Protein AF-A0A8J4WNC0-F1 (afdb_monomer)

Organism: NCBI:txid1284355

Secondary structure (DSSP, 8-state):
-----SSGGGGTT--TTTPPP---EEEEETTEEEEE--GGGTSEEEEESTTSTHHHH-----S-SS--SSHHHHHHHHHHT--HHHHHHHHHHTT----S---------PPEEEE--TTSEEEE--GGGGEE---SSTTSTBTTTB-TTSTTB-TTSBBHHHHHHHHHTT-----S---EEESSS-TTSTTSTT---HHHHHHHHHHHHHHHHHH-TT-EEEE---S-TT-TTTTHHHHHHHHHHTTT-SEEEEEEEE--TT--HHHHHHTHHHHHHHHHHHHHHHHHHHHHHT-SPPPEEEEEEEEE--TTHHHHTTPPTT-SS--TT----BHHHHHHHHHHHHHHHHTTTTEEEEEES-SBSTT-SEEE-TTS-EEE-TTHHHHHHHHHH--SEEE--EEE--EE--SS-SSEESEEEEEEEETTTTEEEEEEEE--SSS-EEEEEE-GGG-SEEEEEEEEE--S-TT-B--SSSTTSS--BS----EEETTEEEEEEPTTEEEEEEEEE-

Solvent-accessible surface area (backbone atoms only — not comparable to full-atom values): 28052 Å² total; per-residue (Å²): 56,74,88,63,60,61,54,70,75,56,46,70,88,59,61,61,94,78,56,62,80,69,68,69,66,47,78,74,56,96,58,30,33,39,29,67,45,58,79,93,70,66,41,64,48,76,44,65,32,77,95,32,40,55,74,69,40,74,68,82,82,85,85,75,99,70,89,88,84,78,71,70,61,56,69,51,27,73,78,66,74,60,56,72,72,59,58,55,52,56,42,50,77,71,73,50,83,87,84,72,77,90,70,77,81,75,74,70,78,70,59,30,39,36,39,44,40,81,87,42,62,53,25,61,41,42,71,42,47,38,31,58,33,84,53,100,45,31,22,21,38,52,49,32,50,35,32,65,86,34,95,50,29,45,99,87,16,37,28,44,67,54,51,54,55,50,57,68,34,59,48,76,84,77,85,88,72,76,47,72,45,66,60,72,68,40,40,66,36,90,86,35,90,84,45,38,55,42,67,61,43,14,53,53,42,32,57,51,38,52,56,49,38,72,74,42,73,82,52,43,32,29,42,64,24,48,61,30,90,85,40,89,54,54,71,58,36,46,43,45,24,40,67,56,24,55,95,63,42,47,26,38,34,39,31,49,73,44,61,57,90,84,72,46,62,71,47,45,62,46,45,38,62,54,51,47,52,49,52,51,52,53,51,50,41,44,50,50,47,26,59,75,67,68,50,89,68,75,70,31,32,25,37,58,33,32,41,67,62,63,75,26,56,73,64,50,74,70,58,74,82,92,60,84,52,42,90,36,50,53,37,76,40,19,41,52,52,20,45,34,52,40,41,42,53,47,41,49,48,74,36,19,66,44,38,45,28,19,10,40,39,22,49,29,30,25,35,23,32,29,39,56,42,78,90,53,63,69,40,48,28,30,44,32,53,47,53,26,50,46,41,72,53,48,55,34,33,22,34,50,59,51,69,49,49,52,64,46,70,39,97,88,48,70,76,38,49,30,59,43,68,40,39,20,40,20,76,94,76,33,30,40,29,36,43,37,33,29,62,35,78,86,48,62,41,42,37,37,39,41,33,64,72,61,44,46,51,43,78,74,50,22,38,33,37,57,57,99,46,55,76,46,47,27,40,93,92,41,43,66,70,50,57,70,45,77,77,47,66,62,45,68,60,62,33,38,34,39,32,65,40,49,36,47,20,37,37,40,41,34,30,35,54,105

Nearest PDB structures (foldseek):
  6sxv-assembly2_B  TM=9.900E-01  e=2.454E-64  Geobacillus stearothermophilus
  1pz2-assembly1_A  TM=9.904E-01  e=8.166E-64  Geobacillus stearothermophilus
  2c7f-assembly6_F  TM=9.759E-01  e=3.720E-56  Acetivibrio thermocellus
  2y2w-assembly2_B  TM=9.316E-01  e=3.247E-45  Bifidobacterium longum
  2y2w-assembly1_A  TM=9.437E-01  e=2.860E-44  Bifidobacterium longum

Foldseek 3Di:
DDDQDWDLVSQPPPDLQPDDDPWDWDDDDPQKIWTADPPVPPGIDIDGNPSGPVVRPDRDDDDDDDDDDDPVVVVVCVVPVDDPVVVVVVCVVVPHDPPDDDPPPPPPFFFKEKEFFPVFFLWAFFLQQLAADADQDFPSDPLWQAAQPAPQADPRRGHNQLVVLVVLLVHDDDPDPAAEDEQDEQLCDPPDDNRDDLQVLLQVSQVVLVVVCVVPVRHAYEYEAHQAPPRPCPPVSLLSSCLSHVVRHQEYEYADEAECPVVFLLVRLLCLVVVLVVLVSSQVSQVVSCVVVVHPHGRAYAPAHYFYFDQCVVVQVPDDPDDNNHLPQQDFDFLSRLSSLLSNLLSLLSNSSGHNHYHYYHDERRRHQWYGDRSADIFGKSNSVSSSCCSVPVGATKTDIPMDADADDDPVDGRRGQKRWTWGADVVQQKIKIKIWRSAAPFWHKYKYFQVNLWFKDWPFKKKFDDPDRGHIADSVRRVSTDIDGPWDWDDDGGMIITTHGHGMIIMTMMHRD

Mean predicted aligned error: 11.71 Å

Sequence (514 aa):
MSYKGTSASSYSSVNKSTATITHTGIYLGDGKILHTYSNAGGGVTISDISGKHWEYRFLFGGIDGKAVHFVRAAVLANHFGLNDAHILKLANMHGYDCTTQSEELNFTMEKAKMTVDKDFTIGVVDKRLYGSFIEHLGRAVYGGIYEPGHPTANEAGFRGDVLEMVKELQVPIEPHAIKTWCLGNEMDGPWQIGHKTADEYGRIALEAAKVMKWTDPTIELVACGSSSLGMPSFPEWEATVLDHTYDHVEYLSLHQYYGNQENDTPTFLARSLEMDRFIDTVKATCDYIKAKKRSKKTMYLSFDEWNVWYHSHENDSKMDPWQIAPPQLEDVYNHEDALLVGCMLISMLKHADRVKMACLAQLVNVIAPIMTDNAGAAWRQTIFYPFMHASVFGRGTALVPLIQSPKYDTKQITDVPYLEGIAVHNEEQGEVTVFAVNRHLEESLPLEVDLRSFGKCRLIEHIVLESDDLKAANTAAQPNRVAPHNRGDAEVSDTLITASLAKASWNVIRLKVQ

InterPro domains:
  IPR010720 Alpha-L-arabinofuranosidase, C-terminal [PF06964] (304-505)
  IPR010720 Alpha-L-arabinofuranosidase, C-terminal [SM00813] (304-505)
  IPR013780 Glycosyl hydrolase, all-beta [G3DSA:2.60.40.1180] (391-514)
  IPR017853 Glycoside hydrolase superfamily [SSF51445] (125-394)

Radius of gyration: 28.99 Å; Cα contacts (8 Å, |Δi|>4): 1048; chains: 1; bounding box: 54×84×85 Å

pLDDT: mean 88.09, std 19.2, range [26.0, 98.94]

Structure (mmCIF, N/CA/C/O backbone):
data_AF-A0A8J4WNC0-F1
#
_entry.id   AF-A0A8J4WNC0-F1
#
loop_
_atom_site.group_PDB
_atom_site.id
_atom_site.type_symbol
_atom_site.label_atom_id
_atom_site.label_alt_id
_atom_site.label_comp_id
_atom_site.label_asym_id
_atom_site.label_entity_id
_atom_site.label_seq_id
_atom_site.pdbx_PDB_ins_code
_atom_site.Cartn_x
_atom_site.Cartn_y
_atom_site.Cartn_z
_atom_site.occupancy
_atom_site.B_iso_or_equiv
_atom_site.auth_seq_id
_atom_site.auth_comp_id
_atom_site.auth_asym_id
_atom_site.auth_atom_id
_atom_site.pdbx_PDB_model_num
ATOM 1 N N . MET A 1 1 ? 9.664 41.478 35.162 1.00 70.38 1 MET A N 1
ATOM 2 C CA . MET A 1 1 ? 9.738 42.529 36.207 1.00 70.38 1 MET A CA 1
ATOM 3 C C . MET A 1 1 ? 10.667 43.645 35.785 1.00 70.38 1 MET A C 1
ATOM 5 O O . MET A 1 1 ? 11.675 43.345 35.149 1.00 70.38 1 MET A O 1
ATOM 9 N N . SER A 1 2 ? 10.397 44.893 36.181 1.00 74.19 2 SER A N 1
ATOM 10 C CA . SER A 1 2 ? 11.325 46.012 35.949 1.00 74.19 2 SER A CA 1
ATOM 11 C C . SER A 1 2 ? 12.638 45.792 36.689 1.00 74.19 2 SER A C 1
ATOM 13 O O . SER A 1 2 ? 12.665 45.171 37.751 1.00 74.19 2 SER A O 1
ATOM 15 N N . TYR A 1 3 ? 13.733 46.266 36.104 1.00 80.88 3 TYR A N 1
ATOM 16 C CA . TYR A 1 3 ? 15.048 46.195 36.727 1.00 80.88 3 TYR A CA 1
ATOM 17 C C . TYR A 1 3 ? 15.092 47.084 37.979 1.00 80.88 3 TYR A C 1
ATOM 19 O O . TYR A 1 3 ? 14.730 48.256 37.906 1.00 80.88 3 TYR A O 1
ATOM 27 N N . LYS A 1 4 ? 15.524 46.528 39.118 1.00 78.69 4 LYS A N 1
ATOM 28 C CA . LYS A 1 4 ? 15.670 47.247 40.401 1.00 78.69 4 LYS A CA 1
ATOM 29 C C . LYS A 1 4 ? 17.098 47.204 40.971 1.00 78.69 4 LYS A C 1
ATOM 31 O O . LYS A 1 4 ? 17.318 47.614 42.107 1.00 78.69 4 LYS A O 1
ATOM 36 N N . GLY A 1 5 ? 18.068 46.712 40.197 1.00 80.75 5 GLY A N 1
ATOM 37 C CA . GLY A 1 5 ? 19.456 46.502 40.627 1.00 80.75 5 GLY A CA 1
ATOM 38 C C . GLY A 1 5 ? 19.938 45.068 40.398 1.00 80.75 5 GLY A C 1
ATOM 39 O O . GLY A 1 5 ? 19.193 44.230 39.882 1.00 80.75 5 GLY A O 1
ATOM 40 N N . THR A 1 6 ? 21.190 44.785 40.762 1.00 78.25 6 THR A N 1
ATOM 41 C CA . THR A 1 6 ? 21.828 43.467 40.590 1.00 78.25 6 THR A CA 1
ATOM 42 C C . THR A 1 6 ? 21.807 42.577 41.825 1.00 78.25 6 THR A C 1
ATOM 44 O O . THR A 1 6 ? 22.089 41.394 41.683 1.00 78.25 6 THR A O 1
ATOM 47 N N . SER A 1 7 ? 21.472 43.095 43.009 1.00 80.75 7 SER A N 1
ATOM 48 C CA . SER A 1 7 ? 21.456 42.318 44.252 1.00 80.75 7 SER A CA 1
ATOM 49 C C . SER A 1 7 ? 20.086 41.701 44.540 1.00 80.75 7 SER A C 1
ATOM 51 O O . SER A 1 7 ? 19.050 42.267 44.190 1.00 80.75 7 SER A O 1
ATOM 53 N N . ALA A 1 8 ? 20.068 40.581 45.269 1.00 75.75 8 ALA A N 1
ATOM 54 C CA . ALA A 1 8 ? 18.834 39.953 45.752 1.00 75.75 8 ALA A CA 1
ATOM 55 C C . ALA A 1 8 ? 17.975 40.916 46.598 1.00 75.75 8 ALA A C 1
ATOM 57 O O . ALA A 1 8 ? 16.749 40.951 46.476 1.00 75.75 8 ALA A O 1
ATOM 58 N N . SER A 1 9 ? 18.621 41.762 47.412 1.00 83.38 9 SER A N 1
ATOM 59 C CA . SER A 1 9 ? 17.955 42.740 48.283 1.00 83.38 9 SER A CA 1
ATOM 60 C C . SER A 1 9 ? 17.079 43.738 47.519 1.00 83.38 9 SER A C 1
ATOM 62 O O . SER A 1 9 ? 16.010 44.096 48.015 1.00 83.38 9 SER A O 1
ATOM 64 N N . SER A 1 10 ? 17.456 44.108 46.290 1.00 83.12 10 SER A N 1
ATOM 65 C CA . SER A 1 10 ? 16.678 44.994 45.410 1.00 83.12 10 SER A CA 1
ATOM 66 C C . SER A 1 10 ? 15.294 44.453 45.035 1.00 83.12 10 SER A C 1
ATOM 68 O O . SER A 1 10 ? 14.436 45.216 44.586 1.00 83.12 10 SER A O 1
ATOM 70 N N . TYR A 1 11 ? 15.068 43.147 45.199 1.00 79.50 11 TYR A N 1
ATOM 71 C CA . TYR A 1 11 ? 13.829 42.466 44.814 1.00 79.50 11 TYR A CA 1
ATOM 72 C C . TYR A 1 11 ? 13.063 41.884 46.011 1.00 79.50 11 TYR A C 1
ATOM 74 O O . TYR A 1 11 ? 11.978 41.343 45.823 1.00 79.50 11 TYR A O 1
ATOM 82 N N . SER A 1 12 ? 13.581 42.043 47.233 1.00 80.06 12 SER A N 1
ATOM 83 C CA . SER A 1 12 ? 13.014 41.475 48.469 1.00 80.06 12 SER A CA 1
ATOM 84 C C . SER A 1 12 ? 11.581 41.929 48.781 1.00 80.06 12 SER A C 1
ATOM 86 O O . SER A 1 12 ? 10.804 41.168 49.343 1.00 80.06 12 SER A O 1
ATOM 88 N N . SER A 1 13 ? 11.207 43.147 48.380 1.00 79.69 13 SER A N 1
ATOM 89 C CA . SER A 1 13 ? 9.867 43.718 48.582 1.00 79.69 13 SER A CA 1
ATOM 90 C C . SER A 1 13 ? 8.912 43.499 47.405 1.00 79.69 13 SER A C 1
ATOM 92 O O . SER A 1 13 ? 7.810 44.051 47.390 1.00 79.69 13 SER A O 1
ATOM 94 N N . VAL A 1 14 ? 9.320 42.743 46.380 1.00 75.38 14 VAL A N 1
ATOM 95 C CA . VAL A 1 14 ? 8.509 42.550 45.176 1.00 75.38 14 VAL A CA 1
ATOM 96 C C . VAL A 1 14 ? 7.649 41.304 45.304 1.00 75.38 14 VAL A C 1
ATOM 98 O O . VAL A 1 14 ? 8.155 40.185 45.343 1.00 75.38 14 VAL A O 1
ATOM 101 N N . ASN A 1 15 ? 6.331 41.495 45.283 1.00 78.00 15 ASN A N 1
ATOM 102 C CA . ASN A 1 15 ? 5.411 40.382 45.132 1.00 78.00 15 ASN A CA 1
ATOM 103 C C . ASN A 1 15 ? 5.434 39.887 43.677 1.00 78.00 15 ASN A C 1
ATOM 105 O O . ASN A 1 15 ? 4.949 40.562 42.768 1.00 78.00 15 ASN A O 1
ATOM 109 N N . LYS A 1 16 ? 6.017 38.705 43.458 1.00 70.31 16 LYS A N 1
ATOM 110 C CA . LYS A 1 16 ? 6.158 38.121 42.120 1.00 70.31 16 LYS A CA 1
ATOM 111 C C . LYS A 1 16 ? 4.810 37.745 41.498 1.00 70.31 16 LYS A C 1
ATOM 113 O O . LYS A 1 16 ? 4.687 37.845 40.285 1.00 70.31 16 LYS A O 1
ATOM 118 N N . SER A 1 17 ? 3.790 37.394 42.289 1.00 64.38 17 SER A N 1
ATOM 119 C CA . SER A 1 17 ? 2.486 36.964 41.756 1.00 64.38 17 SER A CA 1
ATOM 120 C C . SER A 1 17 ? 1.652 38.099 41.154 1.00 64.38 17 SER A C 1
ATOM 122 O O . SER A 1 17 ? 0.731 37.832 40.389 1.00 64.38 17 SER A O 1
ATOM 124 N N . THR A 1 18 ? 1.981 39.359 41.456 1.00 72.19 18 THR A N 1
ATOM 125 C CA . THR A 1 18 ? 1.235 40.539 40.982 1.00 72.19 18 THR A CA 1
ATOM 126 C C . THR A 1 18 ? 2.074 41.505 40.146 1.00 72.19 18 THR A C 1
ATOM 128 O O . THR A 1 18 ? 1.572 42.532 39.688 1.00 72.19 18 THR A O 1
ATOM 131 N N . ALA A 1 19 ? 3.357 41.214 39.933 1.00 72.25 19 ALA A N 1
ATOM 132 C CA . ALA A 1 19 ? 4.257 42.125 39.242 1.00 72.25 19 ALA A CA 1
ATOM 133 C C . ALA A 1 19 ? 4.092 42.078 37.713 1.00 72.25 19 ALA A C 1
ATOM 135 O O . ALA A 1 19 ? 4.066 41.017 37.095 1.00 72.25 19 ALA A O 1
ATOM 136 N N . THR A 1 20 ? 4.085 43.253 37.081 1.00 71.00 20 THR A N 1
ATOM 137 C CA . THR A 1 20 ? 4.011 43.385 35.621 1.00 71.00 20 THR A CA 1
ATOM 138 C C . THR A 1 20 ? 5.271 42.847 34.928 1.00 71.00 20 THR A C 1
ATOM 140 O O . THR A 1 20 ? 6.417 43.086 35.346 1.00 71.00 20 THR A O 1
ATOM 143 N N . ILE A 1 21 ? 5.066 42.142 33.815 1.00 73.69 21 ILE A N 1
ATOM 144 C CA . ILE A 1 21 ? 6.134 41.714 32.911 1.00 73.69 21 ILE A CA 1
ATOM 145 C C . ILE A 1 21 ? 6.548 42.916 32.060 1.00 73.69 21 ILE A C 1
ATOM 147 O O . ILE A 1 21 ? 5.746 43.479 31.328 1.00 73.69 21 ILE A O 1
ATOM 151 N N . THR A 1 22 ? 7.809 43.320 32.173 1.00 69.56 22 THR A N 1
ATOM 152 C CA . THR A 1 22 ? 8.372 44.475 31.453 1.00 69.56 22 THR A CA 1
ATOM 153 C C . THR A 1 22 ? 9.588 44.107 30.608 1.00 69.56 22 THR A C 1
ATOM 155 O O . THR A 1 22 ? 10.207 44.979 30.013 1.00 69.56 22 THR A O 1
ATOM 158 N N . HIS A 1 23 ? 9.958 42.822 30.587 1.00 71.00 23 HIS A N 1
ATOM 159 C CA . HIS A 1 23 ? 11.105 42.311 29.845 1.00 71.00 23 HIS A CA 1
ATOM 160 C C . HIS A 1 23 ? 10.916 40.828 29.538 1.00 71.00 23 HIS A C 1
ATOM 162 O O . HIS A 1 23 ? 10.494 40.089 30.431 1.00 71.00 23 HIS A O 1
ATOM 168 N N . THR A 1 24 ? 11.283 40.410 28.328 1.00 66.56 24 THR A N 1
ATOM 169 C CA . THR A 1 24 ? 11.201 39.019 27.857 1.00 66.56 24 THR A CA 1
ATOM 170 C C . THR A 1 24 ? 12.591 38.539 27.444 1.00 66.56 24 THR A C 1
ATOM 172 O O . THR A 1 24 ? 13.382 39.309 26.897 1.00 66.56 24 THR A O 1
ATOM 175 N N . GLY A 1 25 ? 12.900 37.275 27.725 1.00 71.38 25 GLY A N 1
ATOM 176 C CA . GLY A 1 25 ? 14.136 36.620 27.304 1.00 71.38 25 GLY A CA 1
ATOM 177 C C . GLY A 1 25 ? 13.918 35.124 27.101 1.00 71.38 25 GLY A C 1
ATOM 178 O O . GLY A 1 25 ? 12.970 34.557 27.644 1.00 71.38 25 GLY A O 1
ATOM 179 N N . ILE A 1 26 ? 14.785 34.508 26.305 1.00 70.69 26 ILE A N 1
ATOM 180 C CA . ILE A 1 26 ? 14.785 33.083 25.977 1.00 70.69 26 ILE A CA 1
ATOM 181 C C . ILE A 1 26 ? 15.946 32.436 26.732 1.00 70.69 26 ILE A C 1
ATOM 183 O O . ILE A 1 26 ? 17.094 32.859 26.588 1.00 70.69 26 ILE A O 1
ATOM 187 N N . TYR A 1 27 ? 15.654 31.431 27.558 1.00 71.88 27 TYR A N 1
ATOM 188 C CA . TYR A 1 27 ? 16.694 30.630 28.200 1.00 71.88 27 TYR A CA 1
ATOM 189 C C . TYR A 1 27 ? 17.344 29.715 27.161 1.00 71.88 27 TYR A C 1
ATOM 191 O O . TYR A 1 27 ? 16.635 29.010 26.450 1.00 71.88 27 TYR A O 1
ATOM 199 N N . LEU A 1 28 ? 18.674 29.750 27.064 1.00 59.75 28 LEU A N 1
ATOM 200 C CA . LEU A 1 28 ? 19.426 29.027 26.033 1.00 59.75 28 LEU A CA 1
ATOM 201 C C . LEU A 1 28 ? 20.071 27.724 26.538 1.00 59.75 28 LEU A C 1
ATOM 203 O O . LEU A 1 28 ? 20.687 27.024 25.743 1.00 59.75 28 LEU A O 1
ATOM 207 N N . GLY A 1 29 ? 19.962 27.405 27.832 1.00 57.34 29 GLY A N 1
ATOM 208 C CA . GLY A 1 29 ? 20.774 26.360 28.471 1.00 57.34 29 GLY A CA 1
ATOM 209 C C . GLY A 1 29 ? 22.060 26.914 29.098 1.00 57.34 29 GLY A C 1
ATOM 210 O O . GLY A 1 29 ? 22.355 28.103 28.973 1.00 57.34 29 GLY A O 1
ATOM 211 N N . ASP A 1 30 ? 22.786 26.073 29.843 1.00 70.50 30 ASP A N 1
ATOM 212 C CA . ASP A 1 30 ? 24.082 26.380 30.485 1.00 70.50 30 ASP A CA 1
ATOM 213 C C . ASP A 1 30 ? 24.133 27.689 31.293 1.00 70.50 30 ASP A C 1
ATOM 215 O O . ASP A 1 30 ? 25.145 28.390 31.343 1.00 70.50 30 ASP A O 1
ATOM 219 N N . GLY A 1 31 ? 23.014 28.056 31.925 1.00 71.38 31 GLY A N 1
ATOM 220 C CA . GLY A 1 31 ? 22.918 29.288 32.702 1.00 71.38 31 GLY A CA 1
ATOM 221 C C . GLY A 1 31 ? 22.913 30.566 31.858 1.00 71.38 31 GLY A C 1
ATOM 222 O O . GLY A 1 31 ? 23.157 31.633 32.415 1.00 71.38 31 GLY A O 1
ATOM 223 N N . LYS A 1 32 ? 22.625 30.498 30.550 1.00 77.06 32 LYS A N 1
ATOM 224 C CA . LYS A 1 32 ? 22.602 31.650 29.633 1.00 77.06 32 LYS A CA 1
ATOM 225 C C . LYS A 1 32 ? 21.191 32.058 29.219 1.00 77.06 32 LYS A C 1
ATOM 227 O O . LYS A 1 32 ? 20.305 31.225 29.034 1.00 77.06 32 LYS A O 1
ATOM 232 N N . ILE A 1 33 ? 20.986 33.358 29.023 1.00 78.56 33 ILE A N 1
ATOM 233 C CA . ILE A 1 33 ? 19.719 33.938 28.565 1.00 78.56 33 ILE A CA 1
ATOM 234 C C . ILE A 1 33 ? 19.947 34.914 27.409 1.00 78.56 33 ILE A C 1
ATOM 236 O O . ILE A 1 33 ? 20.747 35.840 27.523 1.00 78.56 33 ILE A O 1
ATOM 240 N N . LEU A 1 34 ? 19.210 34.729 26.312 1.00 80.81 34 LEU A N 1
ATOM 241 C CA . LEU A 1 34 ? 19.076 35.697 25.225 1.00 80.81 34 LEU A CA 1
ATOM 242 C C . LEU A 1 34 ? 17.981 36.691 25.591 1.00 80.81 34 LEU A C 1
ATOM 244 O O . LEU A 1 34 ? 16.841 36.302 25.835 1.00 80.81 34 LEU A O 1
ATOM 248 N N . HIS A 1 35 ? 18.282 37.977 25.619 1.00 78.88 35 HIS A N 1
ATOM 249 C CA . HIS A 1 35 ? 17.287 38.985 25.949 1.00 78.88 35 HIS A CA 1
ATOM 250 C C . HIS A 1 35 ? 17.526 40.265 25.167 1.00 78.88 35 HIS A C 1
ATOM 252 O O . HIS A 1 35 ? 18.639 40.568 24.735 1.00 78.88 35 HIS A O 1
ATOM 258 N N . THR A 1 36 ? 16.472 41.062 25.024 1.00 73.75 36 THR A N 1
ATOM 259 C CA . THR A 1 36 ? 16.631 42.399 24.464 1.00 73.75 36 THR A CA 1
ATOM 260 C C . THR A 1 36 ? 17.380 43.297 25.448 1.00 73.75 36 THR A C 1
ATOM 262 O O . THR A 1 36 ? 17.273 43.150 26.668 1.00 73.75 36 THR A O 1
ATOM 265 N N . TYR A 1 37 ? 18.186 44.213 24.938 1.00 69.31 37 TYR A N 1
ATOM 266 C CA . TYR A 1 37 ? 18.792 45.299 25.702 1.00 69.31 37 TYR A CA 1
ATOM 267 C C . TYR A 1 37 ? 18.397 46.620 25.034 1.00 69.31 37 TYR A C 1
ATOM 269 O O . TYR A 1 37 ? 17.799 46.605 23.959 1.00 69.31 37 TYR A O 1
ATOM 277 N N . SER A 1 38 ? 18.635 47.767 25.675 1.00 64.75 38 SER A N 1
ATOM 278 C CA . SER A 1 38 ? 18.198 49.050 25.103 1.00 64.75 38 SER A CA 1
ATOM 279 C C . SER A 1 38 ? 18.707 49.218 23.663 1.00 64.75 38 SER A C 1
ATOM 281 O O . SER A 1 38 ? 19.787 48.732 23.321 1.00 64.75 38 SER A O 1
ATOM 283 N N . ASN A 1 39 ? 17.958 49.933 22.814 1.00 57.19 39 ASN A N 1
ATOM 284 C CA . ASN A 1 39 ? 18.359 50.171 21.417 1.00 57.19 39 ASN A CA 1
ATOM 285 C C . ASN A 1 39 ? 19.756 50.810 21.301 1.00 57.19 39 ASN A C 1
ATOM 287 O O . ASN A 1 39 ? 20.462 50.568 20.331 1.00 57.19 39 ASN A O 1
ATOM 291 N N . ALA A 1 40 ? 20.184 51.573 22.312 1.00 60.22 40 ALA A N 1
ATOM 292 C CA . ALA A 1 40 ? 21.523 52.156 22.379 1.00 60.22 40 ALA A CA 1
ATOM 293 C C . ALA A 1 40 ? 22.642 51.131 22.675 1.00 60.22 40 ALA A C 1
ATOM 295 O O . ALA A 1 40 ? 23.810 51.435 22.459 1.00 60.22 40 ALA A O 1
ATOM 296 N N . GLY A 1 41 ? 22.310 49.937 23.175 1.00 58.34 41 GLY A N 1
ATOM 297 C CA . GLY A 1 41 ? 23.261 48.895 23.574 1.00 58.34 41 GLY A CA 1
ATOM 298 C C . GLY A 1 41 ? 23.203 47.613 22.736 1.00 58.34 41 GLY A C 1
ATOM 299 O O . GLY A 1 41 ? 23.572 46.559 23.246 1.00 58.34 41 GLY A O 1
ATOM 300 N N . GLY A 1 42 ? 22.744 47.685 21.480 1.00 58.75 42 GLY A N 1
ATOM 301 C CA . GLY A 1 42 ? 22.882 46.588 20.506 1.00 58.75 42 GLY A CA 1
ATOM 302 C C . GLY A 1 42 ? 21.656 45.688 20.309 1.00 58.75 42 GLY A C 1
ATOM 303 O O . GLY A 1 42 ? 21.754 44.681 19.615 1.00 58.75 42 GLY A O 1
ATOM 304 N N . GLY A 1 43 ? 20.495 46.043 20.870 1.00 69.56 43 GLY A N 1
ATOM 305 C CA . GLY A 1 43 ? 19.209 45.397 20.576 1.00 69.56 43 GLY A CA 1
ATOM 306 C C . GLY A 1 43 ? 18.990 44.059 21.287 1.00 69.56 43 GLY A C 1
ATOM 307 O O . GLY A 1 43 ? 18.086 43.960 22.113 1.00 69.56 43 GLY A O 1
ATOM 308 N N . VAL A 1 44 ? 19.809 43.042 21.007 1.00 74.62 44 VAL A N 1
ATOM 309 C CA . VAL A 1 44 ? 19.702 41.690 21.589 1.00 74.62 44 VAL A CA 1
ATOM 310 C C . VAL A 1 44 ? 21.072 41.220 22.072 1.00 74.62 44 VAL A C 1
ATOM 312 O O . VAL A 1 44 ? 22.068 41.382 21.375 1.00 74.62 44 VAL A O 1
ATOM 315 N N . THR A 1 45 ? 21.133 40.635 23.266 1.00 78.94 45 THR A N 1
ATOM 316 C CA . THR A 1 45 ? 22.377 40.124 23.853 1.00 78.94 45 THR A CA 1
ATOM 317 C C . THR A 1 45 ? 22.149 38.827 24.622 1.00 78.94 45 THR A C 1
ATOM 319 O O . THR A 1 45 ? 21.027 38.529 25.037 1.00 78.94 45 THR A O 1
ATOM 322 N N . ILE A 1 46 ? 23.222 38.058 24.808 1.00 82.62 46 ILE A N 1
ATOM 323 C CA . ILE A 1 46 ? 23.250 36.860 25.647 1.00 82.62 46 ILE A CA 1
ATOM 324 C C . ILE A 1 46 ? 24.017 37.198 26.922 1.00 82.62 46 ILE A C 1
ATOM 326 O O . ILE A 1 46 ? 25.140 37.698 26.859 1.00 82.62 46 ILE A O 1
ATOM 330 N N . SER A 1 47 ? 23.432 36.912 28.082 1.00 79.19 47 SER A N 1
ATOM 331 C CA . SER A 1 47 ? 24.106 37.074 29.372 1.00 79.19 47 SER A CA 1
ATOM 332 C C . SER A 1 47 ? 23.989 35.829 30.242 1.00 79.19 47 SER A C 1
ATOM 334 O O . SER A 1 47 ? 23.078 35.020 30.072 1.00 79.19 47 SER A O 1
ATOM 336 N N . ASP A 1 48 ? 24.931 35.670 31.172 1.00 80.69 48 ASP A N 1
ATOM 337 C CA . ASP A 1 48 ? 24.836 34.649 32.212 1.00 80.69 48 ASP A CA 1
ATOM 338 C C . ASP A 1 48 ? 23.765 35.045 33.239 1.00 80.69 48 ASP A C 1
ATOM 340 O O . ASP A 1 48 ? 23.615 36.214 33.609 1.00 80.69 48 ASP A O 1
ATOM 344 N N . ILE A 1 49 ? 23.016 34.053 33.709 1.00 78.50 49 ILE A N 1
ATOM 345 C CA . ILE A 1 49 ? 22.031 34.197 34.778 1.00 78.50 49 ILE A CA 1
ATOM 346 C C . ILE A 1 49 ? 22.760 34.326 36.117 1.00 78.50 49 ILE A C 1
ATOM 348 O O . ILE A 1 49 ? 22.427 35.214 36.900 1.00 78.50 49 ILE A O 1
ATOM 352 N N . SER A 1 50 ? 23.780 33.490 36.340 1.00 74.88 50 SER A N 1
ATOM 353 C CA . SER A 1 50 ? 24.495 33.393 37.616 1.00 74.88 50 SER A CA 1
ATOM 354 C C . SER A 1 50 ? 25.128 34.723 38.038 1.00 74.88 50 SER A C 1
ATOM 356 O O . SER A 1 50 ? 25.878 35.343 37.281 1.00 74.88 50 SER A O 1
ATOM 358 N N . GLY A 1 51 ? 24.861 35.159 39.270 1.00 69.19 51 GLY A N 1
ATOM 359 C CA . GLY A 1 51 ? 25.405 36.395 39.841 1.00 69.19 51 GLY A CA 1
ATOM 360 C C . GLY A 1 51 ? 24.892 37.675 39.169 1.00 69.19 51 GLY A C 1
ATOM 361 O O . GLY A 1 51 ? 25.492 38.746 39.318 1.00 69.19 51 GLY A O 1
ATOM 362 N N . LYS A 1 52 ? 23.801 37.586 38.400 1.00 78.75 52 LYS A N 1
ATOM 363 C CA . LYS A 1 52 ? 23.151 38.722 37.743 1.00 78.75 52 LYS A CA 1
ATOM 364 C C . LYS A 1 52 ? 21.705 38.855 38.203 1.00 78.75 52 LYS A C 1
ATOM 366 O O . LYS A 1 52 ? 21.066 37.943 38.709 1.00 78.75 52 LYS A O 1
ATOM 371 N N . HIS A 1 53 ? 21.153 40.030 37.926 1.00 74.50 53 HIS A N 1
ATOM 372 C CA . HIS A 1 53 ? 19.770 40.39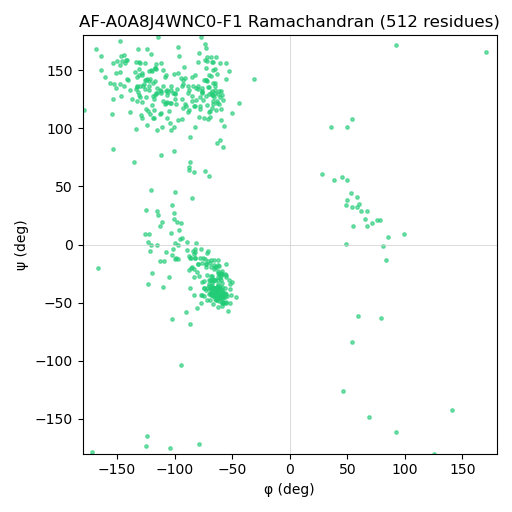2 38.222 1.00 74.50 53 HIS A CA 1
ATOM 373 C C . HIS A 1 53 ? 18.699 39.447 37.638 1.00 74.50 53 HIS A C 1
ATOM 375 O O . HIS A 1 53 ? 17.548 39.509 38.070 1.00 74.50 53 HIS A O 1
ATOM 381 N N . TRP A 1 54 ? 19.047 38.597 36.664 1.00 76.94 54 TRP A N 1
ATOM 382 C CA . TRP A 1 54 ? 18.141 37.602 36.090 1.00 76.94 54 TRP A CA 1
ATOM 383 C C . TRP A 1 54 ? 17.652 36.588 37.122 1.00 76.94 54 TRP A C 1
ATOM 385 O O . TRP A 1 54 ? 16.456 36.307 37.128 1.00 76.94 54 TRP A O 1
ATOM 395 N N . GLU A 1 55 ? 18.504 36.158 38.061 1.00 73.06 55 GLU A N 1
ATOM 396 C CA . GLU A 1 55 ? 18.135 35.254 39.168 1.00 73.06 55 GLU A CA 1
ATOM 397 C C . GLU A 1 55 ? 16.908 35.746 39.946 1.00 73.06 55 GLU A C 1
ATOM 399 O O . GLU A 1 55 ? 16.067 34.970 40.399 1.00 73.06 55 GLU A O 1
ATOM 404 N N . TYR A 1 56 ? 16.774 37.066 40.069 1.00 75.12 56 TYR A N 1
ATOM 405 C CA . TYR A 1 56 ? 15.743 37.692 40.888 1.00 75.12 56 TYR A CA 1
ATOM 406 C C . TYR A 1 56 ? 14.544 38.183 40.068 1.00 75.12 56 TYR A C 1
ATOM 408 O O . TYR A 1 56 ? 13.501 38.499 40.643 1.00 75.12 56 TYR A O 1
ATOM 416 N N . ARG A 1 57 ? 14.664 38.235 38.731 1.00 72.31 57 ARG A N 1
ATOM 417 C CA . ARG A 1 57 ? 13.660 38.815 37.820 1.00 72.31 57 ARG A CA 1
ATOM 418 C C . ARG A 1 57 ? 12.720 37.821 37.147 1.00 72.31 57 ARG A C 1
ATOM 420 O O . ARG A 1 57 ? 11.723 38.282 36.580 1.00 72.31 57 ARG A O 1
ATOM 427 N N . PHE A 1 58 ? 12.991 36.517 37.213 1.00 64.94 58 PHE A N 1
ATOM 428 C CA . PHE A 1 58 ? 12.079 35.502 36.684 1.00 64.94 58 PHE A CA 1
ATOM 429 C C . PHE A 1 58 ? 10.748 35.531 37.438 1.00 64.94 58 PHE A C 1
ATOM 431 O O . PHE A 1 58 ? 10.707 35.426 38.667 1.00 64.94 58 PHE A O 1
ATOM 438 N N . LEU A 1 59 ? 9.676 35.744 36.675 1.00 54.78 59 LEU A N 1
ATOM 439 C CA . LEU A 1 59 ? 8.315 35.843 37.185 1.00 54.78 59 LEU A CA 1
ATOM 440 C C . LEU A 1 59 ? 7.532 34.560 36.932 1.00 54.78 59 LEU A C 1
ATOM 442 O O . LEU A 1 59 ? 7.181 33.904 37.897 1.00 54.78 59 LEU A O 1
ATOM 446 N N . PHE A 1 60 ? 7.294 34.194 35.670 1.00 52.56 60 PHE A N 1
ATOM 447 C CA . PHE A 1 60 ? 6.521 33.013 35.270 1.00 52.56 60 PHE A CA 1
ATOM 448 C C . PHE A 1 60 ? 6.856 32.648 33.813 1.00 52.56 60 PHE A C 1
ATOM 450 O O . PHE A 1 60 ? 7.061 33.549 32.998 1.00 52.56 60 PHE A O 1
ATOM 457 N N . GLY A 1 61 ? 6.905 31.355 33.479 1.00 41.62 61 GLY A N 1
ATOM 458 C CA . GLY A 1 61 ? 6.857 30.854 32.098 1.00 41.62 61 GLY A CA 1
ATOM 459 C C . GLY A 1 61 ? 5.494 30.201 31.855 1.00 41.62 61 GLY A C 1
ATOM 460 O O . GLY A 1 61 ? 5.125 29.313 32.618 1.00 41.62 61 GLY A O 1
ATOM 461 N N . GLY A 1 62 ? 4.726 30.671 30.864 1.00 32.97 62 GLY A N 1
ATOM 462 C CA . GLY A 1 62 ? 3.429 30.076 30.477 1.00 32.97 62 GLY A CA 1
ATOM 463 C C . GLY A 1 62 ? 3.599 28.671 29.876 1.00 32.97 62 GLY A C 1
ATOM 464 O O . GLY A 1 62 ? 4.696 28.333 29.428 1.00 32.97 62 GLY A O 1
ATOM 465 N N . ILE A 1 63 ? 2.583 27.800 29.890 1.00 26.00 63 ILE A N 1
ATOM 466 C CA . ILE A 1 63 ? 1.288 27.956 29.192 1.00 26.00 63 ILE A CA 1
ATOM 467 C C . ILE A 1 63 ? 0.076 27.811 30.142 1.00 26.00 63 ILE A C 1
ATOM 469 O O . ILE A 1 63 ? 0.091 27.001 31.060 1.00 26.00 63 ILE A O 1
ATOM 473 N N . ASP A 1 64 ? -0.932 28.653 29.891 1.00 30.00 64 ASP A N 1
ATOM 474 C CA . ASP A 1 64 ? -2.318 28.692 30.385 1.00 30.00 64 ASP A CA 1
ATOM 475 C C . ASP A 1 64 ? -2.638 28.269 31.827 1.00 30.00 64 ASP A C 1
ATOM 477 O O . ASP A 1 64 ? -2.917 27.123 32.154 1.00 30.00 64 ASP A O 1
ATOM 481 N N . GLY A 1 65 ? -2.817 29.293 32.667 1.00 35.72 65 GLY A N 1
ATOM 482 C CA . GLY A 1 65 ? -4.142 29.525 33.242 1.00 35.72 65 GLY A CA 1
ATOM 483 C C . GLY A 1 65 ? -4.763 28.419 34.095 1.00 35.72 65 GLY A C 1
ATOM 484 O O . GLY A 1 65 ? -5.980 28.292 34.056 1.00 35.72 65 GLY A O 1
ATOM 485 N N . LYS A 1 66 ? -3.972 27.657 34.860 1.00 28.16 66 LYS A N 1
ATOM 486 C CA . LYS A 1 66 ? -4.320 27.024 36.153 1.00 28.16 66 LYS A CA 1
ATOM 487 C C . LYS A 1 66 ? -3.087 26.275 36.678 1.00 28.16 66 LYS A C 1
ATOM 489 O O . LYS A 1 66 ? -2.644 25.329 36.055 1.00 28.16 66 LYS A O 1
ATOM 494 N N . ALA A 1 67 ? -2.563 26.724 37.823 1.00 29.91 67 ALA A N 1
ATOM 495 C CA . ALA A 1 67 ? -1.528 26.077 38.646 1.00 29.91 67 ALA A CA 1
ATOM 496 C C . ALA A 1 67 ? -0.243 25.606 37.921 1.00 29.91 67 ALA A C 1
ATOM 498 O O . ALA A 1 67 ? -0.177 24.519 37.365 1.00 29.91 67 ALA A O 1
ATOM 499 N N . VAL A 1 68 ? 0.838 26.387 38.030 1.00 27.94 68 VAL A N 1
ATOM 500 C CA . VAL A 1 68 ? 2.185 25.962 37.616 1.00 27.94 68 VAL A CA 1
ATOM 501 C C . VAL A 1 68 ? 3.117 26.034 38.813 1.00 27.94 68 VAL A C 1
ATOM 503 O O . VAL A 1 68 ? 3.449 27.138 39.223 1.00 27.94 68 VAL A O 1
ATOM 506 N N . HIS A 1 69 ? 3.595 24.887 39.301 1.00 31.88 69 HIS A N 1
ATOM 507 C CA . HIS A 1 69 ? 4.938 24.746 39.872 1.00 31.88 69 HIS A CA 1
ATOM 508 C C . HIS A 1 69 ? 5.446 23.298 39.658 1.00 31.88 69 HIS A C 1
ATOM 510 O O . HIS A 1 69 ? 4.711 22.343 39.865 1.00 31.88 69 HIS A O 1
ATOM 516 N N . PHE A 1 70 ? 6.709 23.167 39.223 1.00 29.53 70 PHE A N 1
ATOM 517 C CA . PHE A 1 70 ? 7.557 21.954 39.174 1.00 29.53 70 PHE A CA 1
ATOM 518 C C . PHE A 1 70 ? 7.463 20.886 38.061 1.00 29.53 70 PHE A C 1
ATOM 520 O O . PHE A 1 70 ? 8.333 20.023 38.026 1.00 29.53 70 PHE A O 1
ATOM 527 N N . VAL A 1 71 ? 6.576 20.965 37.064 1.00 29.28 71 VAL A N 1
ATOM 528 C CA . VAL A 1 71 ? 6.511 19.887 36.037 1.00 29.28 71 VAL A CA 1
ATOM 529 C C . VAL A 1 71 ? 7.579 19.999 34.927 1.00 29.28 71 VAL A C 1
ATOM 531 O O . VAL A 1 71 ? 7.996 18.997 34.354 1.00 29.28 71 VAL A O 1
ATOM 534 N N . ARG A 1 72 ? 8.129 21.189 34.646 1.00 30.25 72 ARG A N 1
ATOM 535 C CA . ARG A 1 72 ? 9.106 21.360 33.543 1.00 30.25 72 ARG A CA 1
ATOM 536 C C . ARG A 1 72 ? 10.581 21.147 33.900 1.00 30.25 72 ARG A C 1
ATOM 538 O O . ARG A 1 72 ? 11.408 21.148 32.995 1.00 30.25 72 ARG A O 1
ATOM 545 N N . ALA A 1 73 ? 10.919 20.925 35.170 1.00 31.62 73 ALA A N 1
ATOM 546 C CA . ALA A 1 73 ? 12.278 20.514 35.536 1.00 31.62 73 ALA A CA 1
ATOM 547 C C . ALA A 1 73 ? 12.526 19.026 35.215 1.00 31.62 73 ALA A C 1
ATOM 549 O O . ALA A 1 73 ? 13.629 18.674 34.812 1.00 31.62 73 ALA A O 1
ATOM 550 N N . ALA A 1 74 ? 11.495 18.176 35.300 1.00 31.09 74 ALA A N 1
ATOM 551 C CA . ALA A 1 74 ? 11.596 16.743 35.010 1.00 31.09 74 ALA A CA 1
ATOM 552 C C . ALA A 1 74 ? 11.730 16.443 33.504 1.00 31.09 74 ALA A C 1
ATOM 554 O O . ALA A 1 74 ? 12.551 15.620 33.109 1.00 31.09 74 ALA A O 1
ATOM 555 N N . VAL A 1 75 ? 11.007 17.180 32.650 1.00 34.19 75 VAL A N 1
ATOM 556 C CA . VAL A 1 75 ? 11.076 17.008 31.182 1.00 34.19 75 VAL A CA 1
ATOM 557 C C . VAL A 1 75 ? 12.453 17.401 30.625 1.00 34.19 75 VAL A C 1
ATOM 559 O O . VAL A 1 75 ? 12.934 16.798 29.672 1.00 34.19 75 VAL A O 1
ATOM 562 N N . LEU A 1 76 ? 13.133 18.365 31.253 1.00 35.19 76 LEU A N 1
ATOM 563 C CA . LEU A 1 76 ? 14.514 18.719 30.907 1.00 35.19 76 LEU A CA 1
ATOM 564 C C . LEU A 1 76 ? 15.552 17.800 31.579 1.00 35.19 76 LEU A C 1
ATOM 566 O O . LEU A 1 76 ? 16.613 17.582 31.005 1.00 35.19 76 LEU A O 1
ATOM 570 N N . ALA A 1 77 ? 15.268 17.220 32.749 1.00 36.47 77 ALA A N 1
ATOM 571 C CA . ALA A 1 77 ? 16.200 16.319 33.436 1.00 36.47 77 ALA A CA 1
ATOM 572 C C . ALA A 1 77 ? 16.476 15.029 32.641 1.00 36.47 77 ALA A C 1
ATOM 574 O O . ALA A 1 77 ? 17.628 14.595 32.587 1.00 36.47 77 ALA A O 1
ATOM 575 N N . ASN A 1 78 ? 15.459 14.480 31.963 1.00 33.91 78 ASN A N 1
ATOM 576 C CA . ASN A 1 78 ? 15.606 13.269 31.145 1.00 33.91 78 ASN A CA 1
ATOM 577 C C . ASN A 1 78 ? 16.428 13.507 29.865 1.00 33.91 78 ASN A C 1
ATOM 579 O O . ASN A 1 78 ? 17.156 12.624 29.426 1.00 33.91 78 ASN A O 1
ATOM 583 N N . HIS A 1 79 ? 16.384 14.718 29.299 1.00 37.97 79 HIS A N 1
ATOM 584 C CA . HIS A 1 79 ? 17.144 15.052 28.089 1.00 37.97 79 HIS A CA 1
ATOM 585 C C . HIS A 1 79 ? 18.632 15.354 28.370 1.00 37.97 79 HIS A C 1
ATOM 587 O O . HIS A 1 79 ? 19.449 15.330 27.455 1.00 37.97 79 HIS A O 1
ATOM 593 N N . PHE A 1 80 ? 18.995 15.624 29.633 1.00 38.28 80 PHE A N 1
ATOM 594 C CA . PHE A 1 80 ? 20.341 16.064 30.033 1.00 38.28 80 PHE A CA 1
ATOM 595 C C . PHE A 1 80 ? 21.010 15.204 31.128 1.00 38.28 80 PHE A C 1
ATOM 597 O O . PHE A 1 80 ? 22.067 15.579 31.635 1.00 38.28 80 PHE A O 1
ATOM 604 N N . GLY A 1 81 ? 20.440 14.049 31.496 1.00 32.31 81 GLY A N 1
ATOM 605 C CA . GLY A 1 81 ? 21.092 13.060 32.372 1.00 32.31 81 GLY A CA 1
ATOM 606 C C . GLY A 1 81 ? 21.310 13.502 33.827 1.00 32.31 81 GLY A C 1
ATOM 607 O O . GLY A 1 81 ? 22.266 13.071 34.475 1.00 32.31 81 GLY A O 1
ATOM 608 N N . LEU A 1 82 ? 20.455 14.379 34.361 1.00 41.72 82 LEU A N 1
ATOM 609 C CA . LEU A 1 82 ? 20.551 14.824 35.755 1.00 41.72 82 LEU A CA 1
ATOM 610 C C . LEU A 1 82 ? 19.902 13.799 36.697 1.00 41.72 82 LEU A C 1
ATOM 612 O O . LEU A 1 82 ? 18.727 13.486 36.553 1.00 41.72 82 LEU A O 1
ATOM 616 N N . ASN A 1 83 ? 20.652 13.316 37.692 1.00 44.69 83 ASN A N 1
ATOM 617 C CA . ASN A 1 83 ? 20.120 12.443 38.743 1.00 44.69 83 ASN A CA 1
ATOM 618 C C . ASN A 1 83 ? 19.338 13.210 39.833 1.00 44.69 83 ASN A C 1
ATOM 620 O O . ASN A 1 83 ? 19.475 14.428 39.993 1.00 44.69 83 ASN A O 1
ATOM 624 N N . ASP A 1 84 ? 18.565 12.469 40.630 1.00 42.72 84 ASP A N 1
ATOM 625 C CA . ASP A 1 84 ? 17.672 12.982 41.683 1.00 42.72 84 ASP A CA 1
ATOM 626 C C . ASP A 1 84 ? 18.363 13.916 42.689 1.00 42.72 84 ASP A C 1
ATOM 628 O O . ASP A 1 84 ? 17.766 14.875 43.189 1.00 42.72 84 ASP A O 1
ATOM 632 N N . ALA A 1 85 ? 19.657 13.701 42.945 1.00 45.59 85 ALA A N 1
ATOM 633 C CA . ALA A 1 85 ? 20.442 14.523 43.861 1.00 45.59 85 ALA A CA 1
ATOM 634 C C . ALA A 1 85 ? 20.604 15.976 43.371 1.00 45.59 85 ALA A C 1
ATOM 636 O O . ALA A 1 85 ? 20.675 16.899 44.187 1.00 45.59 85 ALA A O 1
ATOM 637 N N . HIS A 1 86 ? 20.628 16.211 42.054 1.00 45.09 86 HIS A N 1
ATOM 638 C CA . HIS A 1 86 ? 20.693 17.560 41.484 1.00 45.09 86 HIS A CA 1
ATOM 639 C C . HIS A 1 86 ? 19.359 18.305 41.596 1.00 45.09 86 HIS A C 1
ATOM 641 O O . HIS A 1 86 ? 19.342 19.502 41.896 1.00 45.09 86 HIS A O 1
ATOM 647 N N . ILE A 1 87 ? 18.247 17.590 41.420 1.00 43.50 87 ILE A N 1
ATOM 648 C CA . ILE A 1 87 ? 16.887 18.138 41.502 1.00 43.50 87 ILE A CA 1
ATOM 649 C C . ILE A 1 87 ? 16.576 18.567 42.945 1.00 43.50 87 ILE A C 1
ATOM 651 O O . ILE A 1 87 ? 16.110 19.684 43.180 1.00 43.50 87 ILE A O 1
ATOM 655 N N . LEU A 1 88 ? 16.951 17.739 43.924 1.00 44.47 88 LEU A N 1
ATOM 656 C CA . LEU A 1 88 ? 16.836 18.042 45.357 1.00 44.47 88 LEU A CA 1
ATOM 657 C C . LEU A 1 88 ? 17.673 19.258 45.784 1.00 44.47 88 LEU A C 1
ATOM 659 O O . LEU A 1 88 ? 17.251 20.055 46.625 1.00 44.47 88 LEU A O 1
ATOM 663 N N . LYS A 1 89 ? 18.858 19.442 45.191 1.00 43.84 89 LYS A N 1
ATOM 664 C CA . LYS A 1 89 ? 19.734 20.585 45.490 1.00 43.84 89 LYS A CA 1
ATOM 665 C C . LYS A 1 89 ? 19.139 21.910 44.995 1.00 43.84 89 LYS A C 1
ATOM 667 O O . LYS A 1 89 ? 19.233 22.916 45.695 1.00 43.84 89 LYS A O 1
ATOM 672 N N . LEU A 1 90 ? 18.479 21.892 43.835 1.00 42.03 90 LEU A N 1
ATOM 673 C CA . LEU A 1 90 ? 17.749 23.035 43.273 1.00 42.03 90 LEU A CA 1
ATOM 674 C C . LEU A 1 90 ? 16.504 23.395 44.097 1.00 42.03 90 LEU A C 1
ATOM 676 O O . LEU A 1 90 ? 16.276 24.574 44.364 1.00 42.03 90 LEU A O 1
ATOM 680 N N . ALA A 1 91 ? 15.735 22.401 44.552 1.00 41.91 91 ALA A N 1
ATOM 681 C CA . ALA A 1 91 ? 14.564 22.624 45.404 1.00 41.91 91 ALA A CA 1
ATOM 682 C C . ALA A 1 91 ? 14.939 23.269 46.755 1.00 41.91 91 ALA A C 1
ATOM 684 O O . ALA A 1 91 ? 14.333 24.263 47.165 1.00 41.91 91 ALA A O 1
ATOM 685 N N . ASN A 1 92 ? 16.017 22.786 47.386 1.00 44.56 92 ASN A N 1
ATOM 686 C CA . ASN A 1 92 ? 16.519 23.324 48.654 1.00 44.56 92 ASN A CA 1
ATOM 687 C C . ASN A 1 92 ? 17.085 24.751 48.530 1.00 44.56 92 ASN A C 1
ATOM 689 O O . ASN A 1 92 ? 16.890 25.569 49.428 1.00 44.56 92 ASN A O 1
ATOM 693 N N . MET A 1 93 ? 17.738 25.096 47.413 1.00 40.81 93 MET A N 1
ATOM 694 C CA . MET A 1 93 ? 18.236 26.461 47.166 1.00 40.81 93 MET A CA 1
ATOM 695 C C . MET A 1 93 ? 17.118 27.511 47.053 1.00 40.81 93 MET A C 1
ATOM 697 O O . MET A 1 93 ? 17.376 28.701 47.240 1.00 40.81 93 MET A O 1
ATOM 701 N N . HIS A 1 94 ? 15.882 27.083 46.786 1.00 42.28 94 HIS A N 1
ATOM 702 C CA . HIS A 1 94 ? 14.702 27.945 46.715 1.00 42.28 94 HIS A CA 1
ATOM 703 C C . HIS A 1 94 ? 13.790 27.857 47.952 1.00 42.28 94 HIS A C 1
ATOM 705 O O . HIS A 1 94 ? 12.717 28.457 47.950 1.00 42.28 94 HIS A O 1
ATOM 711 N N . GLY A 1 95 ? 14.237 27.189 49.025 1.00 34.75 95 GLY A N 1
ATOM 712 C CA . GLY A 1 95 ? 13.559 27.178 50.325 1.00 34.75 95 GLY A CA 1
ATOM 713 C C . GLY A 1 95 ? 12.348 26.247 50.422 1.00 34.75 95 GLY A C 1
ATOM 714 O O . GLY A 1 95 ? 11.508 26.454 51.295 1.00 34.75 95 GLY A O 1
ATOM 715 N N . TYR A 1 96 ? 12.242 25.245 49.545 1.00 39.03 96 TYR A N 1
ATOM 716 C CA . TYR A 1 96 ? 11.208 24.213 49.629 1.00 39.03 96 TYR A CA 1
ATOM 717 C C . TYR A 1 96 ? 11.717 23.021 50.451 1.00 39.03 96 TYR A C 1
ATOM 719 O O . TYR A 1 96 ? 12.728 22.417 50.103 1.00 39.03 96 TYR A O 1
ATOM 727 N N . ASP A 1 97 ? 11.022 22.695 51.542 1.00 40.19 97 ASP A N 1
ATOM 728 C CA . ASP A 1 97 ? 11.300 21.525 52.379 1.00 40.19 97 ASP A CA 1
ATOM 729 C C . ASP A 1 97 ? 10.645 20.278 51.760 1.00 40.19 97 ASP A C 1
ATOM 731 O O . ASP A 1 97 ? 9.435 20.078 51.854 1.00 40.19 97 ASP A O 1
ATOM 735 N N . CYS A 1 98 ? 11.440 19.450 51.080 1.00 42.38 98 CYS A N 1
ATOM 736 C CA . CYS A 1 98 ? 10.979 18.210 50.446 1.00 42.38 98 CYS A CA 1
ATOM 737 C C . CYS A 1 98 ? 10.960 17.009 51.415 1.00 42.38 98 CYS A C 1
ATOM 739 O O . CYS A 1 98 ? 11.337 15.904 51.030 1.00 42.38 98 CYS A O 1
ATOM 741 N N . THR A 1 99 ? 10.543 17.193 52.671 1.00 37.03 99 THR A N 1
ATOM 742 C CA . THR A 1 99 ? 10.415 16.094 53.655 1.00 37.03 99 THR A CA 1
ATOM 743 C C . THR A 1 99 ? 9.005 15.512 53.787 1.00 37.03 99 THR A C 1
ATOM 745 O O . THR A 1 99 ? 8.751 14.717 54.691 1.00 37.03 99 THR A O 1
ATOM 748 N N . THR A 1 100 ? 8.075 15.817 52.878 1.00 33.38 100 THR A N 1
ATOM 749 C CA . THR A 1 100 ? 6.714 15.259 52.934 1.00 33.38 100 THR A CA 1
ATOM 750 C C . THR A 1 100 ? 6.311 14.544 51.646 1.00 33.38 100 THR A C 1
ATOM 752 O O . THR A 1 100 ? 6.220 15.147 50.588 1.00 33.38 100 THR A O 1
ATOM 755 N N . GLN A 1 101 ? 6.081 13.237 51.817 1.00 31.27 101 GLN A N 1
ATOM 756 C CA . GLN A 1 101 ? 5.314 12.300 50.991 1.00 31.27 101 GLN A CA 1
ATOM 757 C C . GLN A 1 101 ? 5.683 12.207 49.504 1.00 31.27 101 GLN A C 1
ATOM 759 O O . GLN A 1 101 ? 5.335 13.040 48.676 1.00 31.27 101 GLN A O 1
ATOM 764 N N . SER A 1 102 ? 6.315 11.081 49.174 1.00 31.19 102 SER A N 1
ATOM 765 C CA . SER A 1 102 ? 6.300 10.469 47.851 1.00 31.19 102 SER A CA 1
ATOM 766 C C . SER A 1 102 ? 4.854 10.170 47.433 1.00 31.19 102 SER A C 1
ATOM 768 O O . SER A 1 102 ? 4.356 9.062 47.629 1.00 31.19 102 SER A O 1
ATOM 770 N N . GLU A 1 103 ? 4.156 11.160 46.890 1.00 32.53 103 GLU A N 1
ATOM 771 C CA . GLU A 1 103 ? 3.101 10.872 45.927 1.00 32.53 103 GLU A CA 1
ATOM 772 C C . GLU A 1 103 ? 3.817 10.406 44.659 1.00 32.53 103 GLU A C 1
ATOM 774 O O . GLU A 1 103 ? 4.517 11.179 44.002 1.00 32.53 103 GLU A O 1
ATOM 779 N N . GLU A 1 104 ? 3.724 9.107 44.369 1.00 30.36 104 GLU A N 1
ATOM 780 C CA . GLU A 1 104 ? 4.078 8.569 43.061 1.00 30.36 104 GLU A CA 1
ATOM 781 C C . GLU A 1 104 ? 3.363 9.422 42.007 1.00 30.36 104 GLU A C 1
ATOM 783 O O . GLU A 1 104 ? 2.132 9.446 41.929 1.00 30.36 104 GLU A O 1
ATOM 788 N N . LEU A 1 105 ? 4.139 10.166 41.216 1.00 32.88 105 LEU A N 1
ATOM 789 C CA . LEU A 1 105 ? 3.671 10.734 39.960 1.00 32.88 105 LEU A CA 1
ATOM 790 C C . LEU A 1 105 ? 3.267 9.548 39.082 1.00 32.88 105 LEU A C 1
ATOM 792 O O . LEU A 1 105 ? 4.088 8.991 38.359 1.00 32.88 105 LEU A O 1
ATOM 796 N N . ASN A 1 106 ? 2.001 9.143 39.179 1.00 30.11 106 ASN A N 1
ATOM 797 C CA . ASN A 1 106 ? 1.359 8.273 38.210 1.00 30.11 106 ASN A CA 1
ATOM 798 C C . ASN A 1 106 ? 1.344 9.028 36.878 1.00 30.11 106 ASN A C 1
ATOM 800 O O . ASN A 1 106 ? 0.390 9.744 36.564 1.00 30.11 106 ASN A O 1
ATOM 804 N N . PHE A 1 107 ? 2.425 8.895 36.109 1.00 38.28 107 PHE A N 1
ATOM 805 C CA . PHE A 1 107 ? 2.402 9.136 34.677 1.00 38.28 107 PHE A CA 1
ATOM 806 C C . PHE A 1 107 ? 1.338 8.192 34.125 1.00 38.28 107 PHE A C 1
ATOM 808 O O . PHE A 1 107 ? 1.514 6.978 34.062 1.00 38.28 107 PHE A O 1
ATOM 815 N N . THR A 1 108 ? 0.163 8.743 33.846 1.00 44.56 108 THR A N 1
ATOM 816 C CA . THR A 1 108 ? -0.887 8.000 33.164 1.00 44.56 108 THR A CA 1
ATOM 817 C C . THR A 1 108 ? -0.337 7.690 31.781 1.00 44.56 108 THR A C 1
ATOM 819 O O . THR A 1 108 ? -0.041 8.627 31.045 1.00 44.56 108 THR A O 1
ATOM 822 N N . MET A 1 109 ? -0.146 6.402 31.459 1.00 53.47 109 MET A N 1
ATOM 823 C CA . MET A 1 109 ? 0.217 5.969 30.105 1.00 53.47 109 MET A CA 1
ATOM 824 C C . MET A 1 109 ? -0.661 6.725 29.108 1.00 53.47 109 MET A C 1
ATOM 826 O O . MET A 1 109 ? -1.894 6.691 29.213 1.00 53.47 109 MET A O 1
ATOM 830 N N . GLU A 1 110 ? -0.033 7.460 28.192 1.00 73.69 110 GLU A N 1
ATOM 831 C CA . GLU A 1 110 ? -0.770 8.304 27.264 1.00 73.69 110 GLU A CA 1
ATOM 832 C C . GLU A 1 110 ? -1.595 7.407 26.329 1.00 73.69 110 GLU A C 1
ATOM 834 O O . GLU A 1 110 ? -1.087 6.514 25.655 1.00 73.69 110 GLU A O 1
ATOM 839 N N . LYS A 1 111 ? -2.912 7.607 26.340 1.00 91.00 111 LYS A N 1
ATOM 840 C CA . LYS A 1 111 ? -3.880 6.719 25.692 1.00 91.00 111 LYS A CA 1
ATOM 841 C C . LYS A 1 111 ? -4.208 7.187 24.280 1.00 91.00 111 LYS A C 1
ATOM 843 O O . LYS A 1 111 ? -4.495 8.368 24.080 1.00 91.00 111 LYS A O 1
ATOM 848 N N . ALA A 1 112 ? -4.270 6.257 23.331 1.00 97.44 112 ALA A N 1
ATOM 849 C CA . ALA A 1 112 ? -4.795 6.513 21.997 1.00 97.44 112 ALA A CA 1
ATOM 850 C C . ALA A 1 112 ? -6.302 6.224 21.922 1.00 97.44 112 ALA A C 1
ATOM 852 O O . ALA A 1 112 ? -6.819 5.287 22.534 1.00 97.44 112 ALA A O 1
ATOM 853 N N . LYS A 1 113 ? -7.019 7.042 21.153 1.00 98.06 113 LYS A N 1
ATOM 854 C CA . LYS A 1 113 ? -8.451 6.904 20.887 1.00 98.06 113 LYS A CA 1
ATOM 855 C C . LYS A 1 113 ? -8.703 6.972 19.392 1.00 98.06 113 LYS A C 1
ATOM 857 O O . LYS A 1 113 ? -8.178 7.854 18.719 1.00 98.06 113 LYS A O 1
ATOM 862 N N . MET A 1 114 ? -9.553 6.089 18.892 1.00 98.25 114 MET A N 1
ATOM 863 C CA . MET A 1 114 ? -10.065 6.110 17.530 1.00 98.25 114 MET A CA 1
ATOM 864 C C . MET A 1 114 ? -11.591 6.107 17.581 1.00 98.25 114 MET A C 1
ATOM 866 O O . MET A 1 114 ? -12.193 5.261 18.228 1.00 98.25 114 MET A O 1
ATOM 870 N N . THR A 1 115 ? -12.243 7.050 16.914 1.00 97.69 115 THR A N 1
ATOM 871 C CA . THR A 1 115 ? -13.694 6.992 16.687 1.00 97.69 115 THR A CA 1
ATOM 872 C C . THR A 1 115 ? -13.947 6.665 15.229 1.00 97.69 115 THR A C 1
ATOM 874 O O . THR A 1 115 ? -13.339 7.277 14.347 1.00 97.69 115 THR A O 1
ATOM 877 N N . VAL A 1 116 ? -14.835 5.704 14.987 1.00 94.69 116 VAL A N 1
ATOM 878 C CA . VAL A 1 116 ? -15.226 5.294 13.642 1.00 94.69 116 VAL A CA 1
ATOM 879 C C . VAL A 1 116 ? -16.741 5.261 13.550 1.00 94.69 116 VAL A C 1
ATOM 881 O O . VAL A 1 116 ? -17.430 4.601 14.330 1.00 94.69 116 VAL A O 1
ATOM 884 N N . ASP A 1 117 ? -17.256 5.964 12.551 1.00 95.88 117 ASP A N 1
ATOM 885 C CA . ASP A 1 117 ? -18.678 6.022 12.267 1.00 95.88 117 ASP A CA 1
ATOM 886 C C . ASP A 1 117 ? -18.964 5.404 10.893 1.00 95.88 117 ASP A C 1
ATOM 888 O O . ASP A 1 117 ? -18.291 5.728 9.912 1.00 95.88 117 ASP A O 1
ATOM 892 N N . LYS A 1 118 ? -19.941 4.493 10.821 1.00 95.25 118 LYS A N 1
ATOM 893 C CA . LYS A 1 118 ? -20.312 3.790 9.586 1.00 95.25 118 LYS A CA 1
ATOM 894 C C . LYS A 1 118 ? -20.777 4.738 8.477 1.00 95.25 118 LYS A C 1
ATOM 896 O O . LYS A 1 118 ? -20.647 4.389 7.308 1.00 95.25 118 LYS A O 1
ATOM 901 N N . ASP A 1 119 ? -21.293 5.915 8.841 1.00 95.50 119 ASP A N 1
ATOM 902 C CA . ASP A 1 119 ? -21.793 6.916 7.897 1.00 95.50 119 ASP A CA 1
ATOM 903 C C . ASP A 1 119 ? -20.666 7.847 7.399 1.00 95.50 119 ASP A C 1
ATOM 905 O O . ASP A 1 119 ? -20.840 8.577 6.421 1.00 95.50 119 ASP A O 1
ATOM 909 N N . PHE A 1 120 ? -19.483 7.811 8.027 1.00 97.38 120 PHE A N 1
ATOM 910 C CA . PHE A 1 120 ? -18.310 8.601 7.645 1.00 97.38 120 PHE A CA 1
ATOM 911 C C . PHE A 1 120 ? -17.322 7.737 6.858 1.00 97.38 120 PHE A C 1
ATOM 913 O O . PHE A 1 120 ? -16.321 7.237 7.373 1.00 97.38 120 PHE A O 1
ATOM 920 N N . THR A 1 121 ? -17.615 7.561 5.573 1.00 98.12 121 THR A N 1
ATOM 921 C CA . THR A 1 121 ? -16.847 6.695 4.673 1.00 98.12 121 THR A CA 1
ATOM 922 C C . THR A 1 121 ? -15.778 7.462 3.899 1.00 98.12 121 THR A C 1
ATOM 924 O O . THR A 1 121 ? -16.037 8.563 3.417 1.00 98.12 121 THR A O 1
ATOM 927 N N . ILE A 1 122 ? -14.621 6.836 3.686 1.00 98.31 122 ILE A N 1
ATOM 928 C CA . ILE A 1 122 ? -13.610 7.277 2.713 1.00 98.31 122 ILE A CA 1
ATOM 929 C C . ILE A 1 122 ? -14.027 6.807 1.317 1.00 98.31 122 ILE A C 1
ATOM 931 O O . ILE A 1 122 ? -14.182 7.601 0.393 1.00 98.31 122 ILE A O 1
ATOM 935 N N . GLY A 1 123 ? -14.262 5.503 1.166 1.00 97.00 123 GLY A N 1
ATOM 936 C CA . GLY A 1 123 ? -14.676 4.907 -0.097 1.00 97.00 123 GLY A CA 1
ATOM 937 C C . GLY A 1 123 ? -14.645 3.385 -0.062 1.00 97.00 123 GLY A C 1
ATOM 938 O O . GLY A 1 123 ? -14.059 2.776 0.833 1.00 97.00 123 GLY A O 1
ATOM 939 N N . VAL A 1 124 ? -15.284 2.766 -1.054 1.00 98.06 124 VAL A N 1
ATOM 940 C CA . VAL A 1 124 ? -15.193 1.315 -1.259 1.00 98.06 124 VAL A CA 1
ATOM 941 C C . VAL A 1 124 ? -13.759 0.961 -1.645 1.00 98.06 124 VAL A C 1
ATOM 943 O O . VAL A 1 124 ? -13.212 1.534 -2.596 1.00 98.06 124 VAL A O 1
ATOM 946 N N . VAL A 1 125 ? -13.178 0.016 -0.908 1.00 98.50 125 VAL A N 1
ATOM 947 C CA . VAL A 1 125 ? -11.853 -0.541 -1.171 1.00 98.50 125 VAL A CA 1
ATOM 948 C C . VAL A 1 125 ? -11.933 -1.380 -2.440 1.00 98.50 125 VAL A C 1
ATOM 950 O O . VAL A 1 125 ? -12.617 -2.404 -2.488 1.00 98.50 125 VAL A O 1
ATOM 953 N N . ASP A 1 126 ? -11.239 -0.942 -3.487 1.00 98.12 126 ASP A N 1
ATOM 954 C CA . ASP A 1 126 ? -11.091 -1.744 -4.696 1.00 98.12 126 ASP A CA 1
ATOM 955 C C . ASP A 1 126 ? -10.176 -2.935 -4.387 1.00 98.12 126 ASP A C 1
ATOM 957 O O . ASP A 1 126 ? -9.082 -2.764 -3.847 1.00 98.12 126 ASP A O 1
ATOM 961 N N . LYS A 1 127 ? -10.602 -4.155 -4.741 1.00 95.94 127 LYS A N 1
ATOM 962 C CA . LYS A 1 127 ? -9.816 -5.377 -4.503 1.00 95.94 127 LYS A CA 1
ATOM 963 C C . LYS A 1 127 ? -8.409 -5.301 -5.106 1.00 95.94 127 LYS A C 1
ATOM 965 O O . LYS A 1 127 ? -7.510 -5.977 -4.615 1.00 95.94 127 LYS A O 1
ATOM 970 N N . ARG A 1 128 ? -8.226 -4.495 -6.159 1.00 97.00 128 ARG A N 1
ATOM 971 C CA . ARG A 1 128 ? -6.952 -4.299 -6.863 1.00 97.00 128 ARG A CA 1
ATOM 972 C C . ARG A 1 128 ? -5.938 -3.481 -6.055 1.00 97.00 128 ARG A C 1
ATOM 974 O O . ARG A 1 128 ? -4.786 -3.422 -6.460 1.00 97.00 128 ARG A O 1
ATOM 981 N N . LEU A 1 129 ? -6.321 -2.906 -4.908 1.00 97.19 129 LEU A N 1
ATOM 982 C CA . LEU A 1 129 ? -5.387 -2.335 -3.924 1.00 97.19 129 LEU A CA 1
ATOM 983 C C . LEU A 1 129 ? -4.445 -3.403 -3.338 1.00 97.19 129 LEU A C 1
ATOM 985 O O . LEU A 1 129 ? -3.350 -3.090 -2.892 1.00 97.19 129 LEU A O 1
ATOM 989 N N . TYR A 1 130 ? -4.845 -4.675 -3.378 1.00 97.94 130 TYR A N 1
ATOM 990 C CA . TYR A 1 130 ? -4.045 -5.808 -2.907 1.00 97.94 130 TYR A CA 1
ATOM 991 C C . TYR A 1 130 ? -3.404 -6.588 -4.064 1.00 97.94 130 TYR A C 1
ATOM 993 O O . TYR A 1 130 ? -3.311 -7.816 -4.028 1.00 97.94 130 TYR A O 1
ATOM 1001 N N . GLY A 1 131 ? -3.027 -5.882 -5.131 1.00 96.56 131 GLY A N 1
ATOM 1002 C CA . GLY A 1 131 ? -2.250 -6.435 -6.232 1.00 96.56 131 GLY A CA 1
ATOM 1003 C C . GLY A 1 131 ? -0.784 -6.656 -5.850 1.00 96.56 131 GLY A C 1
ATOM 1004 O O . GLY A 1 131 ? -0.306 -6.243 -4.792 1.00 96.56 131 GLY A O 1
ATOM 1005 N N . SER A 1 132 ? -0.046 -7.301 -6.745 1.00 96.06 132 SER A N 1
ATOM 1006 C CA . SER A 1 132 ? 1.405 -7.457 -6.644 1.00 96.06 132 SER A CA 1
ATOM 1007 C C . SER A 1 132 ? 2.014 -7.465 -8.044 1.00 96.06 132 SER A C 1
ATOM 1009 O O . SER A 1 132 ? 1.286 -7.417 -9.038 1.00 96.06 132 SER A O 1
ATOM 1011 N N . PHE A 1 133 ? 3.337 -7.495 -8.120 1.00 96.00 133 PHE A N 1
ATOM 1012 C CA . PHE A 1 133 ? 4.092 -7.341 -9.352 1.00 96.00 133 PHE A CA 1
ATOM 1013 C C . PHE A 1 133 ? 5.031 -8.537 -9.562 1.00 96.00 133 PHE A C 1
ATOM 1015 O O . PHE A 1 133 ? 5.594 -9.073 -8.609 1.00 96.00 133 PHE A O 1
ATOM 1022 N N . ILE A 1 134 ? 5.166 -8.985 -10.809 1.00 96.88 134 ILE A N 1
ATOM 1023 C CA . ILE A 1 134 ? 6.198 -9.923 -11.252 1.00 96.88 134 ILE A CA 1
ATOM 1024 C C . ILE A 1 134 ? 6.877 -9.299 -12.462 1.00 96.88 134 ILE A C 1
ATOM 1026 O O . ILE A 1 134 ? 6.231 -9.052 -13.483 1.00 96.88 134 ILE A O 1
ATOM 1030 N N . GLU A 1 135 ? 8.184 -9.124 -12.362 1.00 97.19 135 GLU A N 1
ATOM 1031 C CA . GLU A 1 135 ? 9.039 -8.706 -13.458 1.00 97.19 135 GLU A CA 1
ATOM 1032 C C . GLU A 1 135 ? 9.973 -9.848 -13.875 1.00 97.19 135 GLU A C 1
ATOM 1034 O O . GLU A 1 135 ? 10.302 -10.742 -13.093 1.00 97.19 135 GLU A O 1
ATOM 1039 N N . HIS A 1 136 ? 10.455 -9.820 -15.117 1.00 97.94 136 HIS A N 1
ATOM 1040 C CA . HIS A 1 136 ? 11.597 -10.638 -15.527 1.00 97.94 136 HIS A CA 1
ATOM 1041 C C . HIS A 1 136 ? 12.907 -10.066 -14.948 1.00 97.94 136 HIS A C 1
ATOM 1043 O O . HIS A 1 136 ? 13.800 -9.661 -15.690 1.00 97.94 136 HIS A O 1
ATOM 1049 N N . LEU A 1 137 ? 13.009 -10.061 -13.618 1.00 97.56 137 LEU A N 1
ATOM 1050 C CA . LEU A 1 137 ? 14.133 -9.549 -12.840 1.00 97.56 137 LEU A CA 1
ATOM 1051 C C . LEU A 1 137 ? 14.620 -10.626 -11.866 1.00 97.56 137 LEU A C 1
ATOM 1053 O O . LEU A 1 137 ? 13.814 -11.342 -11.266 1.00 97.56 137 LEU A O 1
ATOM 1057 N N . GLY A 1 138 ? 15.943 -10.766 -11.739 1.00 96.75 138 GLY A N 1
ATOM 1058 C CA . GLY A 1 138 ? 16.571 -11.714 -10.817 1.00 96.75 138 GLY A CA 1
ATOM 1059 C C . GLY A 1 138 ? 15.938 -13.109 -10.861 1.00 96.75 138 GLY A C 1
ATOM 1060 O O . GLY A 1 138 ? 15.779 -13.701 -11.934 1.00 96.75 138 GLY A O 1
ATOM 1061 N N . ARG A 1 139 ? 15.530 -13.613 -9.689 1.00 97.44 139 ARG A N 1
ATOM 1062 C CA . ARG A 1 139 ? 14.830 -14.898 -9.537 1.00 97.44 139 ARG A CA 1
ATOM 1063 C C . ARG A 1 139 ? 13.313 -14.782 -9.359 1.00 97.44 139 ARG A C 1
ATOM 1065 O O . ARG A 1 139 ? 12.708 -15.714 -8.837 1.00 97.44 139 ARG A O 1
ATOM 1072 N N . ALA A 1 140 ? 12.665 -13.690 -9.768 1.00 97.56 140 ALA A N 1
ATOM 1073 C CA . ALA A 1 140 ? 11.205 -13.580 -9.638 1.00 97.56 140 ALA A CA 1
ATOM 1074 C C . ALA A 1 140 ? 10.466 -14.610 -10.510 1.00 97.56 140 ALA A C 1
ATOM 1076 O O . ALA A 1 140 ? 9.581 -15.332 -10.040 1.00 97.56 140 ALA A O 1
ATOM 1077 N N . VAL A 1 141 ? 10.878 -14.732 -11.778 1.00 97.75 141 VAL A N 1
ATOM 1078 C CA . VAL A 1 141 ? 10.326 -15.723 -12.716 1.00 97.75 141 VAL A CA 1
ATOM 1079 C C . VAL A 1 141 ? 11.065 -17.051 -12.598 1.00 97.75 141 VAL A C 1
ATOM 1081 O O . VAL A 1 141 ? 10.501 -18.040 -12.136 1.00 97.75 141 VAL A O 1
ATOM 1084 N N . TYR A 1 142 ? 12.331 -17.077 -13.013 1.00 97.31 142 TYR A N 1
ATOM 1085 C CA . TYR A 1 142 ? 13.134 -18.296 -13.075 1.00 97.31 142 TYR A CA 1
ATOM 1086 C C . TYR A 1 142 ? 13.736 -18.608 -11.701 1.00 97.31 142 TYR A C 1
ATOM 1088 O O . TYR A 1 142 ? 14.491 -17.804 -11.164 1.00 97.31 142 TYR A O 1
ATOM 1096 N N . GLY A 1 143 ? 13.389 -19.765 -11.134 1.00 95.31 143 GLY A N 1
ATOM 1097 C CA . GLY A 1 143 ? 13.724 -20.125 -9.747 1.00 95.31 143 GLY A CA 1
ATOM 1098 C C . GLY A 1 143 ? 12.742 -19.563 -8.709 1.00 95.31 143 GLY A C 1
ATOM 1099 O O . GLY A 1 143 ? 12.728 -20.025 -7.572 1.00 95.31 143 GLY A O 1
ATOM 1100 N N . GLY A 1 144 ? 11.887 -18.613 -9.102 1.00 97.12 144 GLY A N 1
ATOM 1101 C CA . GLY A 1 144 ? 10.762 -18.105 -8.315 1.00 97.12 144 GLY A CA 1
ATOM 1102 C C . GLY A 1 144 ? 9.470 -18.828 -8.671 1.00 97.12 144 GLY A C 1
ATOM 1103 O O . GLY A 1 144 ? 9.264 -19.971 -8.273 1.00 97.12 144 GLY A O 1
ATOM 1104 N N . ILE A 1 145 ? 8.580 -18.192 -9.440 1.00 97.06 145 ILE A N 1
ATOM 1105 C CA . ILE A 1 145 ? 7.300 -18.825 -9.815 1.00 97.06 145 ILE A CA 1
ATOM 1106 C C . ILE A 1 145 ? 7.464 -20.034 -10.756 1.00 97.06 145 ILE A C 1
ATOM 1108 O O . ILE A 1 145 ? 6.613 -20.926 -10.753 1.00 97.06 145 ILE A O 1
ATOM 1112 N N . TYR A 1 146 ? 8.536 -20.081 -11.555 1.00 97.62 146 TYR A N 1
ATOM 1113 C CA . TYR A 1 146 ? 8.773 -21.090 -12.590 1.00 97.62 146 TYR A CA 1
ATOM 1114 C C . TYR A 1 146 ? 10.107 -21.819 -12.379 1.00 97.62 146 TYR A C 1
ATOM 1116 O O . TYR A 1 146 ? 11.190 -21.238 -12.493 1.00 97.62 146 TYR A O 1
ATOM 1124 N N . GLU A 1 147 ? 10.022 -23.122 -12.108 1.00 97.06 147 GLU A N 1
ATOM 1125 C CA . GLU A 1 147 ? 11.166 -24.005 -11.872 1.00 97.06 147 GLU A CA 1
ATOM 1126 C C . GLU A 1 147 ? 10.801 -25.466 -12.233 1.00 97.06 147 GLU A C 1
ATOM 1128 O O . GLU A 1 147 ? 10.455 -26.256 -11.356 1.00 97.06 147 GLU A O 1
ATOM 1133 N N . PRO A 1 148 ? 10.868 -25.871 -13.519 1.00 96.38 148 PRO A N 1
ATOM 1134 C CA . PRO A 1 148 ? 10.331 -27.158 -13.988 1.00 96.38 148 PRO A CA 1
ATOM 1135 C C . PRO A 1 148 ? 10.910 -28.418 -13.337 1.00 96.38 148 PRO A C 1
ATOM 1137 O O . PRO A 1 148 ? 10.262 -29.459 -13.334 1.00 96.38 148 PRO A O 1
ATOM 1140 N N . GLY A 1 149 ? 12.140 -28.346 -12.821 1.00 94.69 149 GLY A N 1
ATOM 1141 C CA . GLY A 1 149 ? 12.789 -29.460 -12.126 1.00 94.69 149 GLY A CA 1
ATOM 1142 C C . GLY A 1 149 ? 12.415 -29.578 -10.646 1.00 94.69 149 GLY A C 1
ATOM 1143 O O . GLY A 1 149 ? 12.857 -30.520 -9.990 1.00 94.69 149 GLY A O 1
ATOM 1144 N N . HIS A 1 150 ? 11.646 -28.629 -10.107 1.00 97.06 150 HIS A N 1
ATOM 1145 C CA . HIS A 1 150 ? 11.317 -28.584 -8.690 1.00 97.06 150 HIS A CA 1
ATOM 1146 C C . HIS A 1 150 ? 10.324 -29.700 -8.307 1.00 97.06 150 HIS A C 1
ATOM 1148 O O . HIS A 1 150 ? 9.369 -29.935 -9.048 1.00 97.06 150 HIS A O 1
ATOM 1154 N N . PRO A 1 151 ? 10.456 -30.359 -7.135 1.00 95.75 151 PRO A N 1
ATOM 1155 C CA . PRO A 1 151 ? 9.555 -31.447 -6.731 1.00 95.75 151 PRO A CA 1
ATOM 1156 C C . PRO A 1 151 ? 8.067 -31.074 -6.643 1.00 95.75 151 PRO A C 1
ATOM 1158 O O . PRO A 1 151 ? 7.209 -31.950 -6.712 1.00 95.75 151 PRO A O 1
ATOM 1161 N N . THR A 1 152 ? 7.756 -29.787 -6.464 1.00 96.31 152 THR A N 1
ATOM 1162 C CA . THR A 1 152 ? 6.379 -29.259 -6.399 1.00 96.31 152 THR A CA 1
ATOM 1163 C C . THR A 1 152 ? 5.890 -28.692 -7.734 1.00 96.31 152 THR A C 1
ATOM 1165 O O . THR A 1 152 ? 4.772 -28.177 -7.790 1.00 96.31 152 THR A O 1
ATOM 1168 N N . ALA A 1 153 ? 6.710 -28.714 -8.790 1.00 96.75 153 ALA A N 1
ATOM 1169 C CA . ALA A 1 153 ? 6.346 -28.131 -10.073 1.00 96.75 153 ALA A CA 1
ATOM 1170 C C . ALA A 1 153 ? 5.161 -28.873 -10.706 1.00 96.75 153 ALA A C 1
ATOM 1172 O O . ALA A 1 153 ? 5.106 -30.104 -10.717 1.00 96.75 153 ALA A O 1
ATOM 1173 N N . ASN A 1 154 ? 4.206 -28.120 -11.250 1.00 95.94 154 ASN A N 1
ATOM 1174 C CA . ASN A 1 154 ? 3.140 -28.687 -12.070 1.00 95.94 154 ASN A CA 1
ATOM 1175 C C . ASN A 1 154 ? 3.640 -29.021 -13.490 1.00 95.94 154 ASN A C 1
ATOM 1177 O O . ASN A 1 154 ? 4.785 -28.746 -13.845 1.00 95.94 154 ASN A O 1
ATOM 1181 N N . GLU A 1 155 ? 2.770 -29.582 -14.334 1.00 96.69 155 GLU A N 1
ATOM 1182 C CA . GLU A 1 155 ? 3.122 -29.971 -15.713 1.00 96.69 155 GLU A CA 1
ATOM 1183 C C . GLU A 1 155 ? 3.613 -28.801 -16.583 1.00 96.69 155 GLU A C 1
ATOM 1185 O O . GLU A 1 155 ? 4.369 -29.008 -17.529 1.00 96.69 155 GLU A O 1
ATOM 1190 N N . ALA A 1 156 ? 3.210 -27.571 -16.254 1.00 96.19 156 ALA A N 1
ATOM 1191 C CA . ALA A 1 156 ? 3.648 -26.354 -16.931 1.00 96.19 156 ALA A CA 1
ATOM 1192 C C . ALA A 1 156 ? 4.922 -25.747 -16.316 1.00 96.19 156 ALA A C 1
ATOM 1194 O O . ALA A 1 156 ? 5.362 -24.697 -16.769 1.00 96.19 156 ALA A O 1
ATOM 1195 N N . GLY A 1 157 ? 5.515 -26.383 -15.301 1.00 96.62 157 GLY A N 1
ATOM 1196 C CA . GLY A 1 157 ? 6.765 -25.970 -14.665 1.00 96.62 157 GLY A CA 1
ATOM 1197 C C . GLY A 1 157 ? 6.630 -24.928 -13.551 1.00 96.62 157 GLY A C 1
ATOM 1198 O O . GLY A 1 157 ? 7.647 -24.449 -13.052 1.00 96.62 157 GLY A O 1
ATOM 1199 N N . PHE A 1 158 ? 5.409 -24.571 -13.139 1.00 97.38 158 PHE A N 1
ATOM 1200 C CA . PHE A 1 158 ? 5.188 -23.619 -12.044 1.00 97.38 158 PHE A CA 1
ATOM 1201 C C . PHE A 1 158 ? 5.245 -24.301 -10.681 1.00 97.38 158 PHE A C 1
ATOM 1203 O O . PHE A 1 158 ? 4.638 -25.358 -10.492 1.00 97.38 158 PHE A O 1
ATOM 1210 N N . ARG A 1 159 ? 5.917 -23.669 -9.716 1.00 96.88 159 ARG A N 1
ATOM 1211 C CA . ARG A 1 159 ? 6.076 -24.184 -8.350 1.00 96.88 159 ARG A CA 1
ATOM 1212 C C . ARG A 1 159 ? 4.751 -24.213 -7.584 1.00 96.88 159 ARG A C 1
ATOM 1214 O O . ARG A 1 159 ? 4.153 -23.173 -7.316 1.00 96.88 159 ARG A O 1
ATOM 1221 N N . GLY A 1 160 ? 4.307 -25.406 -7.186 1.00 96.00 160 GLY A N 1
ATOM 1222 C CA . GLY A 1 160 ? 3.062 -25.601 -6.438 1.00 96.00 160 GLY A CA 1
ATOM 1223 C C . GLY A 1 160 ? 3.073 -24.982 -5.039 1.00 96.00 160 GLY A C 1
ATOM 1224 O O . GLY A 1 160 ? 2.078 -24.410 -4.616 1.00 96.00 160 GLY A O 1
ATOM 1225 N N . ASP A 1 161 ? 4.205 -25.030 -4.340 1.00 95.69 161 ASP A N 1
ATOM 1226 C CA . ASP A 1 161 ? 4.390 -24.416 -3.019 1.00 95.69 161 ASP A CA 1
ATOM 1227 C C . ASP A 1 161 ? 4.322 -22.882 -3.059 1.00 95.69 161 ASP A C 1
ATOM 1229 O O . ASP A 1 161 ? 3.718 -22.273 -2.177 1.00 95.69 161 ASP A O 1
ATOM 1233 N N . VAL A 1 162 ? 4.859 -22.261 -4.113 1.00 96.44 162 VAL A N 1
ATOM 1234 C CA . VAL A 1 162 ? 4.717 -20.815 -4.352 1.00 96.44 162 VAL A CA 1
ATOM 1235 C C . VAL A 1 162 ? 3.261 -20.457 -4.658 1.00 96.44 162 VAL A C 1
ATOM 1237 O O . VAL A 1 162 ? 2.733 -19.499 -4.096 1.00 96.44 162 VAL A O 1
ATOM 1240 N N . LEU A 1 163 ? 2.579 -21.245 -5.499 1.00 93.88 163 LEU A N 1
ATOM 1241 C CA . LEU A 1 163 ? 1.168 -21.020 -5.838 1.00 93.88 163 LEU A CA 1
ATOM 1242 C C . LEU A 1 163 ? 0.253 -21.039 -4.606 1.00 93.88 163 LEU A C 1
ATOM 1244 O O . LEU A 1 163 ? -0.667 -20.227 -4.534 1.00 93.88 163 LEU A O 1
ATOM 1248 N N . GLU A 1 164 ? 0.492 -21.925 -3.635 1.00 95.19 164 GLU A N 1
ATOM 1249 C CA . GLU A 1 164 ? -0.292 -21.945 -2.393 1.00 95.19 164 GLU A CA 1
ATOM 1250 C C . GLU A 1 164 ? -0.083 -20.671 -1.560 1.00 95.19 164 GLU A C 1
ATOM 1252 O O . GLU A 1 164 ? -1.059 -20.067 -1.116 1.00 95.19 164 GLU A O 1
ATOM 1257 N N . MET A 1 165 ? 1.154 -20.177 -1.441 1.00 95.75 165 MET A N 1
ATOM 1258 C CA . MET A 1 165 ? 1.420 -18.911 -0.743 1.00 95.75 165 MET A CA 1
ATOM 1259 C C . MET A 1 165 ? 0.791 -17.706 -1.457 1.00 95.75 165 MET A C 1
ATOM 1261 O O . MET A 1 165 ? 0.237 -16.827 -0.803 1.00 95.75 165 MET A O 1
ATOM 1265 N N . VAL A 1 166 ? 0.801 -17.671 -2.794 1.00 93.75 166 VAL A N 1
ATOM 1266 C CA . VAL A 1 166 ? 0.122 -16.610 -3.563 1.00 93.75 166 VAL A CA 1
ATOM 1267 C C . VAL A 1 166 ? -1.398 -16.645 -3.342 1.00 93.75 166 VAL A C 1
ATOM 1269 O O . VAL A 1 166 ? -2.027 -15.591 -3.229 1.00 93.75 166 VAL A O 1
ATOM 1272 N N . LYS A 1 167 ? -2.005 -17.835 -3.225 1.00 93.12 167 LYS A N 1
ATOM 1273 C CA . LYS A 1 167 ? -3.438 -17.974 -2.903 1.00 93.12 167 LYS A CA 1
ATOM 1274 C C . LYS A 1 167 ? -3.772 -17.463 -1.503 1.00 93.12 167 LYS A C 1
ATOM 1276 O O . LYS A 1 167 ? -4.821 -16.845 -1.337 1.00 93.12 167 LYS A O 1
ATOM 1281 N N . GLU A 1 168 ? -2.899 -17.680 -0.518 1.00 93.50 168 GLU A N 1
ATOM 1282 C CA . GLU A 1 168 ? -3.065 -17.136 0.840 1.00 93.50 168 GLU A CA 1
ATOM 1283 C C . GLU A 1 168 ? -3.099 -15.603 0.848 1.00 93.50 168 GLU A C 1
ATOM 1285 O O . GLU A 1 168 ? -3.887 -15.011 1.582 1.00 93.50 168 GLU A O 1
ATOM 1290 N N . LEU A 1 169 ? -2.310 -14.960 -0.019 1.00 89.94 169 LEU A N 1
ATOM 1291 C CA . LEU A 1 169 ? -2.323 -13.505 -0.187 1.00 89.94 169 LEU A CA 1
ATOM 1292 C C . LEU A 1 169 ? -3.587 -12.974 -0.882 1.00 89.94 169 LEU A C 1
ATOM 1294 O O . LEU A 1 169 ? -3.836 -11.770 -0.856 1.00 89.94 169 LEU A O 1
ATOM 1298 N N . GLN A 1 170 ? -4.388 -13.840 -1.513 1.00 90.00 170 GLN A N 1
ATOM 1299 C CA . GLN A 1 170 ? -5.592 -13.477 -2.275 1.00 90.00 170 GLN A CA 1
ATOM 1300 C C . GLN A 1 170 ? -5.372 -12.340 -3.293 1.00 90.00 170 GLN A C 1
ATOM 1302 O O . GLN A 1 170 ? -6.253 -11.490 -3.490 1.00 90.00 170 GLN A O 1
ATOM 1307 N N . VAL A 1 171 ? -4.205 -12.337 -3.950 1.00 76.75 171 VAL A N 1
ATOM 1308 C CA . VAL A 1 171 ? -3.901 -11.417 -5.056 1.00 76.75 171 VAL A CA 1
ATOM 1309 C C . VAL A 1 171 ? -4.958 -11.624 -6.155 1.00 76.75 171 VAL A C 1
ATOM 1311 O O . VAL A 1 171 ? -5.161 -12.765 -6.583 1.00 76.75 171 VAL A O 1
ATOM 1314 N N . PRO A 1 172 ? -5.687 -10.583 -6.606 1.00 74.38 172 PRO A N 1
ATOM 1315 C CA . PRO A 1 172 ? -6.715 -10.746 -7.636 1.00 74.38 172 PRO A CA 1
ATOM 1316 C C . PRO A 1 172 ? -6.126 -11.243 -8.968 1.00 74.38 172 PRO A C 1
ATOM 1318 O O . PRO A 1 172 ? -5.185 -10.645 -9.480 1.00 74.38 172 PRO A O 1
ATOM 1321 N N . ILE A 1 173 ? -6.699 -12.301 -9.558 1.00 57.28 173 ILE A N 1
ATOM 1322 C CA . ILE A 1 173 ? -6.256 -12.884 -10.841 1.00 57.28 173 ILE A CA 1
ATOM 1323 C C . ILE A 1 173 ? -7.468 -13.130 -11.756 1.00 57.28 173 ILE A C 1
ATOM 1325 O O . ILE A 1 173 ? -8.454 -13.724 -11.321 1.00 57.28 173 ILE A O 1
ATOM 1329 N N . GLU A 1 174 ? -7.373 -12.737 -13.033 1.00 54.69 174 GLU A N 1
ATOM 1330 C CA . GLU A 1 174 ? -8.313 -13.110 -14.107 1.00 54.69 174 GLU A CA 1
ATOM 1331 C C . GLU A 1 174 ? -7.523 -13.480 -15.390 1.00 54.69 174 GLU A C 1
ATOM 1333 O O . GLU A 1 174 ? -6.689 -12.687 -15.832 1.00 54.69 174 GLU A O 1
ATOM 1338 N N . PRO A 1 175 ? -7.711 -14.670 -16.002 1.00 49.44 175 PRO A N 1
ATOM 1339 C CA . PRO A 1 175 ? -6.927 -15.070 -17.176 1.00 49.44 175 PRO A CA 1
ATOM 1340 C C . PRO A 1 175 ? -7.363 -14.384 -18.492 1.00 49.44 175 PRO A C 1
ATOM 1342 O O . PRO A 1 175 ? -8.533 -14.412 -18.865 1.00 49.44 175 PRO A O 1
ATOM 1345 N N . HIS A 1 176 ? -6.369 -13.831 -19.209 1.00 65.62 176 HIS A N 1
ATOM 1346 C CA . HIS A 1 176 ? -6.277 -13.404 -20.629 1.00 65.62 176 HIS A CA 1
ATOM 1347 C C . HIS A 1 176 ? -7.365 -12.518 -21.271 1.00 65.62 176 HIS A C 1
ATOM 1349 O O . HIS A 1 176 ? -7.191 -12.103 -22.416 1.00 65.62 176 HIS A O 1
ATOM 1355 N N . ALA A 1 177 ? -8.405 -12.115 -20.548 1.00 78.44 177 ALA A N 1
ATOM 1356 C CA . ALA A 1 177 ? -9.168 -10.904 -20.852 1.00 78.44 177 ALA A CA 1
ATOM 1357 C C . ALA A 1 177 ? -8.502 -9.701 -20.154 1.00 78.44 177 ALA A C 1
ATOM 1359 O O . ALA A 1 177 ? -9.063 -9.136 -19.217 1.00 78.44 177 ALA A O 1
ATOM 1360 N N . ILE A 1 178 ? -7.260 -9.371 -20.548 1.00 89.94 178 ILE A N 1
ATOM 1361 C CA . ILE A 1 178 ? -6.445 -8.347 -19.868 1.00 89.94 178 ILE A CA 1
ATOM 1362 C C . ILE A 1 178 ? -7.177 -7.006 -19.922 1.00 89.94 178 ILE A C 1
ATOM 1364 O O . ILE A 1 178 ? -7.272 -6.365 -20.969 1.00 89.94 178 ILE A O 1
ATOM 1368 N N . LYS A 1 179 ? -7.703 -6.602 -18.766 1.00 93.19 179 LYS A N 1
ATOM 1369 C CA . LYS A 1 179 ? -8.549 -5.421 -18.633 1.00 93.19 179 LYS A CA 1
ATOM 1370 C C . LYS A 1 179 ? -7.740 -4.141 -18.512 1.00 93.19 179 LYS A C 1
ATOM 1372 O O . LYS A 1 179 ? -8.103 -3.151 -19.134 1.00 93.19 179 LYS A O 1
ATOM 1377 N N . THR A 1 180 ? -6.677 -4.155 -17.716 1.00 96.19 180 THR A N 1
ATOM 1378 C CA . THR A 1 180 ? -5.910 -2.956 -17.366 1.00 96.19 180 THR A CA 1
ATOM 1379 C C . THR A 1 180 ? -4.496 -3.064 -17.927 1.00 96.19 180 THR A C 1
ATOM 1381 O O . THR A 1 180 ? -3.845 -4.091 -17.744 1.00 96.19 180 THR A O 1
ATOM 1384 N N . TRP A 1 181 ? -4.034 -2.021 -18.619 1.00 97.94 181 TRP A N 1
ATOM 1385 C CA . TRP A 1 181 ? -2.721 -1.987 -19.270 1.00 97.94 181 TRP A CA 1
ATOM 1386 C C . TRP A 1 181 ? -1.925 -0.749 -18.853 1.00 97.94 181 TRP A C 1
ATOM 1388 O O . TRP A 1 181 ? -2.460 0.362 -18.880 1.00 97.94 181 TRP A O 1
ATOM 1398 N N . CYS A 1 182 ? -0.637 -0.921 -18.555 1.00 98.50 182 CYS A N 1
ATOM 1399 C CA . CYS A 1 182 ? 0.296 0.187 -18.343 1.00 98.50 182 CYS A CA 1
ATOM 1400 C C . CYS A 1 182 ? 0.923 0.635 -19.669 1.00 98.50 182 CYS A C 1
ATOM 1402 O O . CYS A 1 182 ? 1.374 -0.180 -20.478 1.00 98.50 182 CYS A O 1
ATOM 1404 N N . LEU A 1 183 ? 0.942 1.945 -19.912 1.00 98.56 183 LEU A N 1
ATOM 1405 C CA . LEU A 1 183 ? 1.500 2.545 -21.124 1.00 98.56 183 LEU A CA 1
ATOM 1406 C C . LEU A 1 183 ? 3.005 2.799 -20.959 1.00 98.56 183 LEU A C 1
ATOM 1408 O O . LEU A 1 183 ? 3.433 3.948 -20.874 1.00 98.56 183 LEU A O 1
ATOM 1412 N N . GLY A 1 184 ? 3.809 1.735 -20.941 1.00 97.69 184 GLY A N 1
ATOM 1413 C CA . GLY A 1 184 ? 5.250 1.803 -20.654 1.00 97.69 184 GLY A CA 1
ATOM 1414 C C . GLY A 1 184 ? 5.563 1.607 -19.167 1.00 97.69 184 GLY A C 1
ATOM 1415 O O . GLY A 1 184 ? 4.736 1.060 -18.444 1.00 97.69 184 GLY A O 1
ATOM 1416 N N . ASN A 1 185 ? 6.759 2.028 -18.741 1.00 97.50 185 ASN A N 1
ATOM 1417 C CA . ASN A 1 185 ? 7.251 1.927 -17.362 1.00 97.50 185 ASN A CA 1
ATOM 1418 C C . ASN A 1 185 ? 8.145 3.130 -17.041 1.00 97.50 185 ASN A C 1
ATOM 1420 O O . ASN A 1 185 ? 9.074 3.359 -17.815 1.00 97.50 185 ASN A O 1
ATOM 1424 N N . GLU A 1 186 ? 7.883 3.849 -15.944 1.00 94.19 186 GLU A N 1
ATOM 1425 C CA . GLU A 1 186 ? 8.746 4.892 -15.345 1.00 94.19 186 GLU A CA 1
ATOM 1426 C C . GLU A 1 186 ? 9.683 5.632 -16.324 1.00 94.19 186 GLU A C 1
ATOM 1428 O O . GLU A 1 186 ? 10.911 5.540 -16.270 1.00 94.19 186 GLU A O 1
ATOM 1433 N N . MET A 1 187 ? 9.105 6.316 -17.314 1.00 98.19 187 MET A N 1
ATOM 1434 C CA . MET A 1 187 ? 9.889 6.851 -18.434 1.00 98.19 187 MET A CA 1
ATOM 1435 C C . MET A 1 187 ? 10.673 8.130 -18.088 1.00 98.19 187 MET A C 1
ATOM 1437 O O . MET A 1 187 ? 11.404 8.613 -18.955 1.00 98.19 187 MET A O 1
ATOM 1441 N N . ASP A 1 188 ? 10.519 8.672 -16.877 1.00 97.81 188 ASP A N 1
ATOM 1442 C CA . ASP A 1 188 ? 11.174 9.883 -16.363 1.00 97.81 188 ASP A CA 1
ATOM 1443 C C . ASP A 1 188 ? 12.543 9.616 -15.722 1.00 97.81 188 ASP A C 1
ATOM 1445 O O . ASP A 1 188 ? 13.385 10.514 -15.655 1.00 97.81 188 ASP A O 1
ATOM 1449 N N . GLY A 1 189 ? 12.798 8.381 -15.281 1.00 95.88 189 GLY A N 1
ATOM 1450 C CA . GLY A 1 189 ? 14.074 7.983 -14.698 1.00 95.88 189 GLY A CA 1
ATOM 1451 C C . GLY A 1 189 ? 15.218 7.987 -15.727 1.00 95.88 189 GLY A C 1
ATOM 1452 O O . GLY A 1 189 ? 15.111 7.333 -16.768 1.00 95.88 189 GLY A O 1
ATOM 1453 N N . PRO A 1 190 ? 16.371 8.641 -15.468 1.00 96.69 190 PRO A N 1
ATOM 1454 C CA . PRO A 1 190 ? 17.510 8.639 -16.397 1.00 96.69 190 PRO A CA 1
ATOM 1455 C C . PRO A 1 190 ? 18.167 7.259 -16.583 1.00 96.69 190 PRO A C 1
ATOM 1457 O O . PRO A 1 190 ? 18.965 7.084 -17.503 1.00 96.69 190 PRO A O 1
ATOM 1460 N N . TRP A 1 191 ? 17.858 6.286 -15.721 1.00 96.19 191 TRP A N 1
ATOM 1461 C CA . TRP A 1 191 ? 18.296 4.892 -15.852 1.00 96.19 191 TRP A CA 1
ATOM 1462 C C . TRP A 1 191 ? 17.460 4.091 -16.861 1.00 96.19 191 TRP A C 1
ATOM 1464 O O . TRP A 1 191 ? 17.896 3.026 -17.300 1.00 96.19 191 TRP A O 1
ATOM 1474 N N . GLN A 1 192 ? 16.278 4.586 -17.238 1.00 98.19 192 GLN A N 1
ATOM 1475 C CA . GLN A 1 192 ? 15.315 3.835 -18.028 1.00 98.19 192 GLN A CA 1
ATOM 1476 C C . GLN A 1 192 ? 15.725 3.758 -19.503 1.00 98.19 192 GLN A C 1
ATOM 1478 O O . GLN A 1 192 ? 16.016 4.766 -20.160 1.00 98.19 192 GLN A O 1
ATOM 1483 N N . ILE A 1 193 ? 15.699 2.550 -20.074 1.00 98.19 193 ILE A N 1
ATOM 1484 C CA . ILE A 1 193 ? 15.950 2.362 -21.508 1.00 98.19 193 ILE A CA 1
ATOM 1485 C C . ILE A 1 193 ? 14.879 3.114 -22.301 1.00 98.19 193 ILE A C 1
ATOM 1487 O O . ILE A 1 193 ? 13.685 2.845 -22.201 1.00 98.19 193 ILE A O 1
ATOM 1491 N N . GLY A 1 194 ? 15.322 4.048 -23.142 1.00 97.94 194 GLY A N 1
ATOM 1492 C CA . GLY A 1 194 ? 14.418 4.850 -23.960 1.00 97.94 194 GLY A CA 1
ATOM 1493 C C . GLY A 1 194 ? 13.685 5.954 -23.195 1.00 97.94 194 GLY A C 1
ATOM 1494 O O . GLY A 1 194 ? 12.654 6.403 -23.716 1.00 97.94 194 GLY A O 1
ATOM 1495 N N . HIS A 1 195 ? 14.220 6.366 -22.030 1.00 98.06 195 HIS A N 1
ATOM 1496 C CA . HIS A 1 195 ? 13.829 7.540 -21.236 1.00 98.06 195 HIS A CA 1
ATOM 1497 C C . HIS A 1 195 ? 13.303 8.693 -22.099 1.00 98.06 195 HIS A C 1
ATOM 1499 O O . HIS A 1 195 ? 13.803 8.959 -23.201 1.00 98.06 195 HIS A O 1
ATOM 1505 N N . LYS A 1 196 ? 12.292 9.391 -21.580 1.00 98.69 196 LYS A N 1
ATOM 1506 C CA . LYS A 1 196 ? 11.576 10.461 -22.270 1.00 98.69 196 LYS A CA 1
ATOM 1507 C C . LYS A 1 196 ? 11.402 11.658 -21.363 1.00 98.69 196 LYS A C 1
ATOM 1509 O O . LYS A 1 196 ? 11.166 11.516 -20.176 1.00 98.69 196 LYS A O 1
ATOM 1514 N N . THR A 1 197 ? 11.393 12.841 -21.961 1.00 98.75 197 THR A N 1
ATOM 1515 C CA . THR A 1 197 ? 10.758 14.001 -21.326 1.00 98.75 197 THR A CA 1
ATOM 1516 C C . THR A 1 197 ? 9.247 13.781 -21.170 1.00 98.75 197 THR A C 1
ATOM 1518 O O . THR A 1 197 ? 8.648 12.967 -21.883 1.00 98.75 197 THR A O 1
ATOM 1521 N N . ALA A 1 198 ? 8.603 14.548 -20.287 1.00 98.81 198 ALA A N 1
ATOM 1522 C CA . ALA A 1 198 ? 7.166 14.425 -20.036 1.00 98.81 198 ALA A CA 1
ATOM 1523 C C . ALA A 1 198 ? 6.318 14.660 -21.303 1.00 98.81 198 ALA A C 1
ATOM 1525 O O . ALA A 1 198 ? 5.327 13.968 -21.520 1.00 98.81 198 ALA A O 1
ATOM 1526 N N . ASP A 1 199 ? 6.724 15.584 -22.182 1.00 98.81 199 ASP A N 1
ATOM 1527 C CA . ASP A 1 199 ? 6.049 15.830 -23.464 1.00 98.81 199 ASP A CA 1
ATOM 1528 C C . ASP A 1 199 ? 6.234 14.686 -24.467 1.00 98.81 199 ASP A C 1
ATOM 1530 O O . ASP A 1 199 ? 5.291 14.295 -25.160 1.00 98.81 199 ASP A O 1
ATOM 1534 N N . GLU A 1 200 ? 7.444 14.132 -24.573 1.00 98.88 200 GLU A N 1
ATOM 1535 C CA . GLU A 1 200 ? 7.702 12.986 -25.449 1.00 98.88 200 GLU A CA 1
ATOM 1536 C C . GLU A 1 200 ? 6.907 11.763 -24.998 1.00 98.88 200 GLU A C 1
ATOM 1538 O O . GLU A 1 200 ? 6.301 11.090 -25.838 1.00 98.88 200 GLU A O 1
ATOM 1543 N N . TYR A 1 201 ? 6.883 11.497 -23.688 1.00 98.94 201 TYR A N 1
ATOM 1544 C CA . TYR A 1 201 ? 6.095 10.418 -23.109 1.00 98.94 201 TYR A CA 1
ATOM 1545 C C . TYR A 1 201 ? 4.591 10.671 -23.259 1.00 98.94 201 TYR A C 1
ATOM 1547 O O . TYR A 1 201 ? 3.883 9.830 -23.808 1.00 98.94 201 TYR A O 1
ATOM 1555 N N . GLY A 1 202 ? 4.103 11.850 -22.869 1.00 98.88 202 GLY A N 1
ATOM 1556 C CA . GLY A 1 202 ? 2.691 12.216 -22.963 1.00 98.88 202 GLY A CA 1
ATOM 1557 C C . GLY A 1 202 ? 2.135 12.054 -24.379 1.00 98.88 202 GLY A C 1
ATOM 1558 O O . GLY A 1 202 ? 1.072 11.456 -24.560 1.00 98.88 202 GLY A O 1
ATOM 1559 N N . ARG A 1 203 ? 2.877 12.497 -25.407 1.00 98.94 203 ARG A N 1
ATOM 1560 C CA . ARG A 1 203 ? 2.452 12.326 -26.806 1.00 98.94 203 ARG A CA 1
ATOM 1561 C C . ARG A 1 203 ? 2.434 10.869 -27.258 1.00 98.94 203 ARG A C 1
ATOM 1563 O O . ARG A 1 203 ? 1.490 10.475 -27.937 1.00 98.94 203 ARG A O 1
ATOM 1570 N N . ILE A 1 204 ? 3.452 10.068 -26.932 1.00 98.88 204 ILE A N 1
ATOM 1571 C CA . ILE A 1 204 ? 3.468 8.662 -27.369 1.00 98.88 204 ILE A CA 1
ATOM 1572 C C . ILE A 1 204 ? 2.430 7.822 -26.612 1.00 98.88 204 ILE A C 1
ATOM 1574 O O . ILE A 1 204 ? 1.766 6.988 -27.227 1.00 98.88 204 ILE A O 1
ATOM 1578 N N . ALA A 1 205 ? 2.229 8.088 -25.318 1.00 98.88 205 ALA A N 1
ATOM 1579 C CA . ALA A 1 205 ? 1.215 7.438 -24.496 1.00 98.88 205 ALA A CA 1
ATOM 1580 C C . ALA A 1 205 ? -0.197 7.749 -25.009 1.00 98.88 205 ALA A C 1
ATOM 1582 O O . ALA A 1 205 ? -1.016 6.841 -25.128 1.00 98.88 205 ALA A O 1
ATOM 1583 N N . LEU A 1 206 ? -0.470 9.000 -25.401 1.00 98.88 206 LEU A N 1
ATOM 1584 C CA . LEU A 1 206 ? -1.743 9.392 -26.013 1.00 98.88 206 LEU A CA 1
ATOM 1585 C C . LEU A 1 206 ? -2.043 8.588 -27.286 1.00 98.88 206 LEU A C 1
ATOM 1587 O O . LEU A 1 206 ? -3.138 8.043 -27.441 1.00 98.88 206 LEU A O 1
ATOM 1591 N N . GLU A 1 207 ? -1.084 8.515 -28.209 1.00 98.88 207 GLU A N 1
ATOM 1592 C CA . GLU A 1 207 ? -1.299 7.834 -29.487 1.00 98.88 207 GLU A CA 1
ATOM 1593 C C . GLU A 1 207 ? -1.444 6.317 -29.313 1.00 98.88 207 GLU A C 1
ATOM 1595 O O . GLU A 1 207 ? -2.312 5.718 -29.951 1.00 98.88 207 GLU A O 1
ATOM 1600 N N . ALA A 1 208 ? -0.688 5.712 -28.390 1.00 98.88 208 ALA A N 1
ATOM 1601 C CA . ALA A 1 208 ? -0.875 4.318 -27.996 1.00 98.88 208 ALA A CA 1
ATOM 1602 C C . ALA A 1 208 ? -2.269 4.086 -27.384 1.00 98.88 208 ALA A C 1
ATOM 1604 O O . ALA A 1 208 ? -3.001 3.197 -27.823 1.00 98.88 208 ALA A O 1
ATOM 1605 N N . ALA A 1 209 ? -2.686 4.934 -26.440 1.00 98.81 209 ALA A N 1
ATOM 1606 C CA . ALA A 1 209 ? -3.975 4.818 -25.765 1.00 98.81 209 ALA A CA 1
ATOM 1607 C C . ALA A 1 209 ? -5.159 4.856 -26.743 1.00 98.81 209 ALA A C 1
ATOM 1609 O O . ALA A 1 209 ? -6.096 4.063 -26.628 1.00 98.81 209 ALA A O 1
ATOM 1610 N N . LYS A 1 210 ? -5.104 5.742 -27.747 1.00 98.81 210 LYS A N 1
ATOM 1611 C CA . LYS A 1 210 ? -6.128 5.843 -28.798 1.00 98.81 210 LYS A CA 1
ATOM 1612 C C . LYS A 1 210 ? -6.279 4.537 -29.570 1.00 98.81 210 LYS A C 1
ATOM 1614 O O . LYS A 1 210 ? -7.391 4.027 -29.675 1.00 98.81 210 LYS A O 1
ATOM 1619 N N . VAL A 1 211 ? -5.182 3.985 -30.093 1.00 98.56 211 VAL A N 1
ATOM 1620 C CA . VAL A 1 211 ? -5.251 2.770 -30.922 1.00 98.56 211 VAL A CA 1
ATOM 1621 C C . VAL A 1 211 ? -5.612 1.531 -30.105 1.00 98.56 211 VAL A C 1
ATOM 1623 O O . VAL A 1 211 ? -6.358 0.681 -30.594 1.00 98.56 211 VAL A O 1
ATOM 1626 N N . MET A 1 212 ? -5.167 1.455 -28.846 1.00 98.56 212 MET A N 1
ATOM 1627 C CA . MET A 1 212 ? -5.553 0.379 -27.931 1.00 98.56 212 MET A CA 1
ATOM 1628 C C . MET A 1 212 ? -7.061 0.419 -27.654 1.00 98.56 212 MET A C 1
ATOM 1630 O O . MET A 1 212 ? -7.734 -0.589 -27.850 1.00 98.56 212 MET A O 1
ATOM 1634 N N . LYS A 1 213 ? -7.628 1.591 -27.327 1.00 98.38 213 LYS A N 1
ATOM 1635 C CA . LYS A 1 213 ? -9.076 1.731 -27.080 1.00 98.38 213 LYS A CA 1
ATOM 1636 C C . LYS A 1 213 ? -9.953 1.626 -28.323 1.00 98.38 213 LYS A C 1
ATOM 1638 O O . LYS A 1 213 ? -11.117 1.259 -28.212 1.00 98.38 213 LYS A O 1
ATOM 1643 N N . TRP A 1 214 ? -9.443 1.950 -29.509 1.00 98.25 214 TRP A N 1
ATOM 1644 C CA . TRP A 1 214 ? -10.167 1.663 -30.752 1.00 98.25 214 TRP A CA 1
ATOM 1645 C C . TRP A 1 214 ? -10.239 0.166 -31.043 1.00 98.25 214 TRP A C 1
ATOM 1647 O O . TRP A 1 214 ? -11.207 -0.285 -31.649 1.00 98.25 214 TRP A O 1
ATOM 1657 N N . THR A 1 215 ? -9.224 -0.584 -30.614 1.00 97.56 215 THR A N 1
ATOM 1658 C CA . THR A 1 215 ? -9.166 -2.039 -30.780 1.00 97.56 215 THR A CA 1
ATOM 1659 C C . THR A 1 215 ? -10.063 -2.737 -29.765 1.00 97.56 215 THR A C 1
ATOM 1661 O O . THR A 1 215 ? -10.898 -3.554 -30.146 1.00 97.56 215 THR A O 1
ATOM 1664 N N . ASP A 1 216 ? -9.928 -2.381 -28.489 1.00 96.88 216 ASP A N 1
ATOM 1665 C CA . ASP A 1 216 ? -10.784 -2.865 -27.414 1.00 96.88 216 ASP A CA 1
ATOM 1666 C C . ASP A 1 216 ? -11.229 -1.682 -26.539 1.00 96.88 216 ASP A C 1
ATOM 1668 O O . ASP A 1 216 ? -10.482 -1.230 -25.669 1.00 96.88 216 ASP A O 1
ATOM 1672 N N . PRO A 1 217 ? -12.452 -1.158 -26.737 1.00 96.75 217 PRO A N 1
ATOM 1673 C CA . PRO A 1 217 ? -12.953 -0.028 -25.962 1.00 96.75 217 PRO A CA 1
ATOM 1674 C C . PRO A 1 217 ? -13.276 -0.395 -24.512 1.00 96.75 217 PRO A C 1
ATOM 1676 O O . PRO A 1 217 ? -13.643 0.487 -23.734 1.00 96.75 217 PRO A O 1
ATOM 1679 N N . THR A 1 218 ? -13.192 -1.676 -24.141 1.00 96.06 218 THR A N 1
ATOM 1680 C CA . THR A 1 218 ? -13.459 -2.119 -22.778 1.00 96.06 218 THR A CA 1
ATOM 1681 C C . THR A 1 218 ? -12.238 -1.985 -21.876 1.00 96.06 218 THR A C 1
ATOM 1683 O O . THR A 1 218 ? -12.431 -1.958 -20.666 1.00 96.06 218 THR A O 1
ATOM 1686 N N . ILE A 1 219 ? -11.014 -1.875 -22.392 1.00 97.38 219 ILE A N 1
ATOM 1687 C CA . ILE A 1 219 ? -9.820 -1.796 -21.540 1.00 97.38 219 ILE A CA 1
ATOM 1688 C C . ILE A 1 219 ? -9.751 -0.500 -20.722 1.00 97.38 219 ILE A C 1
ATOM 1690 O O . ILE A 1 219 ? -10.294 0.546 -21.093 1.00 97.38 219 ILE A O 1
ATOM 1694 N N . GLU A 1 220 ? -9.005 -0.576 -19.630 1.00 98.31 220 GLU A N 1
ATOM 1695 C CA . GLU A 1 220 ? -8.567 0.542 -18.808 1.00 98.31 220 GLU A CA 1
ATOM 1696 C C . GLU A 1 220 ? -7.069 0.766 -19.019 1.00 98.31 220 GLU A C 1
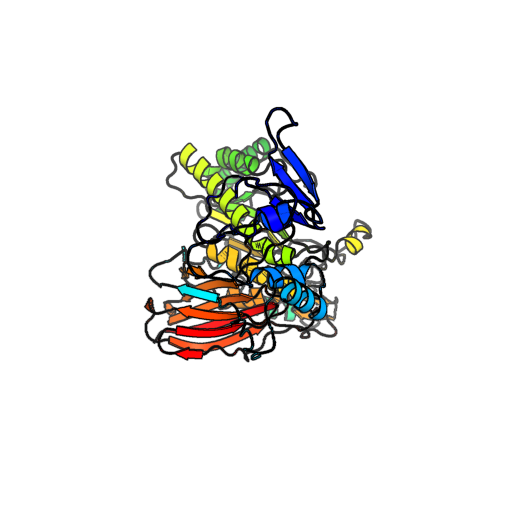ATOM 1698 O O . GLU A 1 220 ? -6.309 -0.192 -19.182 1.00 98.31 220 GLU A O 1
ATOM 1703 N N . LEU A 1 221 ? -6.631 2.023 -19.008 1.00 98.75 221 LEU A N 1
ATOM 1704 C CA . LEU A 1 221 ? -5.228 2.369 -19.243 1.00 98.75 221 LEU A CA 1
ATOM 1705 C C . LEU A 1 221 ? -4.624 3.148 -18.072 1.00 98.75 221 LEU A C 1
ATOM 1707 O O . LEU A 1 221 ? -5.273 4.039 -17.515 1.00 98.75 221 LEU A O 1
ATOM 1711 N N . VAL A 1 222 ? -3.367 2.833 -17.757 1.00 98.88 222 VAL A N 1
ATOM 1712 C CA . VAL A 1 222 ? -2.527 3.518 -16.767 1.00 98.88 222 VAL A CA 1
ATOM 1713 C C . VAL A 1 222 ? -1.439 4.306 -17.501 1.00 98.88 222 VAL A C 1
ATOM 1715 O O . VAL A 1 222 ? -0.651 3.729 -18.253 1.00 98.88 222 VAL A O 1
ATOM 1718 N N . ALA A 1 223 ? -1.399 5.624 -17.305 1.00 98.81 223 ALA A N 1
ATOM 1719 C CA . ALA A 1 223 ? -0.248 6.444 -17.685 1.00 98.81 223 ALA A CA 1
ATOM 1720 C C . ALA A 1 223 ? 0.798 6.429 -16.561 1.00 98.81 223 ALA A C 1
ATOM 1722 O O . ALA A 1 223 ? 0.431 6.446 -15.389 1.00 98.81 223 ALA A O 1
ATOM 1723 N N . CYS A 1 224 ? 2.085 6.437 -16.904 1.00 98.69 224 CYS A N 1
ATOM 1724 C CA . CYS A 1 224 ? 3.172 6.413 -15.930 1.00 98.69 224 CYS A CA 1
ATOM 1725 C C . CYS A 1 224 ? 3.342 7.780 -15.251 1.00 98.69 224 CYS A C 1
ATOM 1727 O O . CYS A 1 224 ? 3.547 8.790 -15.935 1.00 98.69 224 CYS A O 1
ATOM 1729 N N . GLY A 1 225 ? 3.277 7.805 -13.919 1.00 98.56 225 GLY A N 1
ATOM 1730 C CA . GLY A 1 225 ? 3.749 8.924 -13.100 1.00 98.56 225 GLY A CA 1
ATOM 1731 C C . GLY A 1 225 ? 5.271 8.917 -12.941 1.00 98.56 225 GLY A C 1
ATOM 1732 O O . GLY A 1 225 ? 5.957 8.147 -13.614 1.00 98.56 225 GLY A O 1
ATOM 1733 N N . SER A 1 226 ? 5.784 9.790 -12.073 1.00 98.62 226 SER A N 1
ATOM 1734 C CA . SER A 1 226 ? 7.218 9.867 -11.771 1.00 98.62 226 SER A CA 1
ATOM 1735 C C . SER A 1 226 ? 7.712 8.610 -11.043 1.00 98.62 226 SER A C 1
ATOM 1737 O O . SER A 1 226 ? 6.973 8.025 -10.248 1.00 98.62 226 SER A O 1
ATOM 1739 N N . SER A 1 227 ? 8.982 8.243 -11.231 1.00 96.44 227 SER A N 1
ATOM 1740 C CA . SER A 1 227 ? 9.635 7.119 -10.534 1.00 96.44 227 SER A CA 1
ATOM 1741 C C . SER A 1 227 ? 9.709 7.264 -9.011 1.00 96.44 227 SER A C 1
ATOM 1743 O O . SER A 1 227 ? 9.871 6.288 -8.290 1.00 96.44 227 SER A O 1
ATOM 1745 N N . SER A 1 228 ? 9.685 8.492 -8.484 1.00 94.75 228 SER A N 1
ATOM 1746 C CA . SER A 1 228 ? 9.616 8.742 -7.039 1.00 94.75 228 SER A CA 1
ATOM 1747 C C . SER A 1 228 ? 9.310 10.207 -6.729 1.00 94.75 228 SER A C 1
ATOM 1749 O O . SER A 1 228 ? 9.466 11.092 -7.573 1.00 94.75 228 SER A O 1
ATOM 1751 N N . LEU A 1 229 ? 8.997 10.483 -5.461 1.00 92.62 229 LEU A N 1
ATOM 1752 C CA . LEU A 1 229 ? 8.926 11.835 -4.887 1.00 92.62 229 LEU A CA 1
ATOM 1753 C C . LEU A 1 229 ? 10.214 12.658 -5.036 1.00 92.62 229 LEU A C 1
ATOM 1755 O O . LEU A 1 229 ? 10.172 13.885 -4.965 1.00 92.62 229 LEU A O 1
ATOM 1759 N N . GLY A 1 230 ? 11.364 11.991 -5.166 1.00 94.62 230 GLY A N 1
ATOM 1760 C CA . GLY A 1 230 ? 12.671 12.638 -5.267 1.00 94.62 230 GLY A CA 1
ATOM 1761 C C . GLY A 1 230 ? 13.009 13.125 -6.676 1.00 94.62 230 GLY A C 1
ATOM 1762 O O . GLY A 1 230 ? 14.041 13.773 -6.858 1.00 94.62 230 GLY A O 1
ATOM 1763 N N . MET A 1 231 ? 12.176 12.812 -7.673 1.00 97.50 231 MET A N 1
ATOM 1764 C CA . MET A 1 231 ? 12.444 13.174 -9.060 1.00 97.50 231 MET A CA 1
ATOM 1765 C C . MET A 1 231 ? 12.379 14.694 -9.260 1.00 97.50 231 MET A C 1
ATOM 1767 O O . MET A 1 231 ? 11.397 15.318 -8.861 1.00 97.50 231 MET A O 1
ATOM 1771 N N . PRO A 1 232 ? 13.366 15.319 -9.936 1.00 97.94 232 PRO A N 1
ATOM 1772 C CA . PRO A 1 232 ? 13.327 16.757 -10.216 1.00 97.94 232 PRO A CA 1
ATOM 1773 C C . PRO A 1 232 ? 12.109 17.199 -11.038 1.00 97.94 232 PRO A C 1
ATOM 1775 O O . PRO A 1 232 ? 11.730 18.365 -10.992 1.00 97.94 232 PRO A O 1
ATOM 1778 N N . SER A 1 233 ? 11.523 16.278 -11.807 1.00 97.88 233 SER A N 1
ATOM 1779 C CA . SER A 1 233 ? 10.325 16.488 -12.618 1.00 97.88 233 SER A CA 1
ATOM 1780 C C . SER A 1 233 ? 9.018 16.351 -11.834 1.00 97.88 233 SER A C 1
ATOM 1782 O O . SER A 1 233 ? 7.967 16.672 -12.380 1.00 97.88 233 SER A O 1
ATOM 1784 N N . PHE A 1 234 ? 9.040 15.904 -10.577 1.00 98.44 234 PHE A N 1
ATOM 1785 C CA . PHE A 1 234 ? 7.834 15.757 -9.765 1.00 98.44 234 PHE A CA 1
ATOM 1786 C C . PHE A 1 234 ? 7.372 17.116 -9.182 1.00 98.44 234 PHE A C 1
ATOM 1788 O O . PHE A 1 234 ? 8.199 17.840 -8.623 1.00 98.44 234 PHE A O 1
ATOM 1795 N N . PRO A 1 235 ? 6.074 17.501 -9.239 1.00 98.44 235 PRO A N 1
ATOM 1796 C CA . PRO A 1 235 ? 4.943 16.821 -9.877 1.00 98.44 235 PRO A CA 1
ATOM 1797 C C . PRO A 1 235 ? 4.592 17.367 -11.288 1.00 98.44 235 PRO A C 1
ATOM 1799 O O . PRO A 1 235 ? 3.451 17.260 -11.753 1.00 98.44 235 PRO A O 1
ATOM 1802 N N . GLU A 1 236 ? 5.522 18.065 -11.952 1.00 98.88 236 GLU A N 1
ATOM 1803 C CA . GLU A 1 236 ? 5.311 18.641 -13.294 1.00 98.88 236 GLU A CA 1
ATOM 1804 C C . GLU A 1 236 ? 5.161 17.558 -14.376 1.00 98.88 236 GLU A C 1
ATOM 1806 O O . GLU A 1 236 ? 4.411 17.741 -15.343 1.00 98.88 236 GLU A O 1
ATOM 1811 N N . TRP A 1 237 ? 5.820 16.412 -14.186 1.00 98.88 237 TRP A N 1
ATOM 1812 C CA . TRP A 1 237 ? 5.693 15.225 -15.023 1.00 98.88 237 TRP A CA 1
ATOM 1813 C C . TRP A 1 237 ? 4.232 14.796 -15.152 1.00 98.88 237 TRP A C 1
ATOM 1815 O O . TRP A 1 237 ? 3.683 14.781 -16.254 1.00 98.88 237 TRP A O 1
ATOM 1825 N N . GLU A 1 238 ? 3.569 14.535 -14.025 1.00 98.88 238 GLU A N 1
ATOM 1826 C CA . GLU A 1 238 ? 2.182 14.080 -13.963 1.00 98.88 238 GLU A CA 1
ATOM 1827 C C . GLU A 1 238 ? 1.250 15.086 -14.633 1.00 98.88 238 GLU A C 1
ATOM 1829 O O . GLU A 1 238 ? 0.378 14.707 -15.416 1.00 98.88 238 GLU A O 1
ATOM 1834 N N . ALA A 1 239 ? 1.449 16.379 -14.361 1.00 98.94 239 ALA A N 1
ATOM 1835 C CA . ALA A 1 239 ? 0.640 17.440 -14.945 1.00 98.94 239 ALA A CA 1
ATOM 1836 C C . ALA A 1 239 ? 0.744 17.454 -16.478 1.00 98.94 239 ALA A C 1
ATOM 1838 O O . ALA A 1 239 ? -0.274 17.538 -17.167 1.00 98.94 239 ALA A O 1
ATOM 1839 N N . THR A 1 240 ? 1.962 17.351 -17.010 1.00 98.94 240 THR A N 1
ATOM 1840 C CA . THR A 1 240 ? 2.229 17.388 -18.454 1.00 98.94 240 THR A CA 1
ATOM 1841 C C . THR A 1 240 ? 1.702 16.134 -19.145 1.00 98.94 240 THR A C 1
ATOM 1843 O O . THR A 1 240 ? 0.966 16.225 -20.129 1.00 98.94 240 THR A O 1
ATOM 1846 N N . VAL A 1 241 ? 2.001 14.955 -18.598 1.00 98.94 241 VAL A N 1
ATOM 1847 C CA . VAL A 1 241 ? 1.542 13.665 -19.131 1.00 98.94 241 VAL A CA 1
ATOM 1848 C C . VAL A 1 241 ? 0.023 13.591 -19.155 1.00 98.94 241 VAL A C 1
ATOM 1850 O O . VAL A 1 241 ? -0.565 13.218 -20.175 1.00 98.94 241 VAL A O 1
ATOM 1853 N N . LEU A 1 242 ? -0.636 13.984 -18.064 1.00 98.94 242 LEU A N 1
ATOM 1854 C CA . LEU A 1 242 ? -2.091 14.008 -18.011 1.00 98.94 242 LEU A CA 1
ATOM 1855 C C . LEU A 1 242 ? -2.677 15.072 -18.936 1.00 98.94 242 LEU A C 1
ATOM 1857 O O . LEU A 1 242 ? -3.732 14.830 -19.514 1.00 98.94 242 LEU A O 1
ATOM 1861 N N . ASP A 1 243 ? -2.027 16.216 -19.152 1.00 98.88 243 ASP A N 1
ATOM 1862 C CA . ASP A 1 243 ? -2.525 17.186 -20.132 1.00 98.88 243 ASP A CA 1
ATOM 1863 C C . ASP A 1 243 ? -2.543 16.612 -21.559 1.00 98.88 243 ASP A C 1
ATOM 1865 O O . ASP A 1 243 ? -3.435 16.948 -22.338 1.00 98.88 243 ASP A O 1
ATOM 1869 N N . HIS A 1 244 ? -1.639 15.692 -21.901 1.00 98.94 244 HIS A N 1
ATOM 1870 C CA . HIS A 1 244 ? -1.714 14.961 -23.172 1.00 98.94 244 HIS A CA 1
ATOM 1871 C C . HIS A 1 244 ? -2.766 13.846 -23.148 1.00 98.94 244 HIS A C 1
ATOM 1873 O O . HIS A 1 244 ? -3.526 13.690 -24.101 1.00 98.94 244 HIS A O 1
ATOM 1879 N N . THR A 1 245 ? -2.833 13.068 -22.069 1.00 98.88 245 THR A N 1
ATOM 1880 C CA . THR A 1 245 ? -3.505 11.755 -22.062 1.00 98.88 245 THR A CA 1
ATOM 1881 C C . THR A 1 245 ? -4.892 11.733 -21.418 1.00 98.88 245 THR A C 1
ATOM 1883 O O . THR A 1 245 ? -5.588 10.724 -21.549 1.00 98.88 245 THR A O 1
ATOM 1886 N N . TYR A 1 246 ? -5.324 12.822 -20.759 1.00 98.88 246 TYR A N 1
ATOM 1887 C CA . TYR A 1 246 ? -6.441 12.822 -19.799 1.00 98.88 246 TYR A CA 1
ATOM 1888 C C . TYR A 1 246 ? -7.687 12.084 -20.276 1.00 98.88 246 TYR A C 1
ATOM 1890 O O . TYR A 1 246 ? -8.273 11.322 -19.518 1.00 98.88 246 TYR A O 1
ATOM 1898 N N . ASP A 1 247 ? -8.116 12.299 -21.519 1.00 98.62 247 ASP A N 1
ATOM 1899 C CA . ASP A 1 247 ? -9.375 11.755 -22.030 1.00 98.62 247 ASP A CA 1
ATOM 1900 C C . ASP A 1 247 ? -9.296 10.257 -22.366 1.00 98.62 247 ASP A C 1
ATOM 1902 O O . ASP A 1 247 ? -10.328 9.590 -22.428 1.00 98.62 247 ASP A O 1
ATOM 1906 N N . HIS A 1 248 ? -8.090 9.697 -22.478 1.00 98.69 248 HIS A N 1
ATOM 1907 C CA . HIS A 1 248 ? -7.854 8.339 -22.968 1.00 98.69 248 HIS A CA 1
ATOM 1908 C C . HIS A 1 248 ? -7.397 7.336 -21.901 1.00 98.69 248 HIS A C 1
ATOM 1910 O O . HIS A 1 248 ? -7.490 6.139 -22.160 1.00 98.69 248 HIS A O 1
ATOM 1916 N N . VAL A 1 249 ? -6.975 7.794 -20.719 1.00 98.81 249 VAL A N 1
ATOM 1917 C CA . VAL A 1 249 ? -6.510 6.931 -19.612 1.00 98.81 249 VAL A CA 1
ATOM 1918 C C . VAL A 1 249 ? -7.405 7.026 -18.374 1.00 98.81 249 VAL A C 1
ATOM 1920 O O . VAL A 1 249 ? -8.114 8.017 -18.193 1.00 98.81 249 VAL A O 1
ATOM 1923 N N . GLU A 1 250 ? -7.411 5.994 -17.535 1.00 98.69 250 GLU A N 1
ATOM 1924 C CA . GLU A 1 250 ? -8.241 5.907 -16.319 1.00 98.69 250 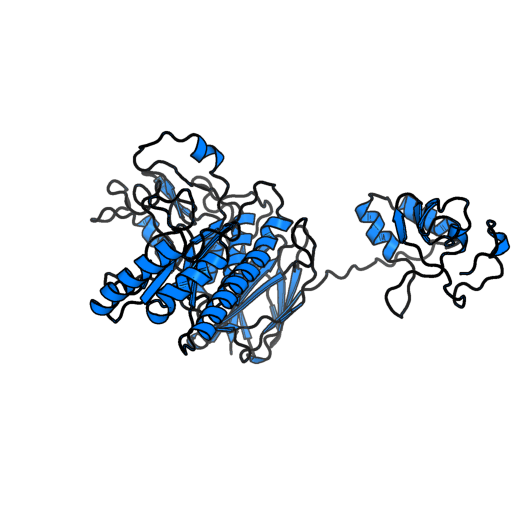GLU A CA 1
ATOM 1925 C C . GLU A 1 250 ? -7.429 6.123 -15.044 1.00 98.69 250 GLU A C 1
ATOM 1927 O O . GLU A 1 250 ? -7.969 6.606 -14.042 1.00 98.69 250 GLU A O 1
ATOM 1932 N N . TYR A 1 251 ? -6.143 5.777 -15.108 1.00 98.88 251 TYR A N 1
ATOM 1933 C CA . TYR A 1 251 ? -5.239 5.786 -13.975 1.00 98.88 251 TYR A CA 1
ATOM 1934 C C . TYR A 1 251 ? -3.939 6.519 -14.299 1.00 98.88 251 TYR A C 1
ATOM 1936 O O . TYR A 1 251 ? -3.469 6.522 -15.439 1.00 98.88 251 TYR A O 1
ATOM 1944 N N . LEU A 1 252 ? -3.348 7.093 -13.259 1.00 98.88 252 LEU A N 1
ATOM 1945 C CA . LEU A 1 252 ? -1.970 7.561 -13.238 1.00 98.88 252 LEU A CA 1
ATOM 1946 C C . LEU A 1 252 ? -1.195 6.730 -12.210 1.00 98.88 252 LEU A C 1
ATOM 1948 O O . LEU A 1 252 ? -1.715 6.505 -11.110 1.00 98.88 252 LEU A O 1
ATOM 1952 N N . SER A 1 253 ? 0.003 6.274 -12.570 1.00 98.75 253 SER A N 1
ATOM 1953 C CA . SER A 1 253 ? 0.821 5.462 -11.675 1.00 98.75 253 SER A CA 1
ATOM 1954 C C . SER A 1 253 ? 1.579 6.274 -10.618 1.00 98.75 253 SER A C 1
ATOM 1956 O O . SER A 1 253 ? 1.796 7.475 -10.791 1.00 98.75 253 SER A O 1
ATOM 1958 N N . LEU A 1 254 ? 1.954 5.624 -9.515 1.00 98.12 254 LEU A N 1
ATOM 1959 C CA . LEU A 1 254 ? 2.825 6.147 -8.464 1.00 98.12 254 LEU A CA 1
ATOM 1960 C C . LEU A 1 254 ? 3.762 5.040 -8.001 1.00 98.12 254 LEU A C 1
ATOM 1962 O O . LEU A 1 254 ? 3.319 3.906 -7.806 1.00 98.12 254 LEU A O 1
ATOM 1966 N N . HIS A 1 255 ? 5.003 5.419 -7.720 1.00 98.50 255 HIS A N 1
ATOM 1967 C CA . HIS A 1 255 ? 6.038 4.485 -7.307 1.00 98.50 255 HIS A CA 1
ATOM 1968 C C . HIS A 1 255 ? 6.746 5.020 -6.065 1.00 98.50 255 HIS A C 1
ATOM 1970 O O . HIS A 1 255 ? 7.089 6.207 -5.992 1.00 98.50 255 HIS A O 1
ATOM 1976 N N . GLN A 1 256 ? 6.899 4.177 -5.043 1.00 97.88 256 GLN A N 1
ATOM 1977 C CA . GLN A 1 256 ? 7.567 4.582 -3.812 1.00 97.88 256 GLN A CA 1
ATOM 1978 C C . GLN A 1 256 ? 8.206 3.426 -3.058 1.00 97.88 256 GLN A C 1
ATOM 1980 O O . GLN A 1 256 ? 7.534 2.504 -2.595 1.00 97.88 256 GLN A O 1
ATOM 1985 N N . TYR A 1 257 ? 9.498 3.587 -2.795 1.00 98.38 257 TYR A N 1
ATOM 1986 C CA . TYR A 1 257 ? 10.275 2.676 -1.973 1.00 98.38 257 TYR A CA 1
ATOM 1987 C C . TYR A 1 257 ? 10.833 3.390 -0.747 1.00 98.38 257 TYR A C 1
ATOM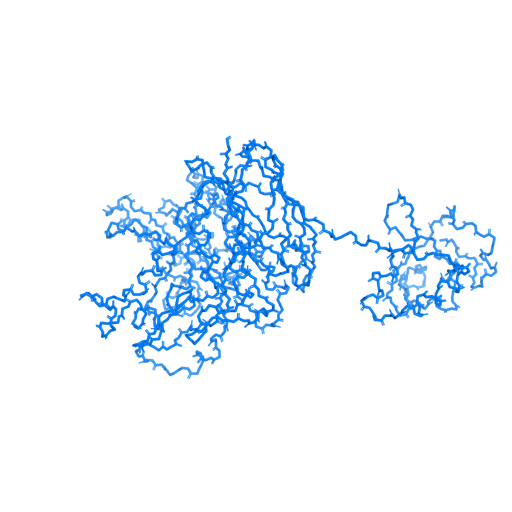 1989 O O . TYR A 1 257 ? 11.316 4.523 -0.823 1.00 98.38 257 TYR A O 1
ATOM 1997 N N . TYR A 1 258 ? 10.788 2.717 0.399 1.00 98.31 258 TYR A N 1
ATOM 1998 C CA . TYR A 1 258 ? 11.386 3.209 1.636 1.00 98.31 258 TYR A CA 1
ATOM 1999 C C . TYR A 1 258 ? 12.519 2.301 2.107 1.00 98.31 258 TYR A C 1
ATOM 2001 O O . TYR A 1 258 ? 12.507 1.096 1.887 1.00 98.31 258 TYR A O 1
ATOM 2009 N N . GLY A 1 259 ? 13.495 2.886 2.800 1.00 97.75 259 GLY A N 1
ATOM 2010 C CA . GLY A 1 259 ? 14.617 2.155 3.377 1.00 97.75 259 GLY A CA 1
ATOM 2011 C C . GLY A 1 259 ? 15.080 2.770 4.690 1.00 97.75 259 GLY A C 1
ATOM 2012 O O . GLY A 1 259 ? 14.764 3.928 4.987 1.00 97.75 259 GLY A O 1
ATOM 2013 N N . ASN A 1 260 ? 15.826 1.984 5.468 1.00 97.88 260 ASN A N 1
ATOM 2014 C CA . ASN A 1 260 ? 16.357 2.384 6.770 1.00 97.88 260 ASN A CA 1
ATOM 2015 C C . ASN A 1 260 ? 17.894 2.315 6.825 1.00 97.88 260 ASN A C 1
ATOM 2017 O O . ASN A 1 260 ? 18.481 1.784 7.768 1.00 97.88 260 ASN A O 1
ATOM 2021 N N . GLN A 1 261 ? 18.568 2.851 5.804 1.00 96.00 261 GLN A N 1
ATOM 2022 C CA . GLN A 1 261 ? 20.033 2.830 5.693 1.00 96.00 261 GLN A CA 1
ATOM 2023 C C . GLN A 1 261 ? 20.729 3.558 6.858 1.00 96.00 261 GLN A C 1
ATOM 2025 O O . GLN A 1 261 ? 21.842 3.202 7.237 1.00 96.00 261 GLN A O 1
ATOM 2030 N N . GLU A 1 262 ? 20.071 4.562 7.446 1.00 95.88 262 GLU A N 1
ATOM 2031 C CA . GLU A 1 262 ? 20.572 5.319 8.604 1.00 95.88 262 GLU A CA 1
ATOM 2032 C C . GLU A 1 262 ? 20.313 4.624 9.950 1.00 95.88 262 GLU A C 1
ATOM 2034 O O . GLU A 1 262 ? 20.753 5.120 10.988 1.00 95.88 262 GLU A O 1
ATOM 2039 N N . ASN A 1 263 ? 19.614 3.483 9.942 1.00 97.00 263 ASN A N 1
ATOM 2040 C CA . ASN A 1 263 ? 19.201 2.748 11.134 1.00 97.00 263 ASN A CA 1
ATOM 2041 C C . ASN A 1 263 ? 18.430 3.628 12.147 1.00 97.00 263 ASN A C 1
ATOM 2043 O O . ASN A 1 263 ? 18.678 3.596 13.352 1.00 97.00 263 ASN A O 1
ATOM 2047 N N . ASP A 1 264 ? 17.494 4.428 11.634 1.00 98.00 264 ASP A N 1
ATOM 2048 C CA . ASP A 1 264 ? 16.629 5.358 12.360 1.00 98.00 264 ASP A CA 1
ATOM 2049 C C . ASP A 1 264 ? 15.178 4.859 12.299 1.00 98.00 264 ASP A C 1
ATOM 2051 O O . ASP A 1 264 ? 14.352 5.336 11.517 1.00 98.00 264 ASP A O 1
ATOM 2055 N N . THR A 1 265 ? 14.870 3.847 13.115 1.00 98.44 265 THR A N 1
ATOM 2056 C CA . THR A 1 265 ? 13.537 3.228 13.165 1.00 98.44 265 THR A CA 1
ATOM 2057 C C . THR A 1 265 ? 12.404 4.236 13.430 1.00 98.44 265 THR A C 1
ATOM 2059 O O . THR A 1 265 ? 11.390 4.146 12.736 1.00 98.44 265 THR A O 1
ATOM 2062 N N . PRO A 1 266 ? 12.525 5.223 14.350 1.00 98.31 266 PRO A N 1
ATOM 2063 C CA . PRO A 1 266 ? 11.470 6.219 14.553 1.00 98.31 266 PRO A CA 1
ATOM 2064 C C . PRO A 1 266 ? 11.103 6.982 13.273 1.00 98.31 266 PRO A C 1
ATOM 2066 O O . PRO A 1 266 ? 9.915 7.134 12.976 1.00 98.31 266 PRO A O 1
ATOM 2069 N N . THR A 1 267 ? 12.108 7.426 12.505 1.00 98.44 267 THR A N 1
ATOM 2070 C CA . THR A 1 267 ? 11.916 8.120 11.221 1.00 98.44 267 THR A CA 1
ATOM 2071 C C . THR A 1 267 ? 11.382 7.169 10.156 1.00 98.44 267 THR A C 1
ATOM 2073 O O . THR A 1 267 ? 10.465 7.526 9.421 1.00 98.44 267 THR A O 1
ATOM 2076 N N . PHE A 1 268 ? 11.907 5.944 10.095 1.00 98.69 268 PHE A N 1
ATOM 2077 C CA . PHE A 1 268 ? 11.471 4.919 9.150 1.00 98.69 268 PHE A CA 1
ATOM 2078 C C . PHE A 1 268 ? 9.976 4.596 9.298 1.00 98.69 268 PHE A C 1
ATOM 2080 O O . PHE A 1 268 ? 9.237 4.689 8.322 1.00 98.69 268 PHE A O 1
ATOM 2087 N N . LEU A 1 269 ? 9.492 4.344 10.521 1.00 98.69 269 LEU A N 1
ATOM 2088 C CA . LEU A 1 269 ? 8.070 4.071 10.786 1.00 98.69 269 LEU A CA 1
ATOM 2089 C C . LEU A 1 269 ? 7.156 5.288 10.563 1.00 98.69 269 LEU A C 1
ATOM 2091 O O . LEU A 1 269 ? 5.944 5.128 10.389 1.00 98.69 269 LEU A O 1
ATOM 2095 N N . ALA A 1 270 ? 7.720 6.497 10.549 1.00 98.56 270 ALA A N 1
ATOM 2096 C CA . ALA A 1 270 ? 7.000 7.728 10.248 1.00 98.56 270 ALA A CA 1
ATOM 2097 C C . ALA A 1 270 ? 6.835 7.979 8.738 1.00 98.56 270 ALA A C 1
ATOM 2099 O O . ALA A 1 270 ? 6.043 8.843 8.354 1.00 98.56 270 ALA A O 1
ATOM 2100 N N . ARG A 1 271 ? 7.531 7.232 7.863 1.00 98.31 271 ARG A N 1
ATOM 2101 C CA . ARG A 1 271 ? 7.552 7.517 6.418 1.00 98.31 271 ARG A CA 1
ATOM 2102 C C . ARG A 1 271 ? 6.210 7.344 5.706 1.00 98.31 271 ARG A C 1
ATOM 2104 O O . ARG A 1 271 ? 6.003 7.949 4.657 1.00 98.31 271 ARG A O 1
ATOM 2111 N N . SER A 1 272 ? 5.250 6.631 6.298 1.00 98.44 272 SER A N 1
ATOM 2112 C CA . SER A 1 272 ? 3.885 6.582 5.755 1.00 98.44 272 SER A CA 1
ATOM 2113 C C . SER A 1 272 ? 3.197 7.955 5.739 1.00 98.44 272 SER A C 1
ATOM 2115 O O . SER A 1 272 ? 2.351 8.187 4.885 1.00 98.44 272 SER A O 1
ATOM 2117 N N . LEU A 1 273 ? 3.594 8.905 6.600 1.00 98.56 273 LEU A N 1
ATOM 2118 C CA . LEU A 1 273 ? 3.106 10.290 6.518 1.00 98.56 273 LEU A CA 1
ATOM 2119 C C . LEU A 1 273 ? 3.642 11.006 5.267 1.00 98.56 273 LEU A C 1
ATOM 2121 O O . LEU A 1 273 ? 3.016 11.939 4.770 1.00 98.56 273 LEU A O 1
ATOM 2125 N N . GLU A 1 274 ? 4.808 10.610 4.754 1.00 97.75 274 GLU A N 1
ATOM 2126 C CA . GLU A 1 274 ? 5.309 11.110 3.470 1.00 97.75 274 GLU A CA 1
ATOM 2127 C C . GLU A 1 274 ? 4.540 10.484 2.309 1.00 97.75 274 GLU A C 1
ATOM 2129 O O . GLU A 1 274 ? 4.233 11.184 1.348 1.00 97.75 274 GLU A O 1
ATOM 2134 N N . MET A 1 275 ? 4.181 9.202 2.429 1.00 98.56 275 MET A N 1
ATOM 2135 C CA . MET A 1 275 ? 3.333 8.499 1.462 1.00 98.56 275 MET A CA 1
ATOM 2136 C C . MET A 1 275 ? 1.949 9.151 1.368 1.00 98.56 275 MET A C 1
ATOM 2138 O O . MET A 1 275 ? 1.463 9.382 0.265 1.00 98.56 275 MET A O 1
ATOM 2142 N N . ASP A 1 276 ? 1.355 9.545 2.500 1.00 98.62 276 ASP A N 1
ATOM 2143 C CA . ASP A 1 276 ? 0.102 10.308 2.516 1.00 98.62 276 ASP A CA 1
ATOM 2144 C C . ASP A 1 276 ? 0.239 11.620 1.727 1.00 98.62 276 ASP A C 1
ATOM 2146 O O . ASP A 1 276 ? -0.557 11.903 0.830 1.00 98.62 276 ASP A O 1
ATOM 2150 N N . ARG A 1 277 ? 1.303 12.393 1.995 1.00 98.25 277 ARG A N 1
ATOM 2151 C CA . ARG A 1 277 ? 1.582 13.645 1.269 1.00 98.25 277 ARG A CA 1
ATOM 2152 C C . ARG A 1 277 ? 1.836 13.414 -0.220 1.00 98.25 277 ARG A C 1
ATOM 2154 O O . ARG A 1 277 ? 1.460 14.257 -1.038 1.00 98.25 277 ARG A O 1
ATOM 2161 N N . PHE A 1 278 ? 2.475 12.303 -0.579 1.00 98.69 278 PHE A N 1
ATOM 2162 C CA . PHE A 1 278 ? 2.710 11.926 -1.969 1.00 98.69 278 PHE A CA 1
ATOM 2163 C C . PHE A 1 278 ? 1.397 11.702 -2.704 1.00 98.69 278 PHE A C 1
ATOM 2165 O O . PHE A 1 278 ? 1.139 12.351 -3.721 1.00 98.69 278 PHE A O 1
ATOM 2172 N N . ILE A 1 279 ? 0.542 10.847 -2.142 1.00 98.81 279 ILE A N 1
ATOM 2173 C CA . ILE A 1 279 ? -0.769 10.533 -2.699 1.00 98.81 279 ILE A CA 1
ATOM 2174 C C . ILE A 1 279 ? -1.600 11.814 -2.835 1.00 98.81 279 ILE A C 1
ATOM 2176 O O . ILE A 1 279 ? -2.167 12.061 -3.900 1.00 98.81 279 ILE A O 1
ATOM 2180 N N . ASP A 1 280 ? -1.618 12.673 -1.813 1.00 98.75 280 ASP A N 1
ATOM 2181 C CA . ASP A 1 280 ? -2.347 13.946 -1.850 1.00 98.75 280 ASP A CA 1
ATOM 2182 C C . ASP A 1 280 ? -1.823 14.907 -2.924 1.00 98.75 280 ASP A C 1
ATOM 2184 O O . ASP A 1 280 ? -2.614 15.551 -3.620 1.00 98.75 280 ASP A O 1
ATOM 2188 N N . THR A 1 281 ? -0.504 14.971 -3.117 1.00 98.81 281 THR A N 1
ATOM 2189 C CA . THR A 1 281 ? 0.107 15.797 -4.169 1.00 98.81 281 THR A CA 1
ATOM 2190 C C . THR A 1 281 ? -0.327 15.317 -5.553 1.00 98.81 281 THR A C 1
ATOM 2192 O O . THR A 1 281 ? -0.778 16.117 -6.374 1.00 98.81 281 THR A O 1
ATOM 2195 N N . VAL A 1 282 ? -0.280 14.007 -5.809 1.00 98.81 282 VAL A N 1
ATOM 2196 C CA . VAL A 1 282 ? -0.691 13.440 -7.103 1.00 98.81 282 VAL A CA 1
ATOM 2197 C C . VAL A 1 282 ? -2.207 13.551 -7.314 1.00 98.81 282 VAL A C 1
ATOM 2199 O O . VAL A 1 282 ? -2.643 13.888 -8.420 1.00 98.81 282 VAL A O 1
ATOM 2202 N N . LYS A 1 283 ? -3.027 13.364 -6.265 1.00 98.75 283 LYS A N 1
ATOM 2203 C CA . LYS A 1 283 ? -4.483 13.630 -6.288 1.00 98.75 283 LYS A CA 1
ATOM 2204 C C . LYS A 1 283 ? -4.759 15.068 -6.723 1.00 98.75 283 LYS A C 1
ATOM 2206 O O . LYS A 1 283 ? -5.550 15.281 -7.647 1.00 98.75 283 LYS A O 1
ATOM 2211 N N . ALA A 1 284 ? -4.080 16.037 -6.110 1.00 98.88 284 ALA A N 1
ATOM 2212 C CA . ALA A 1 284 ? -4.230 17.450 -6.435 1.00 98.88 284 ALA A CA 1
ATOM 2213 C C . ALA A 1 284 ? -3.814 17.759 -7.882 1.00 98.88 284 ALA A C 1
ATOM 2215 O O . ALA A 1 284 ? -4.544 18.457 -8.589 1.00 98.88 284 ALA A O 1
ATOM 2216 N N . THR A 1 285 ? -2.705 17.192 -8.364 1.00 98.88 285 THR A N 1
ATOM 2217 C CA . THR A 1 285 ? -2.267 17.343 -9.762 1.00 98.88 285 THR A CA 1
ATOM 2218 C C . THR A 1 285 ? -3.288 16.769 -10.747 1.00 98.88 285 THR A C 1
ATOM 2220 O O . THR A 1 285 ? -3.654 17.424 -11.727 1.00 98.88 285 THR A O 1
ATOM 2223 N N . CYS A 1 286 ? -3.832 15.584 -10.461 1.00 98.88 286 CYS A N 1
ATOM 2224 C CA . CYS A 1 286 ? -4.906 14.984 -11.250 1.00 98.88 286 CYS A CA 1
ATOM 2225 C C . CYS A 1 286 ? -6.153 15.882 -11.319 1.00 98.88 286 CYS A C 1
ATOM 2227 O O . CYS A 1 286 ? -6.760 16.035 -12.384 1.00 98.88 286 CYS A O 1
ATOM 2229 N N . ASP A 1 287 ? -6.540 16.478 -10.190 1.00 98.88 287 ASP A N 1
ATOM 2230 C CA . ASP A 1 287 ? -7.734 17.320 -10.082 1.00 98.88 287 ASP A CA 1
ATOM 2231 C C . ASP A 1 287 ? -7.532 18.692 -10.739 1.00 98.88 287 ASP A C 1
ATOM 2233 O O . ASP A 1 287 ? -8.460 19.239 -11.345 1.00 98.88 287 ASP A O 1
ATOM 2237 N N . TYR A 1 288 ? -6.303 19.210 -10.728 1.00 98.88 288 TYR A N 1
ATOM 2238 C CA . TYR A 1 288 ? -5.915 20.365 -11.531 1.00 98.88 288 TYR A CA 1
ATOM 2239 C C . TYR A 1 288 ? -6.133 20.100 -13.027 1.00 98.88 288 TYR A C 1
ATOM 2241 O O . TYR A 1 288 ? -6.811 20.887 -13.698 1.00 98.88 288 TYR A O 1
ATOM 2249 N N . ILE A 1 289 ? -5.639 18.974 -13.559 1.00 98.88 289 ILE A N 1
ATOM 2250 C CA . ILE A 1 289 ? -5.829 18.653 -14.982 1.00 98.88 289 ILE A CA 1
ATOM 2251 C C . ILE A 1 289 ? -7.300 18.369 -15.295 1.00 98.88 289 ILE A C 1
ATOM 2253 O O . ILE A 1 289 ? -7.800 18.833 -16.323 1.00 98.88 289 ILE A O 1
ATOM 2257 N N . LYS A 1 290 ? -8.043 17.728 -14.383 1.00 98.88 290 LYS A N 1
ATOM 2258 C CA . LYS A 1 290 ? -9.504 17.584 -14.498 1.00 98.88 290 LYS A CA 1
ATOM 2259 C C . LYS A 1 290 ? -10.187 18.928 -14.741 1.00 98.88 290 LYS A C 1
ATOM 2261 O O . LYS A 1 290 ? -10.981 19.065 -15.677 1.00 98.88 290 LYS A O 1
ATOM 2266 N N . ALA A 1 291 ? -9.862 19.922 -13.912 1.00 98.88 291 ALA A N 1
ATOM 2267 C CA . ALA A 1 291 ? -10.408 21.269 -14.013 1.00 98.88 291 ALA A CA 1
ATOM 2268 C C . ALA A 1 291 ? -9.970 21.963 -15.312 1.00 98.88 291 ALA A C 1
ATOM 2270 O O . ALA A 1 291 ? -10.814 22.527 -16.014 1.00 98.88 291 ALA A O 1
ATOM 2271 N N . LYS A 1 292 ? -8.685 21.855 -15.685 1.00 98.75 292 LYS A N 1
ATOM 2272 C CA . LYS A 1 292 ? -8.131 22.392 -16.941 1.00 98.75 292 LYS A CA 1
ATOM 2273 C C . LYS A 1 292 ? -8.864 21.843 -18.169 1.00 98.75 292 LYS A C 1
ATOM 2275 O O . LYS A 1 292 ? -9.221 22.608 -19.064 1.00 98.75 292 LYS A O 1
ATOM 2280 N N . LYS A 1 293 ? -9.148 20.537 -18.188 1.00 98.62 293 LYS A N 1
ATOM 2281 C CA . LYS A 1 293 ? -9.897 19.852 -19.256 1.00 98.62 293 LYS A CA 1
ATOM 2282 C C . LYS A 1 293 ? -11.410 20.056 -19.176 1.00 98.62 293 LYS A C 1
ATOM 2284 O O . LYS A 1 293 ? -12.115 19.717 -20.121 1.00 98.62 293 LYS A O 1
ATOM 2289 N N . ARG A 1 294 ? -11.925 20.608 -18.068 1.00 98.62 294 ARG A N 1
ATOM 2290 C CA . ARG A 1 294 ? -13.367 20.705 -17.757 1.00 98.62 294 ARG A CA 1
ATOM 2291 C C . ARG A 1 294 ? -14.064 19.341 -17.825 1.00 98.62 294 ARG A C 1
ATOM 2293 O O . ARG A 1 294 ? -15.233 19.246 -18.202 1.00 98.62 294 ARG A O 1
ATOM 2300 N N . SER A 1 295 ? -13.333 18.282 -17.484 1.00 98.69 295 SER A N 1
ATOM 2301 C CA . SER A 1 295 ? -13.818 16.911 -17.597 1.00 98.69 295 SER A CA 1
ATOM 2302 C C . SER A 1 295 ? -14.668 16.525 -16.390 1.00 98.69 295 SER A C 1
ATOM 2304 O O . SER A 1 295 ? -14.418 16.939 -15.256 1.00 98.69 295 SER A O 1
ATOM 2306 N N . LYS A 1 296 ? -15.681 15.688 -16.629 1.00 98.38 296 LYS A N 1
ATOM 2307 C CA . LYS A 1 296 ? -16.441 15.034 -15.554 1.00 98.38 296 LYS A CA 1
ATOM 2308 C C . LYS A 1 296 ? -15.747 13.768 -15.049 1.00 98.38 296 LYS A C 1
ATOM 2310 O O . LYS A 1 296 ? -16.027 13.356 -13.925 1.00 98.38 296 LYS A O 1
ATOM 2315 N N . LYS A 1 297 ? -14.853 13.174 -15.851 1.00 98.56 297 LYS A N 1
ATOM 2316 C CA . LYS A 1 297 ? -14.071 11.995 -15.465 1.00 98.56 297 LYS A CA 1
ATOM 2317 C C . LYS A 1 297 ? -13.142 12.362 -14.311 1.00 98.56 297 LYS A C 1
ATOM 2319 O O . LYS A 1 297 ? -12.576 13.449 -14.301 1.00 98.56 297 LYS A O 1
ATOM 2324 N N . THR A 1 298 ? -13.019 11.474 -13.334 1.00 98.69 298 THR A N 1
ATOM 2325 C CA . THR A 1 298 ? -12.026 11.584 -12.262 1.00 98.69 298 THR A 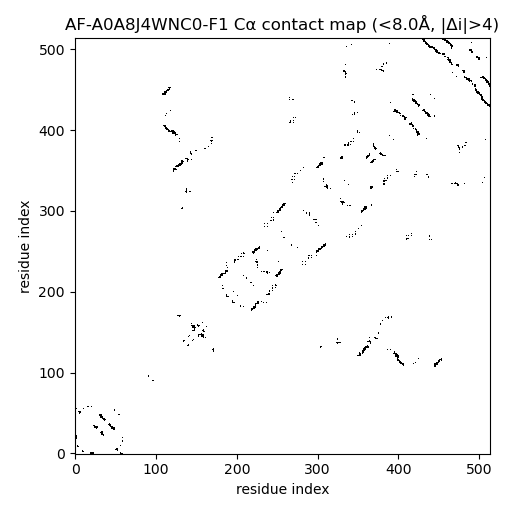CA 1
ATOM 2326 C C . THR A 1 298 ? -10.881 10.641 -12.593 1.00 98.69 298 THR A C 1
ATOM 2328 O O . THR A 1 298 ? -11.132 9.482 -12.904 1.00 98.69 298 THR A O 1
ATOM 2331 N N . MET A 1 299 ? -9.649 11.143 -12.538 1.00 98.81 299 MET A N 1
ATOM 2332 C CA . MET A 1 299 ? -8.455 10.311 -12.679 1.00 98.81 299 MET A CA 1
ATOM 2333 C C . MET A 1 299 ? -8.199 9.574 -11.364 1.00 98.81 299 MET A C 1
ATOM 2335 O O . MET A 1 299 ? -8.159 10.207 -10.300 1.00 98.81 299 MET A O 1
ATOM 2339 N N . TYR A 1 300 ? -8.053 8.256 -11.430 1.00 98.88 300 TYR A N 1
ATOM 2340 C CA . TYR A 1 300 ? -7.720 7.425 -10.276 1.00 98.88 300 TYR A CA 1
ATOM 2341 C C . TYR A 1 300 ? -6.222 7.131 -10.229 1.00 98.88 300 TYR A C 1
ATOM 2343 O O . TYR A 1 300 ? -5.485 7.437 -11.163 1.00 98.88 300 TYR A O 1
ATOM 2351 N N . LEU A 1 301 ? -5.773 6.565 -9.116 1.00 98.88 301 LEU A N 1
ATOM 2352 C CA . LEU A 1 301 ? -4.370 6.280 -8.860 1.00 98.88 301 LEU A CA 1
ATOM 2353 C C . LEU A 1 301 ? -4.105 4.771 -8.877 1.00 98.88 301 LEU A C 1
ATOM 2355 O O . LEU A 1 301 ? -4.884 3.995 -8.306 1.00 98.88 301 LEU A O 1
ATOM 2359 N N . SER A 1 302 ? -3.005 4.403 -9.532 1.00 98.75 302 SER A N 1
ATOM 2360 C CA . SER A 1 302 ? -2.405 3.068 -9.542 1.00 98.75 302 SER A CA 1
ATOM 2361 C C . SER A 1 302 ? -1.079 3.135 -8.788 1.00 98.75 302 SER A C 1
ATOM 2363 O O . SER A 1 302 ? -0.101 3.640 -9.314 1.00 98.75 302 SER A O 1
ATOM 2365 N N . PHE A 1 303 ? -1.031 2.696 -7.536 1.00 98.56 303 PHE A N 1
ATOM 2366 C CA . PHE A 1 303 ? 0.221 2.628 -6.778 1.00 98.56 303 PHE A CA 1
ATOM 2367 C C . PHE A 1 303 ? 0.960 1.328 -7.136 1.00 98.56 303 PHE A C 1
ATOM 2369 O O . PHE A 1 303 ? 1.061 0.411 -6.325 1.00 98.56 303 PHE A O 1
ATOM 2376 N N . ASP A 1 304 ? 1.340 1.181 -8.400 1.00 98.12 304 ASP A N 1
ATOM 2377 C CA . ASP A 1 304 ? 1.793 -0.081 -8.997 1.00 98.12 304 ASP A CA 1
ATOM 2378 C C . ASP A 1 304 ? 3.259 -0.435 -8.722 1.00 98.12 304 ASP A C 1
ATOM 2380 O O . ASP A 1 304 ? 3.682 -1.529 -9.088 1.00 98.12 304 ASP A O 1
ATOM 2384 N N . GLU A 1 305 ? 3.981 0.392 -7.969 1.00 98.56 305 GLU A N 1
ATOM 2385 C CA . GLU A 1 305 ? 5.197 -0.034 -7.280 1.00 98.56 305 GLU A CA 1
ATOM 2386 C C . GLU A 1 305 ? 5.273 0.553 -5.871 1.00 98.56 305 GLU A C 1
ATOM 2388 O O . GLU A 1 305 ? 5.416 1.759 -5.668 1.00 98.56 305 GLU A O 1
ATOM 2393 N N . TRP A 1 306 ? 5.199 -0.303 -4.857 1.00 98.81 306 TRP A N 1
ATOM 2394 C CA . TRP A 1 306 ? 5.488 0.106 -3.488 1.00 98.81 306 TRP A CA 1
ATOM 2395 C C . TRP A 1 306 ? 6.108 -1.030 -2.692 1.00 98.81 306 TRP A C 1
ATOM 2397 O O . TRP A 1 306 ? 5.642 -2.166 -2.793 1.00 98.81 306 TRP A O 1
ATOM 2407 N N . ASN A 1 307 ? 7.134 -0.726 -1.890 1.00 98.81 307 ASN A N 1
ATOM 2408 C CA . ASN A 1 307 ? 7.657 -1.633 -0.864 1.00 98.81 307 ASN A CA 1
ATOM 2409 C C . ASN A 1 307 ? 8.695 -0.957 0.054 1.00 98.81 307 ASN A C 1
ATOM 2411 O O . ASN A 1 307 ? 9.049 0.214 -0.099 1.00 98.81 307 ASN A O 1
ATOM 2415 N N . VAL A 1 308 ? 9.238 -1.737 0.984 1.00 98.75 308 VAL A N 1
ATOM 2416 C CA . VAL A 1 308 ? 10.570 -1.531 1.547 1.00 98.75 308 VAL A CA 1
ATOM 2417 C C . VAL A 1 308 ? 11.616 -2.118 0.597 1.00 98.75 308 VAL A C 1
ATOM 2419 O O . VAL A 1 308 ? 11.458 -3.241 0.116 1.00 98.75 308 VAL A O 1
ATOM 2422 N N . TRP A 1 309 ? 12.690 -1.375 0.339 1.00 98.50 309 TRP A N 1
ATOM 2423 C CA . TRP A 1 309 ? 13.811 -1.841 -0.477 1.00 98.50 309 TRP A CA 1
ATOM 2424 C C . TRP A 1 309 ? 15.101 -1.111 -0.097 1.00 98.50 309 TRP A C 1
ATOM 2426 O O . TRP A 1 309 ? 15.218 0.102 -0.296 1.00 98.50 309 TRP A O 1
ATOM 2436 N N . TYR A 1 310 ? 16.056 -1.837 0.497 1.00 97.75 310 TYR A N 1
ATOM 2437 C CA . TYR A 1 310 ? 17.397 -1.307 0.769 1.00 97.75 310 TYR A CA 1
ATOM 2438 C C . TYR A 1 310 ? 18.470 -2.337 1.157 1.00 97.75 310 TYR A C 1
ATOM 2440 O O . TYR A 1 310 ? 19.658 -2.003 1.090 1.00 97.75 310 TYR A O 1
ATOM 2448 N N . HIS A 1 311 ? 18.104 -3.537 1.619 1.00 95.50 311 HIS A N 1
ATOM 2449 C CA . HIS A 1 311 ? 19.050 -4.471 2.253 1.00 95.50 311 HIS A CA 1
ATOM 2450 C C . HIS A 1 311 ? 20.045 -5.075 1.258 1.00 95.50 311 HIS A C 1
ATOM 2452 O O . HIS A 1 311 ? 21.211 -5.286 1.598 1.00 95.50 311 HIS A O 1
ATOM 2458 N N . SER A 1 312 ? 19.612 -5.345 0.027 1.00 95.56 312 SER A N 1
ATOM 2459 C CA . SER A 1 312 ? 20.397 -6.038 -0.995 1.00 95.56 312 SER A CA 1
ATOM 2460 C C . SER A 1 312 ? 21.370 -5.134 -1.753 1.00 95.56 312 SER A C 1
ATOM 2462 O O . SER A 1 312 ? 22.251 -5.654 -2.437 1.00 95.56 312 SER A O 1
ATOM 2464 N N . HIS A 1 313 ? 21.272 -3.804 -1.617 1.00 94.12 313 HIS A N 1
ATOM 2465 C CA . HIS A 1 313 ? 21.994 -2.835 -2.458 1.00 94.12 313 HIS A CA 1
ATOM 2466 C C . HIS A 1 313 ? 23.503 -3.107 -2.558 1.00 94.12 313 HIS A C 1
ATOM 2468 O O . HIS A 1 313 ? 24.084 -3.040 -3.643 1.00 94.12 313 HIS A O 1
ATOM 2474 N N . GLU A 1 314 ? 24.158 -3.424 -1.436 1.00 92.75 314 GLU A N 1
ATOM 2475 C CA . GLU A 1 314 ? 25.596 -3.711 -1.439 1.00 92.75 314 GLU A CA 1
ATOM 2476 C C . GLU A 1 314 ? 25.915 -5.011 -2.194 1.00 92.75 314 GLU A C 1
ATOM 2478 O O . GLU A 1 314 ? 26.897 -5.065 -2.939 1.00 92.75 314 GLU A O 1
ATOM 2483 N N . ASN A 1 315 ? 25.093 -6.049 -2.032 1.00 91.81 315 ASN A N 1
ATOM 2484 C CA . ASN A 1 315 ? 25.271 -7.326 -2.722 1.00 91.81 315 ASN A CA 1
ATOM 2485 C C . ASN A 1 315 ? 25.024 -7.177 -4.226 1.00 91.81 315 ASN A C 1
ATOM 2487 O O . ASN A 1 315 ? 25.839 -7.640 -5.024 1.00 91.81 315 ASN A O 1
ATOM 2491 N N . ASP A 1 316 ? 23.968 -6.459 -4.605 1.00 93.88 316 ASP A N 1
ATOM 2492 C CA . ASP A 1 316 ? 23.615 -6.206 -6.003 1.00 93.88 316 ASP A CA 1
ATOM 2493 C C . ASP A 1 316 ? 24.716 -5.420 -6.729 1.00 93.88 316 ASP A C 1
ATOM 2495 O O . ASP A 1 316 ? 25.058 -5.727 -7.869 1.00 93.88 316 ASP A O 1
ATOM 2499 N N . SER A 1 317 ? 25.356 -4.459 -6.049 1.00 91.50 317 SER A N 1
ATOM 2500 C CA . SER A 1 317 ? 26.446 -3.654 -6.626 1.00 91.50 317 SER A CA 1
ATOM 2501 C C . SER A 1 317 ? 27.690 -4.460 -7.031 1.00 91.50 317 SER A C 1
ATOM 2503 O O . SER A 1 317 ? 28.520 -3.972 -7.800 1.00 91.50 317 SER A O 1
ATOM 2505 N N . LYS A 1 318 ? 27.835 -5.687 -6.514 1.00 93.31 318 LYS A N 1
ATOM 2506 C CA . LYS A 1 318 ? 28.975 -6.586 -6.760 1.00 93.31 318 LYS A CA 1
ATOM 2507 C C . LYS A 1 318 ? 28.667 -7.645 -7.820 1.00 93.31 318 LYS A C 1
ATOM 2509 O O . LYS A 1 318 ? 29.508 -8.506 -8.072 1.00 93.31 318 LYS A O 1
ATOM 2514 N N . MET A 1 319 ? 27.467 -7.624 -8.393 1.00 93.12 319 MET A N 1
ATOM 2515 C CA . MET A 1 319 ? 26.990 -8.643 -9.315 1.00 93.12 319 MET A CA 1
ATOM 2516 C C . MET A 1 319 ? 27.612 -8.485 -10.705 1.00 93.12 319 MET A C 1
ATOM 2518 O O . MET A 1 319 ? 27.651 -7.387 -11.264 1.00 93.12 319 MET A O 1
ATOM 2522 N N . ASP A 1 320 ? 28.064 -9.596 -11.289 1.00 95.56 320 ASP A N 1
ATOM 2523 C CA . ASP A 1 320 ? 28.533 -9.596 -12.674 1.00 95.56 320 ASP A CA 1
ATOM 2524 C C . ASP A 1 320 ? 27.346 -9.468 -13.645 1.00 95.56 320 ASP A C 1
ATOM 2526 O O . ASP A 1 320 ? 26.296 -10.086 -13.438 1.00 95.56 320 ASP A O 1
ATOM 2530 N N . PRO A 1 321 ? 27.497 -8.720 -14.750 1.00 96.25 321 PRO A N 1
ATOM 2531 C CA . PRO A 1 321 ? 26.426 -8.550 -15.720 1.00 96.25 321 PRO A CA 1
ATOM 2532 C C . PRO A 1 321 ? 26.170 -9.829 -16.537 1.00 96.25 321 PRO A C 1
ATOM 2534 O O . PRO A 1 321 ? 27.038 -10.691 -16.681 1.00 96.25 321 PRO A O 1
ATOM 2537 N N . TRP A 1 322 ? 24.987 -9.900 -17.159 1.00 96.25 322 TRP A N 1
ATOM 2538 C CA . TRP A 1 322 ? 24.587 -10.937 -18.132 1.00 96.25 322 TRP A CA 1
ATOM 2539 C C . TRP A 1 322 ? 24.469 -12.366 -17.584 1.00 96.25 322 TRP A C 1
ATOM 2541 O O . TRP A 1 322 ? 24.513 -13.336 -18.343 1.00 96.25 322 TRP A O 1
ATOM 2551 N N . GLN A 1 323 ? 24.279 -12.502 -16.274 1.00 96.56 323 GLN A N 1
ATOM 2552 C CA . GLN A 1 323 ? 23.915 -13.769 -15.649 1.00 96.56 323 GLN A CA 1
ATOM 2553 C C . GLN A 1 323 ? 22.450 -14.131 -15.951 1.00 96.56 323 GLN A C 1
ATOM 2555 O O . GLN A 1 323 ? 21.604 -13.262 -16.162 1.00 96.56 323 GLN A O 1
ATOM 2560 N N . ILE A 1 324 ? 22.141 -15.429 -15.962 1.00 96.25 324 ILE A N 1
ATOM 2561 C CA . ILE A 1 324 ? 20.762 -15.918 -16.084 1.00 96.25 324 ILE A CA 1
ATOM 2562 C C . ILE A 1 324 ? 20.190 -16.065 -14.677 1.00 96.25 324 ILE A C 1
ATOM 2564 O O . ILE A 1 324 ? 20.710 -16.857 -13.896 1.00 96.25 324 ILE A O 1
ATOM 2568 N N . ALA A 1 325 ? 19.115 -15.327 -14.396 1.00 95.62 325 ALA A N 1
ATOM 2569 C CA . ALA A 1 325 ? 18.393 -15.348 -13.123 1.00 95.62 325 ALA A CA 1
ATOM 2570 C C . ALA A 1 325 ? 19.301 -15.208 -11.882 1.00 95.62 325 ALA A C 1
ATOM 2572 O O . ALA A 1 325 ? 19.311 -16.089 -11.015 1.00 95.62 325 ALA A O 1
ATOM 2573 N N . PRO A 1 326 ? 20.114 -14.139 -11.797 1.00 96.06 326 PRO A N 1
ATOM 2574 C CA . PRO A 1 326 ? 20.968 -13.935 -10.638 1.00 96.06 326 PRO A CA 1
ATOM 2575 C C . PRO A 1 326 ? 20.148 -13.598 -9.375 1.00 96.06 326 PRO A C 1
ATOM 2577 O O . PRO A 1 326 ? 18.991 -13.186 -9.491 1.00 96.06 326 PRO A O 1
ATOM 2580 N N . PRO A 1 327 ? 20.730 -13.753 -8.168 1.00 95.38 327 PRO A N 1
ATOM 2581 C CA . PRO A 1 327 ? 20.118 -13.412 -6.876 1.00 95.38 327 PRO A CA 1
ATOM 2582 C C . PRO A 1 327 ? 19.987 -11.890 -6.670 1.00 95.38 327 PRO A C 1
ATOM 2584 O O . PRO A 1 327 ? 20.597 -11.326 -5.766 1.00 95.38 327 PRO A O 1
ATOM 2587 N N . GLN A 1 328 ? 19.279 -11.208 -7.564 1.00 96.75 328 GLN A N 1
ATOM 2588 C CA . GLN A 1 328 ? 19.197 -9.751 -7.608 1.00 96.75 328 GLN A CA 1
ATOM 2589 C C . GLN A 1 328 ? 17.994 -9.246 -6.813 1.00 96.75 328 GLN A C 1
ATOM 2591 O O . GLN A 1 328 ? 16.903 -9.801 -6.952 1.00 96.75 328 GL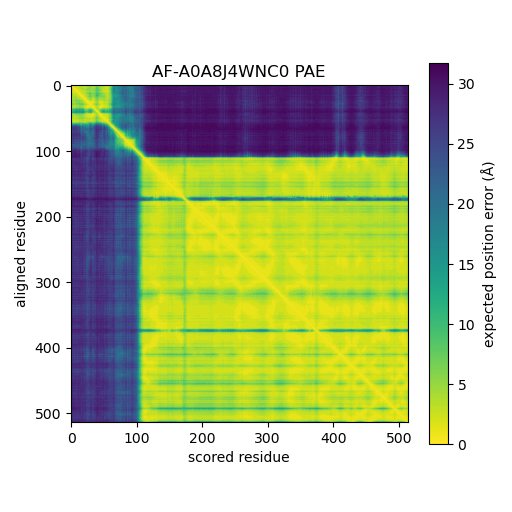N A O 1
ATOM 2596 N N . LEU A 1 329 ? 18.184 -8.164 -6.048 1.00 97.50 329 LEU A N 1
ATOM 2597 C CA . LEU A 1 329 ? 17.134 -7.511 -5.255 1.00 97.50 329 LEU A CA 1
ATOM 2598 C C . LEU A 1 329 ? 16.532 -8.421 -4.162 1.00 97.50 329 LEU A C 1
ATOM 2600 O O . LEU A 1 329 ? 15.372 -8.285 -3.790 1.00 97.50 329 LEU A O 1
ATOM 2604 N N . GLU A 1 330 ? 17.299 -9.371 -3.628 1.00 97.75 330 GLU A N 1
ATOM 2605 C CA . GLU A 1 330 ? 16.803 -10.337 -2.635 1.00 97.75 330 GLU A CA 1
ATOM 2606 C C . GLU A 1 330 ? 16.920 -9.803 -1.200 1.00 97.75 330 GLU A C 1
ATOM 2608 O O . GLU A 1 330 ? 17.709 -10.297 -0.390 1.00 97.75 330 GLU A O 1
ATOM 2613 N N . ASP A 1 331 ? 16.137 -8.763 -0.895 1.00 98.44 331 ASP A N 1
ATOM 2614 C CA . ASP A 1 331 ? 16.012 -8.207 0.455 1.00 98.44 331 ASP A CA 1
ATOM 2615 C C . ASP A 1 331 ? 15.493 -9.268 1.438 1.00 98.44 331 ASP A C 1
ATOM 2617 O O . ASP A 1 331 ? 14.492 -9.942 1.190 1.00 98.44 331 ASP A O 1
ATOM 2621 N N . VAL A 1 332 ? 16.158 -9.382 2.591 1.00 98.31 332 VAL A N 1
ATOM 2622 C CA . VAL A 1 332 ? 15.705 -10.204 3.720 1.00 98.31 332 VAL A CA 1
ATOM 2623 C C . VAL A 1 332 ? 15.056 -9.284 4.745 1.00 98.31 332 VAL A C 1
ATOM 2625 O O . VAL A 1 332 ? 15.745 -8.605 5.508 1.00 98.31 332 VAL A O 1
ATOM 2628 N N . TYR A 1 333 ? 13.727 -9.259 4.752 1.00 98.81 333 TYR A N 1
ATOM 2629 C CA . TYR A 1 333 ? 12.960 -8.319 5.558 1.00 98.81 333 TYR A CA 1
ATOM 2630 C C . TYR A 1 333 ? 12.951 -8.684 7.038 1.00 98.81 333 TYR A C 1
ATOM 2632 O O . TYR A 1 333 ? 12.826 -9.851 7.426 1.00 98.81 333 TYR A O 1
ATOM 2640 N N . ASN A 1 334 ? 13.031 -7.652 7.869 1.00 98.81 334 ASN A N 1
ATOM 2641 C CA . ASN A 1 334 ? 12.990 -7.749 9.319 1.00 98.81 334 ASN A CA 1
ATOM 2642 C C . ASN A 1 334 ? 11.624 -7.307 9.893 1.00 98.81 334 ASN A C 1
ATOM 2644 O O . ASN A 1 334 ? 10.665 -7.060 9.156 1.00 98.81 334 ASN A O 1
ATOM 2648 N N . HIS A 1 335 ? 11.495 -7.257 11.221 1.00 98.88 335 HIS A N 1
ATOM 2649 C CA . HIS A 1 335 ? 10.239 -6.895 11.883 1.00 98.88 335 HIS A CA 1
ATOM 2650 C C . HIS A 1 335 ? 9.837 -5.430 11.649 1.00 98.88 335 HIS A C 1
ATOM 2652 O O . HIS A 1 335 ? 8.676 -5.170 11.345 1.00 98.88 335 HIS A O 1
ATOM 2658 N N . GLU A 1 336 ? 10.765 -4.469 11.722 1.00 98.75 336 GLU A N 1
ATOM 2659 C CA . GLU A 1 336 ? 10.433 -3.057 11.449 1.00 98.75 336 GLU A CA 1
ATOM 2660 C C . GLU A 1 336 ? 10.001 -2.810 9.994 1.00 98.75 336 GLU A C 1
ATOM 2662 O O . GLU A 1 336 ? 9.137 -1.963 9.761 1.00 98.75 336 GLU A O 1
ATOM 2667 N N . ASP A 1 337 ? 10.518 -3.586 9.036 1.00 98.94 337 ASP A N 1
ATOM 2668 C CA . ASP A 1 337 ? 10.078 -3.543 7.637 1.00 98.94 337 ASP A CA 1
ATOM 2669 C C . ASP A 1 337 ? 8.598 -3.940 7.524 1.00 98.94 337 ASP A C 1
ATOM 2671 O O . ASP A 1 337 ? 7.810 -3.261 6.863 1.00 98.94 337 ASP A O 1
ATOM 2675 N N . ALA A 1 338 ? 8.184 -4.995 8.238 1.00 98.94 338 ALA A N 1
ATOM 2676 C CA . ALA A 1 338 ? 6.787 -5.428 8.294 1.00 98.94 338 ALA A CA 1
ATOM 2677 C C . ALA A 1 338 ? 5.870 -4.373 8.932 1.00 98.94 338 ALA A C 1
ATOM 2679 O O . ALA A 1 338 ? 4.743 -4.178 8.471 1.00 98.94 338 ALA A O 1
ATOM 2680 N N . LEU A 1 339 ? 6.349 -3.653 9.951 1.00 98.94 339 LEU A N 1
ATOM 2681 C CA . LEU A 1 339 ? 5.597 -2.550 10.551 1.00 98.94 339 LEU A CA 1
ATOM 2682 C C . LEU A 1 339 ? 5.411 -1.390 9.566 1.00 98.94 339 LEU A C 1
ATOM 2684 O O . LEU A 1 339 ? 4.297 -0.875 9.454 1.00 98.94 339 LEU A O 1
ATOM 2688 N N . LEU A 1 340 ? 6.456 -1.001 8.823 1.00 98.94 340 LEU A N 1
ATOM 2689 C CA . LEU A 1 340 ? 6.320 0.050 7.812 1.00 98.94 340 LEU A CA 1
ATOM 2690 C C . LEU A 1 340 ? 5.387 -0.382 6.675 1.00 98.94 340 LEU A C 1
ATOM 2692 O O . LEU A 1 340 ? 4.515 0.398 6.298 1.00 98.94 340 LEU A O 1
ATOM 2696 N N . VAL A 1 341 ? 5.491 -1.622 6.186 1.00 98.94 341 VAL A N 1
ATOM 2697 C CA . VAL A 1 341 ? 4.542 -2.177 5.202 1.00 98.94 341 VAL A CA 1
ATOM 2698 C C . VAL A 1 341 ? 3.104 -2.111 5.728 1.00 98.94 341 VAL A C 1
ATOM 2700 O O . VAL A 1 341 ? 2.201 -1.697 5.000 1.00 98.94 341 VAL A O 1
ATOM 2703 N N . GLY A 1 342 ? 2.880 -2.427 7.008 1.00 98.94 342 GLY A N 1
ATOM 2704 C CA . GLY A 1 342 ? 1.588 -2.239 7.672 1.00 98.94 342 GLY A CA 1
ATOM 2705 C C . GLY A 1 342 ? 1.101 -0.784 7.642 1.00 98.94 342 GLY A C 1
ATOM 2706 O O . GLY A 1 342 ? -0.045 -0.522 7.273 1.00 98.94 342 GLY A O 1
ATOM 2707 N N . CYS A 1 343 ? 1.971 0.178 7.958 1.00 98.94 343 CYS A N 1
ATOM 2708 C CA . CYS A 1 343 ? 1.657 1.607 7.866 1.00 98.94 343 CYS A CA 1
ATOM 2709 C C . CYS A 1 343 ? 1.331 2.053 6.428 1.00 98.94 343 CYS A C 1
ATOM 2711 O O . CYS A 1 343 ? 0.403 2.837 6.228 1.00 98.94 343 CYS A O 1
ATOM 2713 N N . MET A 1 344 ? 2.061 1.558 5.423 1.00 98.94 344 MET A N 1
ATOM 2714 C CA . MET A 1 344 ? 1.825 1.867 4.005 1.00 98.94 344 MET A CA 1
ATOM 2715 C C . MET A 1 344 ? 0.474 1.320 3.524 1.00 98.94 344 MET A C 1
ATOM 2717 O O . MET A 1 344 ? -0.279 2.026 2.854 1.00 98.94 344 MET A O 1
ATOM 2721 N N . LEU A 1 345 ? 0.111 0.099 3.931 1.00 98.94 345 LEU A N 1
ATOM 2722 C CA . LEU A 1 345 ? -1.209 -0.484 3.665 1.00 98.94 345 LEU A CA 1
ATOM 2723 C C . LEU A 1 345 ? -2.335 0.352 4.282 1.00 98.94 345 LEU A C 1
ATOM 2725 O O . LEU A 1 345 ? -3.341 0.617 3.621 1.00 98.94 345 LEU A O 1
ATOM 2729 N N . ILE A 1 346 ? -2.158 0.807 5.527 1.00 98.94 346 ILE A N 1
ATOM 2730 C CA . ILE A 1 346 ? -3.118 1.698 6.193 1.00 98.94 346 ILE A CA 1
ATOM 2731 C C . ILE A 1 346 ? -3.235 3.034 5.444 1.00 98.94 346 ILE A C 1
ATOM 2733 O O . ILE A 1 346 ? -4.353 3.501 5.231 1.00 98.94 346 ILE A O 1
ATOM 2737 N N . SER A 1 347 ? -2.120 3.624 4.999 1.00 98.81 347 SER A N 1
ATOM 2738 C CA . SER A 1 347 ? -2.121 4.847 4.180 1.00 98.81 347 SER A CA 1
ATOM 2739 C C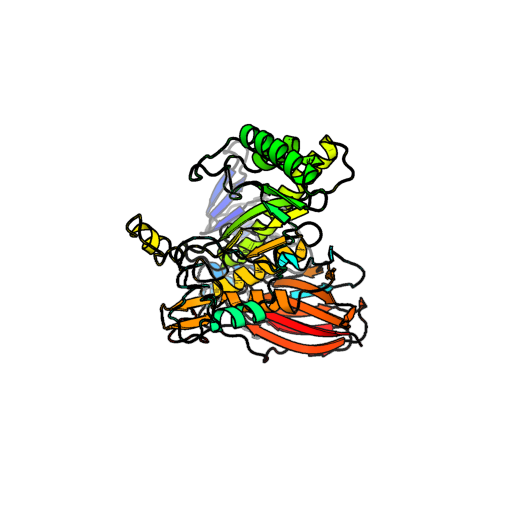 . SER A 1 347 ? -2.936 4.650 2.897 1.00 98.81 347 SER A C 1
ATOM 2741 O O . SER A 1 347 ? -3.885 5.392 2.648 1.00 98.81 347 SER A O 1
ATOM 2743 N N . MET A 1 348 ? -2.696 3.584 2.128 1.00 98.81 348 MET A N 1
ATOM 2744 C CA . MET A 1 348 ? -3.479 3.322 0.912 1.00 98.81 348 MET A CA 1
ATOM 2745 C C . MET A 1 348 ? -4.973 3.120 1.194 1.00 98.81 348 MET A C 1
ATOM 2747 O O . MET A 1 348 ? -5.807 3.613 0.435 1.00 98.81 348 MET A O 1
ATOM 2751 N N . LEU A 1 349 ? -5.336 2.463 2.302 1.00 98.88 349 LEU A N 1
ATOM 2752 C CA . LEU A 1 349 ? -6.735 2.338 2.722 1.00 98.88 349 LEU A CA 1
ATOM 2753 C C . LEU A 1 349 ? -7.357 3.695 3.078 1.00 98.88 349 LEU A C 1
ATOM 2755 O O . LEU A 1 349 ? -8.514 3.947 2.733 1.00 98.88 349 LEU A O 1
ATOM 2759 N N . LYS A 1 350 ? -6.593 4.598 3.706 1.00 98.88 350 LYS A N 1
ATOM 2760 C CA . LYS A 1 350 ? -7.025 5.980 3.975 1.00 98.88 350 LYS A CA 1
ATOM 2761 C C . LYS A 1 350 ? -7.232 6.802 2.701 1.00 98.88 350 LYS A C 1
ATOM 2763 O O . LYS A 1 350 ? -7.953 7.796 2.730 1.00 98.88 350 LYS A O 1
ATOM 2768 N N . HIS A 1 351 ? -6.656 6.361 1.587 1.00 98.88 351 HIS A N 1
ATOM 2769 C CA . HIS A 1 351 ? -6.803 6.966 0.263 1.00 98.88 351 HIS A CA 1
ATOM 2770 C C . HIS A 1 351 ? -7.595 6.090 -0.714 1.00 98.88 351 HIS A C 1
ATOM 2772 O O . HIS A 1 351 ? -7.525 6.298 -1.927 1.00 98.88 351 HIS A O 1
ATOM 2778 N N . ALA A 1 352 ? -8.387 5.131 -0.217 1.00 98.62 352 ALA A N 1
ATOM 2779 C CA . ALA A 1 352 ? -9.179 4.220 -1.048 1.00 98.62 352 ALA A CA 1
ATOM 2780 C C . ALA A 1 352 ? -10.233 4.938 -1.914 1.00 98.62 352 ALA A C 1
ATOM 2782 O O . ALA A 1 352 ? -10.785 4.352 -2.845 1.00 98.62 352 ALA A O 1
ATOM 2783 N N . ASP A 1 353 ? -10.522 6.215 -1.653 1.00 98.56 353 ASP A N 1
ATOM 2784 C CA . ASP A 1 353 ? -11.343 7.069 -2.512 1.00 98.56 353 ASP A CA 1
ATOM 2785 C C . ASP A 1 353 ? -10.710 7.272 -3.903 1.00 98.56 353 ASP A C 1
ATOM 2787 O O . ASP A 1 353 ? -11.427 7.328 -4.911 1.00 98.56 353 ASP A O 1
ATOM 2791 N N . ARG A 1 354 ? -9.371 7.321 -3.974 1.00 98.69 354 ARG A N 1
ATOM 2792 C CA . ARG A 1 354 ? -8.602 7.635 -5.189 1.00 98.69 354 ARG A CA 1
ATOM 2793 C C . ARG A 1 354 ? -7.591 6.572 -5.598 1.00 98.69 354 ARG A C 1
ATOM 2795 O O . ARG A 1 354 ? -7.426 6.380 -6.801 1.00 98.69 354 ARG A O 1
ATOM 2802 N N . VAL A 1 355 ? -6.971 5.874 -4.653 1.00 98.69 355 VAL A N 1
ATOM 2803 C CA . VAL A 1 355 ? -6.118 4.708 -4.913 1.00 98.69 355 VAL A CA 1
ATOM 2804 C C . VAL A 1 355 ? -7.022 3.509 -5.159 1.00 98.69 355 VAL A C 1
ATOM 2806 O O . VAL A 1 355 ? -7.725 3.043 -4.265 1.00 98.69 355 VAL A O 1
ATOM 2809 N N . LYS A 1 356 ? -7.061 3.053 -6.412 1.00 98.31 356 LYS A N 1
ATOM 2810 C CA . LYS A 1 356 ? -7.932 1.948 -6.850 1.00 98.31 356 LYS A CA 1
ATOM 2811 C C . LYS A 1 356 ? -7.156 0.704 -7.240 1.00 98.31 356 LYS A C 1
ATOM 2813 O O . LYS A 1 356 ? -7.742 -0.363 -7.368 1.00 98.31 356 LYS A O 1
ATOM 2818 N N . MET A 1 357 ? -5.854 0.842 -7.420 1.00 96.94 357 MET A N 1
ATOM 2819 C CA . MET A 1 357 ? -4.944 -0.248 -7.706 1.00 96.94 357 MET A CA 1
ATOM 2820 C C . MET A 1 357 ? -3.652 0.012 -6.955 1.00 96.94 357 MET A C 1
ATOM 2822 O O . MET A 1 357 ? -3.251 1.168 -6.829 1.00 96.94 357 MET A O 1
ATOM 2826 N N . ALA A 1 358 ? -3.035 -1.043 -6.444 1.00 98.25 358 ALA A N 1
ATOM 2827 C CA . ALA A 1 358 ? -1.681 -0.986 -5.936 1.00 98.25 358 ALA A CA 1
ATOM 2828 C C . ALA A 1 358 ? -1.014 -2.351 -6.094 1.00 98.25 358 ALA A C 1
ATOM 2830 O O . ALA A 1 358 ? -1.686 -3.381 -6.000 1.00 98.25 358 ALA A O 1
ATOM 2831 N N . CYS A 1 359 ? 0.295 -2.356 -6.316 1.00 98.44 359 CYS A N 1
ATOM 2832 C CA . CYS A 1 359 ? 1.065 -3.574 -6.513 1.00 98.44 359 CYS A CA 1
ATOM 2833 C C . CYS A 1 359 ? 2.273 -3.571 -5.581 1.00 98.44 359 CYS A C 1
ATOM 2835 O O . CYS A 1 359 ? 3.196 -2.779 -5.751 1.00 98.44 359 CYS A O 1
ATOM 2837 N N . LEU A 1 360 ? 2.261 -4.476 -4.596 1.00 98.62 360 LEU A N 1
ATOM 2838 C CA . LEU A 1 360 ? 3.454 -4.750 -3.799 1.00 98.62 360 LEU A CA 1
ATOM 2839 C C . LEU A 1 360 ? 4.557 -5.238 -4.745 1.00 98.62 360 LEU A C 1
ATOM 2841 O O . LEU A 1 360 ? 4.387 -6.282 -5.391 1.00 98.62 360 LEU A O 1
ATOM 2845 N N . ALA A 1 361 ? 5.640 -4.472 -4.831 1.00 97.88 361 ALA A N 1
ATOM 2846 C CA . ALA A 1 361 ? 6.767 -4.736 -5.713 1.00 97.88 361 ALA A CA 1
ATOM 2847 C C . ALA A 1 361 ? 7.874 -5.459 -4.923 1.00 97.88 361 ALA A C 1
ATOM 2849 O O . ALA A 1 361 ? 8.503 -4.846 -4.069 1.00 97.88 361 ALA A O 1
ATOM 2850 N N . GLN A 1 362 ? 8.126 -6.755 -5.120 1.00 97.56 362 GLN A N 1
ATOM 2851 C CA . GLN A 1 362 ? 7.462 -7.697 -6.033 1.00 97.56 362 GLN A CA 1
ATOM 2852 C C . GLN A 1 362 ? 6.936 -8.927 -5.277 1.00 97.56 362 GLN A C 1
ATOM 2854 O O . GLN A 1 362 ? 6.881 -8.946 -4.051 1.00 97.56 362 GLN A O 1
ATOM 2859 N N . LEU A 1 363 ? 6.432 -9.937 -5.991 1.00 98.12 363 LEU A N 1
ATOM 2860 C CA . LEU A 1 363 ? 5.692 -11.046 -5.379 1.00 98.12 363 LEU A CA 1
ATOM 2861 C C . LEU A 1 363 ? 6.587 -12.189 -4.876 1.00 98.12 363 LEU A C 1
ATOM 2863 O O . LEU A 1 363 ? 6.276 -12.787 -3.845 1.00 98.12 363 LEU A O 1
ATOM 2867 N N . VAL A 1 364 ? 7.664 -12.522 -5.603 1.00 98.44 364 VAL A N 1
ATOM 2868 C CA . VAL A 1 364 ? 8.550 -13.667 -5.307 1.00 98.44 364 VAL A CA 1
ATOM 2869 C C . VAL A 1 364 ? 10.018 -13.289 -5.512 1.00 98.44 364 VAL A C 1
ATOM 2871 O O . VAL A 1 364 ? 10.361 -12.754 -6.562 1.00 98.44 364 VAL A O 1
ATOM 2874 N N . ASN A 1 365 ? 10.879 -13.631 -4.547 1.00 98.25 365 ASN A N 1
ATOM 2875 C CA . ASN A 1 365 ? 12.330 -13.384 -4.476 1.00 98.25 365 ASN A CA 1
ATOM 2876 C C . ASN A 1 365 ? 12.779 -11.918 -4.529 1.00 98.25 365 ASN A C 1
ATOM 2878 O O . ASN A 1 365 ? 13.395 -11.428 -3.588 1.00 98.25 365 ASN A O 1
ATOM 2882 N N . VAL A 1 366 ? 12.479 -11.224 -5.620 1.00 98.44 366 VAL A N 1
ATOM 2883 C CA . VAL A 1 366 ? 12.820 -9.817 -5.837 1.00 98.44 366 VAL A CA 1
ATOM 2884 C C . VAL A 1 366 ? 11.983 -8.964 -4.895 1.00 98.44 366 VAL A C 1
ATOM 2886 O O . VAL A 1 366 ? 10.773 -8.889 -5.082 1.00 98.44 366 VAL A O 1
ATOM 2889 N N . ILE A 1 367 ? 12.609 -8.357 -3.881 1.00 98.31 367 ILE A N 1
ATOM 2890 C CA . ILE A 1 367 ? 11.981 -7.479 -2.881 1.00 98.31 367 ILE A CA 1
ATOM 2891 C C . ILE A 1 367 ? 10.589 -7.987 -2.483 1.00 98.31 367 ILE A C 1
ATOM 2893 O O . ILE A 1 367 ? 9.579 -7.319 -2.673 1.00 98.31 367 ILE A O 1
ATOM 2897 N N . ALA A 1 368 ? 10.521 -9.245 -2.039 1.00 98.50 368 ALA A N 1
ATOM 2898 C CA . ALA A 1 368 ? 9.277 -10.010 -2.049 1.00 98.50 368 ALA A CA 1
ATOM 2899 C C . ALA A 1 368 ? 8.803 -10.500 -0.676 1.00 98.50 368 ALA A C 1
ATOM 2901 O O . ALA A 1 368 ? 9.619 -10.856 0.174 1.00 98.50 368 ALA A O 1
ATOM 2902 N N . PRO A 1 369 ? 7.480 -10.656 -0.463 1.00 98.56 369 PRO A N 1
ATOM 2903 C CA . PRO A 1 369 ? 6.944 -11.329 0.716 1.00 98.56 369 PRO A CA 1
ATOM 2904 C C . PRO A 1 369 ? 7.157 -12.852 0.684 1.00 98.56 369 PRO A C 1
ATOM 2906 O O . PRO A 1 369 ? 7.075 -13.498 1.729 1.00 98.56 369 PRO A O 1
ATOM 2909 N N . ILE A 1 370 ? 7.412 -13.438 -0.490 1.00 98.69 370 ILE A N 1
ATOM 2910 C CA . ILE A 1 370 ? 7.645 -14.874 -0.685 1.00 98.69 370 ILE A CA 1
ATOM 2911 C C . ILE A 1 370 ? 9.068 -15.068 -1.202 1.00 98.69 370 ILE A C 1
ATOM 2913 O O . ILE A 1 370 ? 9.456 -14.465 -2.198 1.00 98.69 370 ILE A O 1
ATOM 2917 N N . MET A 1 371 ? 9.826 -15.946 -0.555 1.00 98.38 371 MET A N 1
ATOM 2918 C CA . MET A 1 371 ? 11.177 -16.316 -0.975 1.00 98.38 371 MET A CA 1
ATOM 2919 C C . MET A 1 371 ? 11.241 -17.790 -1.343 1.00 98.38 371 MET A C 1
ATOM 2921 O O . MET A 1 371 ? 10.503 -18.606 -0.784 1.00 98.38 371 MET A O 1
ATOM 2925 N N . THR A 1 372 ? 12.152 -18.128 -2.249 1.00 97.38 372 THR A N 1
ATOM 2926 C CA . THR A 1 372 ? 12.468 -19.497 -2.638 1.00 97.38 372 THR A CA 1
ATOM 2927 C C . THR A 1 372 ? 13.975 -19.739 -2.664 1.00 97.38 372 THR A C 1
ATOM 2929 O O . THR A 1 372 ? 14.769 -18.892 -3.083 1.00 97.38 372 THR A O 1
ATOM 2932 N N . ASP A 1 373 ? 14.354 -20.956 -2.277 1.00 91.81 373 ASP A N 1
ATOM 2933 C CA . ASP A 1 373 ? 15.647 -21.538 -2.626 1.00 91.81 373 ASP A CA 1
ATOM 2934 C C . ASP A 1 373 ? 15.505 -22.360 -3.915 1.00 91.81 373 ASP A C 1
ATOM 2936 O O . ASP A 1 373 ? 14.518 -23.086 -4.099 1.00 91.81 373 ASP A O 1
ATOM 2940 N N . ASN A 1 374 ? 16.517 -22.297 -4.787 1.00 82.06 374 ASN A N 1
ATOM 2941 C CA . ASN A 1 374 ? 16.605 -23.169 -5.962 1.00 82.06 374 ASN A CA 1
ATOM 2942 C C . ASN A 1 374 ? 16.651 -24.634 -5.506 1.00 82.06 374 ASN A C 1
ATOM 2944 O O . ASN A 1 374 ? 17.496 -25.003 -4.688 1.00 82.06 374 ASN A O 1
ATOM 2948 N N . ALA A 1 375 ? 15.758 -25.467 -6.040 1.00 79.94 375 ALA A N 1
ATOM 2949 C CA . ALA A 1 375 ? 15.538 -26.853 -5.623 1.00 79.94 375 ALA A CA 1
ATOM 2950 C C . ALA A 1 375 ? 15.232 -27.034 -4.116 1.00 79.94 375 ALA A C 1
ATOM 2952 O O . ALA A 1 375 ? 15.348 -28.145 -3.592 1.00 79.94 375 ALA A O 1
ATOM 2953 N N . GLY A 1 376 ? 14.870 -25.954 -3.418 1.00 87.81 376 GLY A N 1
ATOM 2954 C CA . GLY A 1 376 ? 14.686 -25.904 -1.971 1.00 87.81 376 GLY A CA 1
ATOM 2955 C C . GLY A 1 376 ? 13.302 -25.409 -1.556 1.00 87.81 376 GLY A C 1
ATOM 2956 O O . GLY A 1 376 ? 12.358 -25.375 -2.337 1.00 87.81 376 GLY A O 1
ATOM 2957 N N . ALA A 1 377 ? 13.149 -25.042 -0.288 1.00 91.44 377 ALA A N 1
ATOM 2958 C CA . ALA A 1 377 ? 11.852 -24.628 0.240 1.00 91.44 377 ALA A CA 1
ATOM 2959 C C . ALA A 1 377 ? 11.440 -23.227 -0.248 1.00 91.44 377 ALA A C 1
ATOM 2961 O O . ALA A 1 377 ? 12.281 -22.403 -0.609 1.00 91.44 377 ALA A O 1
ATOM 2962 N N . ALA A 1 378 ? 10.137 -22.955 -0.199 1.00 97.19 378 ALA A N 1
ATOM 2963 C CA . ALA A 1 378 ? 9.600 -21.601 -0.182 1.00 97.19 378 ALA A CA 1
ATOM 2964 C C . ALA A 1 378 ? 9.290 -21.181 1.265 1.00 97.19 378 ALA A C 1
ATOM 2966 O O . ALA A 1 378 ? 8.891 -22.020 2.082 1.00 97.19 378 ALA A O 1
ATOM 2967 N N . TRP A 1 379 ? 9.434 -19.897 1.597 1.00 98.00 379 TRP A N 1
ATOM 2968 C CA . TRP A 1 379 ? 9.048 -19.359 2.906 1.00 98.00 379 TRP A CA 1
ATOM 2969 C C . TRP A 1 379 ? 8.477 -17.942 2.824 1.00 98.00 379 TRP A C 1
ATOM 2971 O O . TRP A 1 379 ? 8.631 -17.231 1.832 1.00 98.00 379 TRP A O 1
ATOM 2981 N N . ARG A 1 380 ? 7.802 -17.546 3.908 1.00 98.56 380 ARG A N 1
ATOM 2982 C CA . ARG A 1 380 ? 7.158 -16.240 4.076 1.00 98.56 380 ARG A CA 1
ATOM 2983 C C . ARG A 1 380 ? 8.120 -15.283 4.775 1.00 98.56 380 ARG A C 1
ATOM 2985 O O . ARG A 1 380 ? 8.600 -15.576 5.873 1.00 98.56 380 ARG A O 1
ATOM 2992 N N . GLN A 1 381 ? 8.381 -14.134 4.167 1.00 98.81 381 GLN A N 1
ATOM 2993 C CA . GLN A 1 381 ? 9.092 -13.038 4.824 1.00 98.81 381 GLN A CA 1
ATOM 2994 C C . GLN A 1 381 ? 8.201 -12.355 5.867 1.00 98.81 381 GLN A C 1
ATOM 2996 O O . GLN A 1 381 ? 6.995 -12.593 5.928 1.00 98.81 381 GLN A O 1
ATOM 3001 N N . THR A 1 382 ? 8.778 -11.484 6.692 1.00 98.88 382 THR A N 1
ATOM 3002 C CA . THR A 1 382 ? 8.031 -10.745 7.725 1.00 98.88 382 THR A CA 1
ATOM 3003 C C . THR A 1 382 ? 6.907 -9.891 7.123 1.00 98.88 382 THR A C 1
ATOM 3005 O O . THR A 1 382 ? 5.790 -9.889 7.642 1.00 98.88 382 THR A O 1
ATOM 3008 N N . ILE A 1 383 ? 7.162 -9.250 5.976 1.00 98.88 383 ILE A N 1
ATOM 3009 C CA . ILE A 1 383 ? 6.203 -8.391 5.260 1.00 98.88 383 ILE A CA 1
ATOM 3010 C C . ILE A 1 383 ? 5.016 -9.160 4.647 1.00 98.88 383 ILE A C 1
ATOM 3012 O O . ILE A 1 383 ? 4.016 -8.546 4.278 1.00 98.88 383 ILE A O 1
ATOM 3016 N N . PHE A 1 384 ? 5.082 -10.498 4.572 1.00 98.88 384 PHE A N 1
ATOM 3017 C CA . PHE A 1 384 ? 3.982 -11.336 4.077 1.00 98.88 384 PHE A CA 1
ATOM 3018 C C . PHE A 1 384 ? 2.714 -11.146 4.912 1.00 98.88 384 PHE A C 1
ATOM 3020 O O . PHE A 1 384 ? 1.616 -11.039 4.370 1.00 98.88 384 PHE A O 1
ATOM 3027 N N . TYR A 1 385 ? 2.854 -11.102 6.239 1.00 98.88 385 TYR A N 1
ATOM 3028 C CA . TYR A 1 385 ? 1.707 -11.173 7.141 1.00 98.88 385 TYR A CA 1
ATOM 3029 C C . TYR A 1 385 ? 0.852 -9.899 7.149 1.00 98.88 385 TYR A C 1
ATOM 3031 O O . TYR A 1 385 ? -0.364 -10.034 7.010 1.00 98.88 385 TYR A O 1
ATOM 3039 N N . PRO A 1 386 ? 1.402 -8.671 7.261 1.00 98.88 386 PRO A N 1
ATOM 3040 C CA . PRO A 1 386 ? 0.593 -7.455 7.150 1.00 98.88 386 PRO A CA 1
ATOM 3041 C C . PRO A 1 386 ? -0.144 -7.368 5.807 1.00 98.88 386 PRO A C 1
ATOM 3043 O O . PRO A 1 386 ? -1.335 -7.057 5.787 1.00 98.88 386 PRO A O 1
ATOM 3046 N N . PHE A 1 387 ? 0.524 -7.726 4.702 1.00 98.88 387 PHE A N 1
ATOM 3047 C CA . PHE A 1 387 ? -0.089 -7.749 3.372 1.00 98.88 387 PHE A CA 1
ATOM 3048 C C . PHE A 1 387 ? -1.221 -8.782 3.274 1.00 98.88 387 PHE A C 1
ATOM 3050 O O . PHE A 1 387 ? -2.327 -8.440 2.853 1.00 98.88 387 PHE A O 1
ATOM 3057 N N . MET A 1 388 ? -0.991 -10.016 3.741 1.00 98.81 388 MET A N 1
ATOM 3058 C CA . MET A 1 388 ? -2.017 -11.063 3.824 1.00 98.81 388 MET A CA 1
ATOM 3059 C C . MET A 1 388 ? -3.229 -10.589 4.636 1.00 98.81 388 MET A C 1
ATOM 3061 O O . MET A 1 388 ? -4.362 -10.682 4.168 1.00 98.81 388 MET A O 1
ATOM 3065 N N . HIS A 1 389 ? -3.010 -10.048 5.836 1.00 98.88 389 HIS A N 1
ATOM 3066 C CA . HIS A 1 389 ? -4.092 -9.576 6.698 1.00 98.88 389 HIS A CA 1
ATOM 3067 C C . HIS A 1 389 ? -4.911 -8.460 6.044 1.00 98.88 389 HIS A C 1
ATOM 3069 O O . HIS A 1 389 ? -6.141 -8.500 6.089 1.00 98.88 389 HIS A O 1
ATOM 3075 N N . ALA A 1 390 ? -4.246 -7.481 5.426 1.00 98.75 390 ALA A N 1
ATOM 3076 C CA . ALA A 1 390 ? -4.921 -6.392 4.734 1.00 98.75 390 ALA A CA 1
ATOM 3077 C C . ALA A 1 390 ? -5.723 -6.910 3.530 1.00 98.75 390 ALA A C 1
ATOM 3079 O O . ALA A 1 390 ? -6.888 -6.550 3.379 1.00 98.75 390 ALA A O 1
ATOM 3080 N N . SER A 1 391 ? -5.155 -7.812 2.723 1.00 98.44 391 SER A N 1
ATOM 3081 C CA . SER A 1 391 ? -5.846 -8.387 1.565 1.00 98.44 391 SER A CA 1
ATOM 3082 C C . SER A 1 391 ? -7.072 -9.209 1.955 1.00 98.44 391 SER A C 1
ATOM 3084 O O . SER A 1 391 ? -8.128 -9.059 1.339 1.00 98.44 391 SER A O 1
ATOM 3086 N N . VAL A 1 392 ? -6.959 -10.046 2.989 1.00 98.31 392 VAL A N 1
ATOM 3087 C CA . VAL A 1 392 ? -8.038 -10.946 3.418 1.00 98.31 3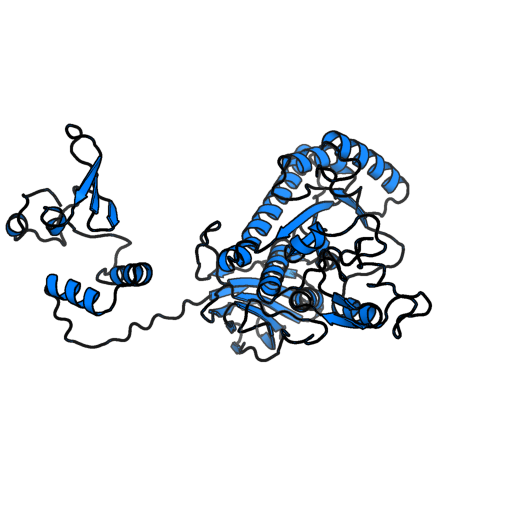92 VAL A CA 1
ATOM 3088 C C . VAL A 1 392 ? -9.133 -10.190 4.177 1.00 98.31 392 VAL A C 1
ATOM 3090 O O . VAL A 1 392 ? -10.316 -10.419 3.928 1.00 98.31 392 VAL A O 1
ATOM 3093 N N . PHE A 1 393 ? -8.770 -9.276 5.084 1.00 98.69 393 PHE A N 1
ATOM 3094 C CA . PHE A 1 393 ? -9.719 -8.650 6.017 1.00 98.69 393 PHE A CA 1
ATOM 3095 C C . PHE A 1 393 ? -10.051 -7.182 5.713 1.00 98.69 393 PHE A C 1
ATOM 3097 O O . PHE A 1 393 ? -10.929 -6.613 6.360 1.00 98.69 393 PHE A O 1
ATOM 3104 N N . GLY A 1 394 ? -9.375 -6.561 4.743 1.00 98.38 394 GLY A N 1
ATOM 3105 C CA . GLY A 1 394 ? -9.568 -5.163 4.340 1.00 98.38 394 GLY A CA 1
ATOM 3106 C C . GLY A 1 394 ? -10.539 -4.971 3.173 1.00 98.38 394 GLY A C 1
ATOM 3107 O O . GLY A 1 394 ? -10.552 -3.922 2.535 1.00 98.38 394 GLY A O 1
ATOM 3108 N N . ARG A 1 395 ? -11.379 -5.968 2.877 1.00 97.56 395 ARG A N 1
ATOM 3109 C CA . ARG A 1 395 ? -12.415 -5.881 1.836 1.00 97.56 395 ARG A CA 1
ATOM 3110 C C . ARG A 1 395 ? -13.678 -5.231 2.400 1.00 97.56 395 ARG A C 1
ATOM 3112 O O . ARG A 1 395 ? -14.209 -5.708 3.398 1.00 97.56 395 ARG A O 1
ATOM 3119 N N . GLY A 1 396 ? -14.187 -4.196 1.734 1.00 97.94 396 GLY A N 1
ATOM 3120 C CA . GLY A 1 396 ? -15.401 -3.485 2.138 1.00 97.94 396 GLY A CA 1
ATOM 3121 C C . GLY A 1 396 ? -15.276 -1.981 1.917 1.00 97.94 396 GLY A C 1
ATOM 3122 O O . GLY A 1 396 ? -14.669 -1.536 0.944 1.00 97.94 396 GLY A O 1
ATOM 3123 N N . THR A 1 397 ? -15.836 -1.197 2.830 1.00 98.69 397 THR A N 1
ATOM 3124 C CA . THR A 1 397 ? -15.769 0.267 2.814 1.00 98.69 397 THR A CA 1
ATOM 3125 C C . THR A 1 397 ? -14.775 0.752 3.860 1.00 98.69 397 THR A C 1
ATOM 3127 O O . THR A 1 397 ? -14.936 0.469 5.048 1.00 98.69 397 THR A O 1
ATOM 3130 N N . ALA A 1 398 ? -13.756 1.494 3.425 1.00 98.75 398 ALA A N 1
ATOM 3131 C CA . ALA A 1 398 ? -12.830 2.180 4.317 1.00 98.75 398 ALA A CA 1
ATOM 3132 C C . ALA A 1 398 ? -13.537 3.364 4.989 1.00 98.75 398 ALA A C 1
ATOM 3134 O O . ALA A 1 398 ? -14.255 4.127 4.332 1.00 98.75 398 ALA A O 1
ATOM 3135 N N . LEU A 1 399 ? -13.338 3.516 6.295 1.00 98.62 399 LEU A N 1
ATOM 3136 C CA . LEU A 1 399 ? -14.006 4.522 7.120 1.00 98.62 399 LEU A CA 1
ATOM 3137 C C . LEU A 1 399 ? -13.021 5.595 7.563 1.00 98.62 399 LEU A C 1
ATOM 3139 O O . LEU A 1 399 ? -11.838 5.313 7.738 1.00 98.62 399 LEU A O 1
ATOM 3143 N N . VAL A 1 400 ? -13.514 6.818 7.756 1.00 98.12 400 VAL A N 1
ATOM 3144 C CA . VAL A 1 400 ? -12.705 7.947 8.225 1.00 98.12 400 VAL A CA 1
ATOM 3145 C C . VAL A 1 400 ? -12.324 7.700 9.689 1.00 98.12 400 VAL A C 1
ATOM 3147 O O . VAL A 1 400 ? -13.211 7.690 10.545 1.00 98.12 400 VAL A O 1
ATOM 3150 N N . PRO A 1 401 ? -11.030 7.523 10.016 1.00 95.06 401 PRO A N 1
ATOM 3151 C CA . PRO A 1 401 ? -10.619 7.304 11.391 1.00 95.06 401 PRO A CA 1
ATOM 3152 C C . PRO A 1 401 ? -10.392 8.652 12.087 1.00 95.06 401 PRO A C 1
ATOM 3154 O O . PRO A 1 401 ? -9.485 9.408 11.734 1.00 95.06 401 PRO A O 1
ATOM 3157 N N . LEU A 1 402 ? -11.190 8.963 13.110 1.00 97.19 402 LEU A N 1
ATOM 3158 C CA . LEU A 1 402 ? -10.941 10.121 13.973 1.00 97.19 402 LEU A CA 1
ATOM 3159 C C . LEU A 1 402 ? -9.990 9.706 15.097 1.00 97.19 402 LEU A C 1
ATOM 3161 O O . LEU A 1 402 ? -10.425 9.191 16.128 1.00 97.19 402 LEU A O 1
ATOM 3165 N N . ILE A 1 403 ? -8.689 9.897 14.872 1.00 96.56 403 ILE A N 1
ATOM 3166 C CA . ILE A 1 403 ? -7.631 9.452 15.785 1.00 96.56 403 ILE A CA 1
ATOM 3167 C C . ILE A 1 403 ? -7.132 10.601 16.664 1.00 96.56 403 ILE A C 1
ATOM 3169 O O . ILE A 1 403 ? -6.728 11.658 16.183 1.00 96.56 403 ILE A O 1
ATOM 3173 N N . GLN A 1 404 ? -7.094 10.346 17.969 1.00 97.81 404 GLN A N 1
ATOM 3174 C CA . GLN A 1 404 ? -6.307 11.085 18.946 1.00 97.81 404 GLN A CA 1
ATOM 3175 C C . GLN A 1 404 ? -5.221 10.147 19.453 1.00 97.81 404 GLN A C 1
ATOM 3177 O O . GLN A 1 404 ? -5.513 9.150 20.105 1.00 97.81 404 GLN A O 1
ATOM 3182 N N . SER A 1 405 ? -3.971 10.454 19.140 1.00 97.81 405 SER A N 1
ATOM 3183 C CA . SER A 1 405 ? -2.821 9.663 19.561 1.00 97.81 405 SER A CA 1
ATOM 3184 C C . SER A 1 405 ? -1.807 10.586 20.218 1.00 97.81 405 SER A C 1
ATOM 3186 O O . SER A 1 405 ? -1.646 11.717 19.743 1.00 97.81 405 SER A O 1
ATOM 3188 N N . PRO A 1 406 ? -1.076 10.108 21.235 1.00 96.00 406 PRO A N 1
ATOM 3189 C CA . PRO A 1 406 ? 0.166 10.748 21.614 1.00 96.00 406 PRO A CA 1
ATOM 3190 C C . PRO A 1 406 ? 1.141 10.713 20.436 1.00 96.00 406 PRO A C 1
ATOM 3192 O O . PRO A 1 406 ? 0.988 9.903 19.507 1.00 96.00 406 PRO A O 1
ATOM 3195 N N . LYS A 1 407 ? 2.092 11.643 20.441 1.00 97.00 407 LYS A N 1
ATOM 3196 C CA . LYS A 1 407 ? 2.936 11.935 19.286 1.00 97.00 407 LYS A CA 1
ATOM 3197 C C . LYS A 1 407 ? 4.403 11.983 19.664 1.00 97.00 407 LYS A C 1
ATOM 3199 O O . LYS A 1 407 ? 4.745 12.281 20.805 1.00 97.00 407 LYS A O 1
ATOM 3204 N N . TYR A 1 408 ? 5.247 11.763 18.669 1.00 96.31 408 TYR A N 1
ATOM 3205 C CA . TYR A 1 408 ? 6.683 11.937 18.765 1.00 96.31 408 TYR A CA 1
ATOM 3206 C C . TYR A 1 408 ? 7.214 12.712 17.566 1.00 96.31 408 TYR A C 1
ATOM 3208 O O . TYR A 1 408 ? 6.603 12.747 16.497 1.00 96.31 408 TYR A O 1
ATOM 3216 N N . ASP A 1 409 ? 8.374 13.324 17.760 1.00 96.56 409 ASP A N 1
ATOM 3217 C CA . ASP A 1 409 ? 9.126 13.950 16.686 1.00 96.56 409 ASP A CA 1
ATOM 3218 C C . ASP A 1 409 ? 10.265 13.029 16.254 1.00 96.56 409 ASP A C 1
ATOM 3220 O O . ASP A 1 409 ? 10.865 12.306 17.052 1.00 96.56 409 ASP A O 1
ATOM 3224 N N . THR A 1 410 ? 10.580 13.083 14.969 1.00 94.94 410 THR A N 1
ATOM 3225 C CA . THR A 1 410 ? 11.747 12.434 14.373 1.00 94.94 410 THR A CA 1
ATOM 3226 C C . THR A 1 410 ? 12.706 13.499 13.854 1.00 94.94 410 THR A C 1
ATOM 3228 O O . THR A 1 410 ? 12.416 14.695 13.910 1.00 94.94 410 THR A O 1
ATOM 3231 N N . LYS A 1 411 ? 13.849 13.091 13.293 1.00 88.62 411 LYS A N 1
ATOM 3232 C CA . LYS A 1 411 ? 14.779 14.048 12.674 1.00 88.62 411 LYS A CA 1
ATOM 3233 C C . LYS A 1 411 ? 14.165 14.794 11.482 1.00 88.62 411 LYS A C 1
ATOM 3235 O O . LYS A 1 411 ? 14.613 15.896 11.178 1.00 88.62 411 LYS A O 1
ATOM 3240 N N . GLN A 1 412 ? 13.196 14.185 10.791 1.00 91.62 412 GLN A N 1
ATOM 3241 C CA . GLN A 1 412 ? 12.685 14.662 9.496 1.00 91.62 412 GLN A CA 1
ATOM 3242 C C . GLN A 1 412 ? 11.185 14.999 9.515 1.00 91.62 412 GLN A C 1
ATOM 3244 O O . GLN A 1 412 ? 10.722 15.810 8.717 1.00 91.62 412 GLN A O 1
ATOM 3249 N N . ILE A 1 413 ? 10.423 14.393 10.425 1.00 95.00 413 ILE A N 1
ATOM 3250 C CA . ILE A 1 413 ? 8.961 14.479 10.498 1.00 95.00 413 ILE A CA 1
ATOM 3251 C C . ILE A 1 413 ? 8.560 14.769 11.945 1.00 95.00 413 ILE A C 1
ATOM 3253 O O . ILE A 1 413 ? 8.922 14.015 12.849 1.00 95.00 413 ILE A O 1
ATOM 3257 N N . THR A 1 414 ? 7.819 15.852 12.159 1.00 95.75 414 THR A N 1
ATOM 3258 C CA . THR A 1 414 ? 7.283 16.249 13.468 1.00 95.75 414 THR A CA 1
ATOM 3259 C C . THR A 1 414 ? 5.845 15.775 13.647 1.00 95.75 414 THR A C 1
ATOM 3261 O O . THR A 1 414 ? 5.151 15.507 12.663 1.00 95.75 414 THR A O 1
ATOM 3264 N N . ASP A 1 415 ? 5.372 15.739 14.892 1.00 95.62 415 ASP A N 1
ATOM 3265 C CA . ASP A 1 415 ? 3.984 15.432 15.250 1.00 95.62 415 ASP A CA 1
ATOM 3266 C C . ASP A 1 415 ? 3.495 14.049 14.765 1.00 95.62 415 ASP A C 1
ATOM 3268 O O . ASP A 1 415 ? 2.308 13.865 14.464 1.00 95.62 415 ASP A O 1
ATOM 3272 N N . VAL A 1 416 ? 4.391 13.060 14.709 1.00 98.31 416 VAL A N 1
ATOM 3273 C CA . VAL A 1 416 ? 4.075 11.704 14.248 1.00 98.31 416 VAL A CA 1
ATOM 3274 C C . VAL A 1 416 ? 3.217 10.999 15.300 1.00 98.31 416 VAL A C 1
ATOM 3276 O O . VAL A 1 416 ? 3.669 10.833 16.432 1.00 98.31 416 VAL A O 1
ATOM 3279 N N . PRO A 1 417 ? 1.989 10.556 14.982 1.00 98.38 417 PRO A N 1
ATOM 3280 C CA . PRO A 1 417 ? 1.177 9.815 15.937 1.00 98.38 417 PRO A CA 1
ATOM 3281 C C . PRO A 1 417 ? 1.770 8.424 16.173 1.00 98.38 417 PRO A C 1
ATOM 3283 O O . PRO A 1 417 ? 2.112 7.719 15.221 1.00 98.38 417 PRO A O 1
ATOM 3286 N N . TYR A 1 418 ? 1.849 7.995 17.434 1.00 98.62 418 TYR A N 1
ATOM 3287 C CA . TYR A 1 418 ? 2.234 6.618 17.749 1.00 98.62 418 TYR A CA 1
ATOM 3288 C C . TYR A 1 418 ? 1.255 5.594 17.166 1.00 98.62 418 TYR A C 1
ATOM 3290 O O . TYR A 1 418 ? 1.694 4.560 16.670 1.00 98.62 418 TYR A O 1
ATOM 3298 N N . LEU A 1 419 ? -0.049 5.892 17.172 1.00 98.81 419 LEU A N 1
ATOM 3299 C CA . LEU A 1 419 ? -1.059 5.083 16.498 1.00 98.81 419 LEU A CA 1
ATOM 3300 C C . LEU A 1 419 ? -1.129 5.432 15.007 1.00 98.81 419 LEU A C 1
ATOM 3302 O O . LEU A 1 419 ? -1.505 6.546 14.636 1.00 98.81 419 LEU A O 1
ATOM 3306 N N . GLU A 1 420 ? -0.868 4.446 14.157 1.00 98.81 420 GLU A N 1
ATOM 3307 C CA . GLU A 1 420 ? -1.394 4.404 12.792 1.00 98.81 420 GLU A CA 1
ATOM 3308 C C . GLU A 1 420 ? -2.624 3.502 12.788 1.00 98.81 420 GLU A C 1
ATOM 3310 O O . GLU A 1 420 ? -2.572 2.422 13.373 1.00 98.81 420 GLU A O 1
ATOM 3315 N N . GLY A 1 421 ? -3.730 3.908 12.170 1.00 98.62 421 GLY A N 1
ATOM 3316 C CA . GLY A 1 421 ? -4.955 3.117 12.260 1.00 98.62 421 GLY A CA 1
ATOM 3317 C C . GLY A 1 421 ? -6.028 3.454 11.237 1.00 98.62 421 GLY A C 1
ATOM 3318 O O . GLY A 1 421 ? -6.158 4.596 10.789 1.00 98.62 421 GLY A O 1
ATOM 3319 N N . ILE A 1 422 ? -6.810 2.435 10.883 1.00 98.88 422 ILE A N 1
ATOM 3320 C CA . ILE A 1 422 ? -8.003 2.539 10.039 1.00 98.88 422 ILE A CA 1
ATOM 3321 C C . ILE A 1 422 ? -8.979 1.400 10.348 1.00 98.88 422 ILE A C 1
ATOM 3323 O O . ILE A 1 422 ? -8.580 0.331 10.812 1.00 98.88 422 ILE A O 1
ATOM 3327 N N . ALA A 1 423 ? -10.260 1.617 10.057 1.00 98.75 423 ALA A N 1
ATOM 3328 C CA . ALA A 1 423 ? -11.276 0.576 10.077 1.00 98.75 423 ALA A CA 1
ATOM 3329 C C . ALA A 1 423 ? -11.879 0.364 8.684 1.00 98.75 423 ALA A C 1
ATOM 3331 O O . ALA A 1 423 ? -12.141 1.324 7.952 1.00 98.75 423 ALA A O 1
ATOM 3332 N N . VAL A 1 424 ? -12.135 -0.898 8.346 1.00 98.81 424 VAL A N 1
ATOM 3333 C CA . VAL A 1 424 ? -12.866 -1.305 7.144 1.00 98.81 424 VAL A CA 1
ATOM 3334 C C . VAL A 1 424 ? -14.122 -2.052 7.567 1.00 98.81 424 VAL A C 1
ATOM 3336 O O . VAL A 1 424 ? -14.051 -2.999 8.351 1.00 98.81 424 VAL A O 1
ATOM 3339 N N . HIS A 1 425 ? -15.270 -1.629 7.046 1.00 98.56 425 HIS A N 1
ATOM 3340 C CA . HIS A 1 425 ? -16.550 -2.289 7.274 1.00 98.56 425 HIS A CA 1
ATOM 3341 C C . HIS A 1 425 ? -16.954 -3.119 6.059 1.00 98.56 425 HIS A C 1
ATOM 3343 O O . HIS A 1 425 ? -17.112 -2.598 4.953 1.00 98.56 425 HIS A O 1
ATOM 3349 N N . ASN A 1 426 ? -17.155 -4.411 6.283 1.00 98.19 426 ASN A N 1
ATOM 3350 C CA . ASN A 1 426 ? -17.715 -5.342 5.324 1.00 98.19 426 ASN A CA 1
ATOM 3351 C C . ASN A 1 426 ? -19.177 -5.622 5.688 1.00 98.19 426 ASN A C 1
ATOM 3353 O O . ASN A 1 426 ? -19.463 -6.442 6.561 1.00 98.19 426 ASN A O 1
ATOM 3357 N N . GLU A 1 427 ? -20.101 -4.934 5.021 1.00 95.75 427 GLU A N 1
ATOM 3358 C CA . GLU A 1 427 ? -21.536 -5.053 5.301 1.00 95.75 427 GLU A CA 1
ATOM 3359 C C . GLU A 1 427 ? -22.084 -6.446 4.952 1.00 95.75 427 GLU A C 1
ATOM 3361 O O . GLU A 1 427 ? -22.861 -7.008 5.719 1.00 95.75 427 GLU A O 1
ATOM 3366 N N . GLU A 1 428 ? -21.628 -7.049 3.848 1.00 95.31 428 GLU A N 1
ATOM 3367 C CA . GLU A 1 428 ? -22.064 -8.388 3.420 1.00 95.31 428 GLU A CA 1
ATOM 3368 C C . GLU A 1 428 ? -21.696 -9.467 4.441 1.00 95.31 428 GLU A C 1
ATOM 3370 O O . GLU A 1 428 ? -22.469 -10.391 4.701 1.00 95.31 428 GLU A O 1
ATOM 3375 N N . GLN A 1 429 ? -20.513 -9.343 5.043 1.00 95.81 429 GLN A N 1
ATOM 3376 C CA . GLN A 1 429 ? -20.067 -10.235 6.104 1.00 95.81 429 GLN A CA 1
ATOM 3377 C C . GLN A 1 429 ? -20.552 -9.780 7.482 1.00 95.81 429 GLN A C 1
ATOM 3379 O O . GLN A 1 429 ? -20.462 -10.563 8.421 1.00 95.81 429 GLN A O 1
ATOM 3384 N N . GLY A 1 430 ? -21.086 -8.568 7.641 1.00 96.81 430 GLY A N 1
ATOM 3385 C CA . GLY A 1 430 ? -21.404 -7.987 8.947 1.00 96.81 430 GLY A CA 1
ATOM 3386 C C . GLY A 1 430 ? -20.172 -7.899 9.850 1.00 96.81 430 GLY A C 1
ATOM 3387 O O . GLY A 1 430 ? -20.244 -8.258 11.027 1.00 96.81 430 GLY A O 1
ATOM 3388 N N . GLU A 1 431 ? -19.024 -7.514 9.290 1.00 98.00 431 GLU A N 1
ATOM 3389 C CA . GLU A 1 431 ? -17.740 -7.466 9.991 1.00 98.00 431 GLU A CA 1
ATOM 3390 C C . GLU A 1 431 ? -17.103 -6.080 9.924 1.00 98.00 431 GLU A C 1
ATOM 3392 O O . GLU A 1 431 ? -17.154 -5.404 8.899 1.00 98.00 431 GLU A O 1
ATOM 3397 N N . VAL A 1 432 ? -16.466 -5.670 11.019 1.00 98.25 432 VAL A N 1
ATOM 3398 C CA . VAL A 1 432 ? -15.589 -4.496 11.062 1.00 98.25 432 VAL A CA 1
ATOM 3399 C C . VAL A 1 432 ? -14.195 -4.980 11.426 1.00 98.25 432 VAL A C 1
ATOM 3401 O O . VAL A 1 432 ? -14.015 -5.640 12.451 1.00 98.25 432 VAL A O 1
ATOM 3404 N N . THR A 1 433 ? -13.213 -4.641 10.598 1.00 98.81 433 THR A N 1
ATOM 3405 C CA . THR A 1 433 ? -11.800 -4.924 10.859 1.00 98.81 433 THR A CA 1
ATOM 3406 C C . THR A 1 433 ? -11.076 -3.621 11.153 1.00 98.81 433 THR A C 1
ATOM 3408 O O . THR A 1 433 ? -11.084 -2.711 10.326 1.00 98.81 433 THR A O 1
ATOM 3411 N N . VAL A 1 434 ? -10.430 -3.540 12.314 1.00 98.81 434 VAL A N 1
ATOM 3412 C CA . VAL A 1 434 ? -9.523 -2.450 12.684 1.00 98.81 434 VAL A CA 1
ATOM 3413 C C . VAL A 1 434 ? -8.089 -2.911 12.452 1.00 98.81 434 VAL A C 1
ATOM 3415 O O . VAL A 1 434 ? -7.646 -3.887 13.057 1.00 98.81 434 VAL A O 1
ATOM 3418 N N . PHE A 1 435 ? -7.371 -2.190 11.598 1.00 98.94 435 PHE A N 1
ATOM 3419 C CA . PHE A 1 435 ? -5.930 -2.331 11.416 1.00 98.94 435 PHE A CA 1
ATOM 3420 C C . PHE A 1 435 ? -5.230 -1.232 12.204 1.00 98.94 435 PHE A C 1
ATOM 3422 O O . PHE A 1 435 ? -5.608 -0.065 12.080 1.00 98.94 435 PHE A O 1
ATOM 3429 N N . ALA A 1 436 ? -4.227 -1.592 13.003 1.00 98.94 436 ALA A N 1
ATOM 3430 C CA . ALA A 1 436 ? -3.487 -0.635 13.813 1.00 98.94 436 ALA A CA 1
ATOM 3431 C C . ALA A 1 436 ? -1.999 -0.986 13.932 1.00 98.94 436 ALA A C 1
ATOM 3433 O O . ALA A 1 436 ? -1.640 -2.133 14.198 1.00 98.94 436 ALA A O 1
ATOM 3434 N N . VAL A 1 437 ? -1.132 0.018 13.806 1.00 98.94 437 VAL A N 1
ATOM 3435 C CA . VAL A 1 437 ? 0.292 -0.079 14.149 1.00 98.94 437 VAL A CA 1
ATOM 3436 C C . VAL A 1 437 ? 0.567 0.783 15.369 1.00 98.94 437 VAL A C 1
ATOM 3438 O O . VAL A 1 437 ? 0.186 1.954 15.400 1.00 98.94 437 VAL A O 1
ATOM 3441 N N . ASN A 1 438 ? 1.265 0.217 16.353 1.00 98.81 438 ASN A N 1
ATOM 3442 C CA . ASN A 1 438 ? 1.906 0.995 17.406 1.00 98.81 438 ASN A CA 1
ATOM 3443 C C . ASN A 1 438 ? 3.360 1.277 17.006 1.00 98.81 438 ASN A C 1
ATOM 3445 O O . ASN A 1 438 ? 4.197 0.375 17.029 1.00 98.81 438 ASN A O 1
ATOM 3449 N N . ARG A 1 439 ? 3.667 2.531 16.657 1.00 98.75 439 ARG A N 1
ATOM 3450 C CA . ARG A 1 439 ? 5.029 2.986 16.326 1.00 98.75 439 ARG A CA 1
ATOM 3451 C C . ARG A 1 439 ? 5.925 3.154 17.554 1.00 98.75 439 ARG A C 1
ATOM 3453 O O . ARG A 1 439 ? 7.127 3.353 17.401 1.00 98.75 439 ARG A O 1
ATOM 3460 N N . HIS A 1 440 ? 5.362 3.124 18.762 1.00 97.81 440 HIS A N 1
ATOM 3461 C CA . HIS A 1 440 ? 6.127 3.324 19.985 1.00 97.81 440 HIS A CA 1
ATOM 3462 C C . HIS A 1 440 ? 7.100 2.160 20.183 1.00 97.81 440 HIS A C 1
ATOM 3464 O O . HIS A 1 440 ? 6.686 1.005 20.215 1.00 97.81 440 HIS A O 1
ATOM 3470 N N . LEU A 1 441 ? 8.398 2.450 20.314 1.00 97.31 441 LEU A N 1
ATOM 3471 C CA . LEU A 1 441 ? 9.438 1.410 20.355 1.00 97.31 441 LEU A CA 1
ATOM 3472 C C . LEU A 1 441 ? 9.669 0.825 21.754 1.00 97.31 441 LEU A C 1
ATOM 3474 O O . LEU A 1 441 ? 10.208 -0.272 21.882 1.00 97.31 441 LEU A O 1
ATOM 3478 N N . GLU A 1 442 ? 9.267 1.554 22.796 1.00 95.69 442 GLU A N 1
ATOM 3479 C CA . GLU A 1 442 ? 9.554 1.189 24.191 1.00 95.69 442 GLU A CA 1
ATOM 3480 C C . GLU A 1 442 ? 8.319 0.745 24.992 1.00 95.69 442 GLU A C 1
ATOM 3482 O O . GLU A 1 442 ? 8.421 -0.198 25.776 1.00 95.69 442 GLU A O 1
ATOM 3487 N N . GLU A 1 443 ? 7.153 1.353 24.760 1.00 95.56 443 GLU A N 1
ATOM 3488 C CA . GLU A 1 443 ? 5.944 1.178 25.565 1.00 95.56 443 GLU A CA 1
ATOM 3489 C C . GLU A 1 443 ? 4.768 0.611 24.758 1.00 95.56 443 GLU A C 1
ATOM 3491 O O . GLU A 1 443 ? 4.616 0.848 23.555 1.00 95.56 443 GLU A O 1
ATOM 3496 N N . SER A 1 444 ? 3.910 -0.144 25.445 1.00 97.12 444 SER A N 1
ATOM 3497 C CA . SER A 1 444 ? 2.594 -0.510 24.927 1.00 97.12 444 SER A CA 1
ATOM 3498 C C . SER A 1 444 ? 1.688 0.717 24.850 1.00 97.12 444 SER A C 1
ATOM 3500 O O . SER A 1 444 ? 1.725 1.562 25.740 1.00 97.12 444 SER A O 1
ATOM 3502 N N . LEU A 1 445 ? 0.822 0.774 23.842 1.00 97.69 445 LEU A N 1
ATOM 3503 C CA . LEU A 1 445 ? -0.126 1.857 23.629 1.00 97.69 445 LEU A CA 1
ATOM 3504 C C . LEU A 1 445 ? -1.552 1.399 23.975 1.00 97.69 445 LEU A C 1
ATOM 3506 O O . LEU A 1 445 ? -2.141 0.620 23.217 1.00 97.69 445 LEU A O 1
ATOM 3510 N N . PRO A 1 446 ? -2.147 1.890 25.079 1.00 98.19 446 PRO A N 1
ATOM 3511 C CA . PRO A 1 446 ? -3.557 1.655 25.359 1.00 98.19 446 PRO A CA 1
ATOM 3512 C C . PRO A 1 446 ? -4.429 2.294 24.271 1.00 98.19 446 PRO A C 1
ATOM 3514 O O . PRO A 1 446 ? -4.357 3.504 24.045 1.00 98.19 446 PRO A O 1
ATOM 3517 N N . LEU A 1 447 ? -5.273 1.494 23.623 1.00 98.44 447 LEU A N 1
ATOM 3518 C CA . LEU A 1 447 ? -6.181 1.897 22.554 1.00 98.44 447 LEU A CA 1
ATOM 3519 C C . LEU A 1 447 ? -7.638 1.794 23.012 1.00 98.44 447 LEU A C 1
ATOM 3521 O O . LEU A 1 447 ? -8.069 0.770 23.537 1.00 98.44 447 LEU A O 1
ATOM 3525 N N . GLU A 1 448 ? -8.413 2.842 22.742 1.00 98.06 448 GLU A N 1
ATOM 3526 C CA . GLU A 1 448 ? -9.879 2.812 22.725 1.00 98.06 448 GLU A CA 1
ATOM 3527 C C . GLU A 1 448 ? -10.401 2.997 21.299 1.00 98.06 448 GLU A C 1
ATOM 3529 O O . GLU A 1 448 ? -10.025 3.964 20.638 1.00 98.06 448 GLU A O 1
ATOM 3534 N N . VAL A 1 449 ? -11.308 2.129 20.846 1.00 98.00 449 VAL A N 1
ATOM 3535 C CA . VAL A 1 449 ? -12.033 2.310 19.581 1.00 98.00 449 VAL A CA 1
ATOM 3536 C C . VAL A 1 449 ? -13.530 2.436 19.845 1.00 98.00 449 VAL A C 1
ATOM 3538 O O . VAL A 1 449 ? -14.160 1.494 20.320 1.00 98.00 449 VAL A O 1
ATOM 3541 N N . ASP A 1 450 ? -14.102 3.596 19.534 1.00 96.62 450 ASP A N 1
ATOM 3542 C CA . ASP A 1 450 ? -15.542 3.860 19.614 1.00 96.62 450 ASP A CA 1
ATOM 3543 C C . ASP A 1 450 ? -16.216 3.474 18.287 1.00 96.62 450 ASP A C 1
ATOM 3545 O O . ASP A 1 450 ? -15.953 4.092 17.249 1.00 96.62 450 ASP A O 1
ATOM 3549 N N . LEU A 1 451 ? -17.078 2.450 18.342 1.00 94.19 451 LEU A N 1
ATOM 3550 C CA . LEU A 1 451 ? -17.884 1.928 17.234 1.00 94.19 451 LEU A CA 1
ATOM 3551 C C . LEU A 1 451 ? -19.393 2.114 17.462 1.00 94.19 451 LEU A C 1
ATOM 3553 O O . LEU A 1 451 ? -20.203 1.336 16.959 1.00 94.19 451 LEU A O 1
ATOM 3557 N N . ARG A 1 452 ? -19.822 3.137 18.211 1.00 93.56 452 ARG A N 1
ATOM 3558 C CA . ARG A 1 452 ? -21.242 3.352 18.567 1.00 93.56 452 ARG A CA 1
ATOM 3559 C C . ARG A 1 452 ? -22.232 3.310 17.405 1.00 93.56 452 ARG A C 1
ATOM 3561 O O . ARG A 1 452 ? -23.367 2.877 17.601 1.00 93.56 452 ARG A O 1
ATOM 3568 N N . SER A 1 453 ? -21.823 3.737 16.215 1.00 95.31 453 SER A N 1
ATOM 3569 C CA . SER A 1 453 ? -22.665 3.729 15.008 1.00 95.31 453 SER A CA 1
ATOM 3570 C C . SER A 1 453 ? -23.038 2.317 14.514 1.00 95.31 453 SER A C 1
ATOM 3572 O O . SER A 1 453 ? -24.052 2.151 13.826 1.00 95.31 453 SER A O 1
ATOM 3574 N N . PHE A 1 454 ? -22.264 1.297 14.900 1.00 93.75 454 PHE A N 1
ATOM 3575 C CA . PHE A 1 454 ? -22.467 -0.109 14.537 1.00 93.75 454 PHE A CA 1
ATOM 3576 C C . PHE A 1 454 ? -23.403 -0.854 15.494 1.00 93.75 454 PHE A C 1
ATOM 3578 O O . PHE A 1 454 ? -23.825 -1.965 15.193 1.00 93.75 454 PHE A O 1
ATOM 3585 N N . GLY A 1 455 ? -23.769 -0.258 16.632 1.00 91.19 455 GLY A N 1
ATOM 3586 C CA . GLY A 1 455 ? -24.500 -0.975 17.672 1.00 91.19 455 GLY A CA 1
ATOM 3587 C C . GLY A 1 455 ? -23.629 -2.044 18.336 1.00 91.19 455 GLY A C 1
ATOM 3588 O O . GLY A 1 455 ? -22.421 -1.870 18.491 1.00 91.19 455 GLY A O 1
ATOM 3589 N N . LYS A 1 456 ? -24.245 -3.141 18.784 1.00 92.00 456 LYS A N 1
ATOM 3590 C CA . LYS A 1 456 ? -23.523 -4.176 19.532 1.00 92.00 456 LYS A CA 1
ATOM 3591 C C . LYS A 1 456 ? -22.539 -4.906 18.628 1.00 92.00 456 LYS A C 1
ATOM 3593 O O . LYS A 1 456 ? -22.905 -5.395 17.564 1.00 92.00 456 LYS A O 1
ATOM 3598 N N . CYS A 1 457 ? -21.304 -5.024 19.096 1.00 93.75 457 CYS A N 1
ATOM 3599 C CA . CYS A 1 457 ? -20.260 -5.773 18.411 1.00 93.75 457 CYS A CA 1
ATOM 3600 C C . CYS A 1 457 ? -19.798 -6.954 19.269 1.00 93.75 457 CYS A C 1
ATOM 3602 O O . CYS A 1 457 ? -19.839 -6.911 20.498 1.00 93.75 457 CYS A O 1
ATOM 3604 N N . ARG A 1 458 ? -19.322 -8.019 18.623 1.00 95.75 458 ARG A N 1
ATOM 3605 C CA . ARG A 1 458 ? -18.642 -9.137 19.286 1.00 95.75 458 ARG A CA 1
ATOM 3606 C C . ARG A 1 458 ? -17.248 -9.302 18.704 1.00 95.75 458 ARG A C 1
ATOM 3608 O O . ARG A 1 458 ? -17.106 -9.371 17.487 1.00 95.75 458 ARG A O 1
ATOM 3615 N N . LEU A 1 459 ? -16.242 -9.444 19.561 1.00 97.69 459 LEU A N 1
ATOM 3616 C CA . LEU A 1 459 ? -14.893 -9.785 19.123 1.00 97.69 459 LEU A CA 1
ATOM 3617 C C . LEU A 1 459 ? -14.877 -11.155 18.427 1.00 97.69 459 LEU A C 1
ATOM 3619 O O . LEU A 1 459 ? -15.441 -12.133 18.931 1.00 97.69 459 LEU A O 1
ATOM 3623 N N . ILE A 1 460 ? -14.233 -11.210 17.265 1.00 98.19 460 ILE A N 1
ATOM 3624 C CA . ILE A 1 460 ? -13.880 -12.451 16.574 1.00 98.19 460 ILE A CA 1
ATOM 3625 C C . ILE A 1 460 ? -12.492 -12.882 17.050 1.00 98.19 460 ILE A C 1
ATOM 3627 O O . ILE A 1 460 ? -12.353 -13.969 17.601 1.00 98.19 460 ILE A O 1
ATOM 3631 N N . GLU A 1 461 ? -11.494 -12.014 16.875 1.00 98.62 461 GLU A N 1
ATOM 3632 C CA . GLU A 1 461 ? -10.102 -12.245 17.267 1.00 98.62 461 GLU A CA 1
ATOM 3633 C C . GLU A 1 461 ? -9.306 -10.929 17.301 1.00 98.62 461 GLU A C 1
ATOM 3635 O O . GLU A 1 461 ? -9.707 -9.931 16.694 1.00 98.62 461 GLU A O 1
ATOM 3640 N N . HIS A 1 462 ? -8.163 -10.954 17.992 1.00 98.81 462 HIS A N 1
ATOM 3641 C CA . HIS A 1 462 ? -7.131 -9.918 17.952 1.00 98.81 462 HIS A CA 1
ATOM 3642 C C . HIS A 1 462 ? -5.800 -10.575 17.552 1.00 98.81 462 HIS A C 1
ATOM 3644 O O . HIS A 1 462 ? -5.164 -11.268 18.354 1.00 98.81 462 HIS A O 1
ATOM 3650 N N . ILE A 1 463 ? -5.424 -10.384 16.286 1.00 98.94 463 ILE A N 1
ATOM 3651 C CA . ILE A 1 463 ? -4.184 -10.888 15.688 1.00 98.94 463 ILE A CA 1
ATOM 3652 C C . ILE A 1 463 ? -3.084 -9.853 15.921 1.00 98.94 463 ILE A C 1
ATOM 3654 O O . ILE A 1 463 ? -3.277 -8.679 15.609 1.00 98.94 463 ILE A O 1
ATOM 3658 N N . VAL A 1 464 ? -1.933 -10.295 16.419 1.00 98.94 464 VAL A N 1
ATOM 3659 C CA . VAL A 1 464 ? -0.771 -9.446 16.707 1.00 98.94 464 VAL A CA 1
ATOM 3660 C C . VAL A 1 464 ? 0.456 -10.007 15.997 1.00 98.94 464 VAL A C 1
ATOM 3662 O O . VAL A 1 464 ? 0.708 -11.212 16.046 1.00 98.94 464 VAL A O 1
ATOM 3665 N N . LEU A 1 465 ? 1.211 -9.137 15.329 1.00 98.88 465 LEU A N 1
ATOM 3666 C CA . LEU A 1 465 ? 2.569 -9.399 14.859 1.00 98.88 465 LEU A CA 1
ATOM 3667 C C . LEU A 1 465 ? 3.524 -8.506 15.657 1.00 98.88 465 LEU A C 1
ATOM 3669 O O . LEU A 1 465 ? 3.508 -7.282 15.514 1.00 98.88 465 LEU A O 1
ATOM 3673 N N . GLU A 1 466 ? 4.354 -9.131 16.484 1.00 98.38 466 GLU A N 1
ATOM 3674 C CA . GLU A 1 466 ? 5.309 -8.474 17.374 1.00 98.38 466 GLU A CA 1
ATOM 3675 C C . GLU A 1 466 ? 6.613 -9.279 17.465 1.00 98.38 466 GLU A C 1
ATOM 3677 O O . GLU A 1 466 ? 6.640 -10.485 17.208 1.00 98.38 466 GLU A O 1
ATOM 3682 N N . SER A 1 467 ? 7.702 -8.600 17.817 1.00 97.88 467 SER A N 1
ATOM 3683 C CA . SER A 1 467 ? 9.016 -9.195 18.058 1.00 97.88 467 SER A CA 1
ATOM 3684 C C . SER A 1 467 ? 9.783 -8.318 19.043 1.00 97.88 467 SER A C 1
ATOM 3686 O O . SER A 1 467 ? 9.792 -7.095 18.904 1.00 97.88 467 SER A O 1
ATOM 3688 N N . ASP A 1 468 ? 10.484 -8.937 19.995 1.00 96.00 468 ASP A N 1
ATOM 3689 C CA . ASP A 1 468 ? 11.405 -8.229 20.900 1.00 96.00 468 ASP A CA 1
ATOM 3690 C C . ASP A 1 468 ? 12.662 -7.703 20.177 1.00 96.00 468 ASP A C 1
ATOM 3692 O O . ASP A 1 468 ? 13.378 -6.852 20.703 1.00 96.00 468 ASP A O 1
ATOM 3696 N N . ASP A 1 469 ? 12.934 -8.206 18.970 1.00 98.12 469 ASP A N 1
ATOM 3697 C CA . ASP A 1 469 ? 14.041 -7.798 18.105 1.00 98.12 469 ASP A CA 1
ATOM 3698 C C . ASP A 1 469 ? 13.484 -7.213 16.797 1.00 98.12 469 ASP A C 1
ATOM 3700 O O . ASP A 1 469 ? 12.963 -7.944 15.949 1.00 98.12 469 ASP A O 1
ATOM 3704 N N . LEU A 1 470 ? 13.618 -5.892 16.626 1.00 98.38 470 LEU A N 1
ATOM 3705 C CA . LEU A 1 470 ? 13.203 -5.162 15.418 1.00 98.38 470 LEU A CA 1
ATOM 3706 C C . LEU A 1 470 ? 13.924 -5.657 14.157 1.00 98.38 470 LEU A C 1
ATOM 3708 O O . LEU A 1 470 ? 13.388 -5.547 13.057 1.00 98.38 470 LEU A O 1
ATOM 3712 N N . LYS A 1 471 ? 15.132 -6.211 14.307 1.00 98.44 471 LYS A N 1
ATOM 3713 C CA . LYS A 1 471 ? 15.956 -6.719 13.206 1.00 98.44 471 LYS A CA 1
ATOM 3714 C C . LYS A 1 471 ? 15.782 -8.226 12.991 1.00 98.44 471 LYS A C 1
ATOM 3716 O O . LYS A 1 471 ? 16.467 -8.804 12.148 1.00 98.44 471 LYS A O 1
ATOM 3721 N N . ALA A 1 472 ? 14.868 -8.878 13.716 1.00 98.50 472 ALA A N 1
ATOM 3722 C CA . ALA A 1 472 ? 14.549 -10.280 13.487 1.00 98.50 472 ALA A CA 1
ATOM 3723 C C . ALA A 1 472 ? 13.924 -10.468 12.101 1.00 98.50 472 ALA A C 1
ATOM 3725 O O . ALA A 1 472 ? 12.971 -9.779 11.750 1.00 98.50 472 ALA A O 1
ATOM 3726 N N . ALA A 1 473 ? 14.443 -11.433 11.346 1.00 98.31 473 ALA A N 1
ATOM 3727 C CA . ALA A 1 473 ? 13.989 -11.767 10.003 1.00 98.31 473 ALA A CA 1
ATOM 3728 C C . ALA A 1 473 ? 13.625 -13.251 9.891 1.00 98.31 473 ALA A C 1
ATOM 3730 O O . ALA A 1 473 ? 14.150 -14.092 10.633 1.00 98.31 473 ALA A O 1
ATOM 3731 N N . ASN A 1 474 ? 12.763 -13.570 8.927 1.00 98.50 474 ASN A N 1
ATOM 3732 C CA . ASN A 1 474 ? 12.482 -14.949 8.538 1.00 98.50 474 ASN A CA 1
ATOM 3733 C C . ASN A 1 474 ? 13.475 -15.399 7.465 1.00 98.50 474 ASN A C 1
ATOM 3735 O O . ASN A 1 474 ? 13.756 -14.682 6.510 1.00 98.50 474 ASN A O 1
ATOM 3739 N N . THR A 1 475 ? 13.991 -16.614 7.610 1.00 95.81 475 THR A N 1
ATOM 3740 C CA . THR A 1 475 ? 14.952 -17.220 6.674 1.00 95.81 475 THR A CA 1
ATOM 3741 C C . THR A 1 475 ? 14.505 -18.631 6.317 1.00 95.81 475 THR A C 1
ATOM 3743 O O . THR A 1 475 ? 13.674 -19.199 7.024 1.00 95.81 475 THR A O 1
ATOM 3746 N N . ALA A 1 476 ? 15.111 -19.253 5.304 1.00 94.44 476 ALA A N 1
ATOM 3747 C CA . ALA A 1 476 ? 14.866 -20.663 4.991 1.00 94.44 476 ALA A CA 1
ATOM 3748 C C . ALA A 1 476 ? 15.040 -21.590 6.217 1.00 94.44 476 ALA A C 1
ATOM 3750 O O . ALA A 1 476 ? 14.261 -22.521 6.419 1.00 94.44 476 ALA A O 1
ATOM 3751 N N . ALA A 1 477 ? 16.028 -21.311 7.079 1.00 94.81 477 ALA A N 1
ATOM 3752 C CA . ALA A 1 477 ? 16.303 -22.099 8.285 1.00 94.81 477 ALA A CA 1
ATOM 3753 C C . ALA A 1 477 ? 15.357 -21.788 9.460 1.00 94.81 477 ALA A C 1
ATOM 3755 O O . ALA A 1 477 ? 15.134 -22.641 10.320 1.00 94.81 477 ALA A O 1
ATOM 3756 N N . GLN A 1 478 ? 14.817 -20.569 9.523 1.00 96.00 478 GLN A N 1
ATOM 3757 C CA . GLN A 1 478 ? 13.894 -20.112 10.566 1.00 96.00 478 GLN A CA 1
ATOM 3758 C C . GLN A 1 478 ? 12.724 -19.342 9.928 1.00 96.00 478 GLN A C 1
ATOM 3760 O O . GLN A 1 478 ? 12.641 -18.119 10.065 1.00 96.00 478 GLN A O 1
ATOM 3765 N N . PRO A 1 479 ? 11.815 -20.034 9.216 1.00 96.25 479 PRO A N 1
ATOM 3766 C CA . PRO A 1 479 ? 10.810 -19.381 8.372 1.00 96.25 479 PRO A CA 1
ATOM 3767 C C . PRO A 1 479 ? 9.676 -18.712 9.160 1.00 96.25 479 PRO A C 1
ATOM 3769 O O . PRO A 1 479 ? 8.917 -17.936 8.594 1.00 96.25 479 PRO A O 1
ATOM 3772 N N . ASN A 1 480 ? 9.567 -19.004 10.460 1.00 96.38 480 ASN A N 1
ATOM 3773 C CA . ASN A 1 480 ? 8.519 -18.500 11.351 1.00 96.38 480 ASN A CA 1
ATOM 3774 C C . ASN A 1 480 ? 9.108 -17.799 12.590 1.00 96.38 480 ASN A C 1
ATOM 3776 O O . ASN A 1 480 ? 8.517 -17.867 13.666 1.00 96.38 480 ASN A O 1
ATOM 3780 N N . ARG A 1 481 ? 10.303 -17.193 12.481 1.00 97.94 481 ARG A N 1
ATOM 3781 C CA . ARG A 1 481 ? 10.930 -16.461 13.599 1.00 97.94 481 ARG A CA 1
ATOM 3782 C C . ARG A 1 481 ? 10.081 -15.257 14.014 1.00 97.94 481 ARG A C 1
ATOM 3784 O O . ARG A 1 481 ? 9.938 -15.000 15.203 1.00 97.94 481 ARG A O 1
ATOM 3791 N N . VAL A 1 482 ? 9.519 -14.561 13.032 1.00 98.50 482 VAL A N 1
ATOM 3792 C CA . VAL A 1 482 ? 8.546 -13.481 13.188 1.00 98.50 482 VAL A CA 1
ATOM 3793 C C . VAL A 1 482 ? 7.267 -13.932 12.486 1.00 98.50 482 VAL A C 1
ATOM 3795 O O . VAL A 1 482 ? 7.230 -14.067 11.260 1.00 98.50 482 VAL A O 1
ATOM 3798 N N . ALA A 1 483 ? 6.237 -14.236 13.270 1.00 98.12 483 ALA A N 1
ATOM 3799 C CA . ALA A 1 483 ? 4.955 -14.742 12.792 1.00 98.12 483 ALA A CA 1
ATOM 3800 C C . ALA A 1 483 ? 3.820 -14.248 13.705 1.00 98.12 483 ALA A C 1
ATOM 3802 O O . ALA A 1 483 ? 4.041 -14.063 14.905 1.00 98.12 483 ALA A O 1
ATOM 3803 N N . PRO A 1 484 ? 2.610 -14.031 13.164 1.00 98.62 484 PRO A N 1
ATOM 3804 C CA . PRO A 1 484 ? 1.501 -13.505 13.942 1.00 98.62 484 PRO A CA 1
ATOM 3805 C C . PRO A 1 484 ? 0.947 -14.536 14.934 1.00 98.62 484 PRO A C 1
ATOM 3807 O O . PRO A 1 484 ? 1.076 -15.749 14.749 1.00 98.62 484 PRO A O 1
ATOM 3810 N N . HIS A 1 485 ? 0.269 -14.055 15.974 1.00 98.50 485 HIS A N 1
ATOM 3811 C CA . HIS A 1 485 ? -0.479 -14.881 16.919 1.00 98.50 485 HIS A CA 1
ATOM 3812 C C . HIS A 1 485 ? -1.796 -14.227 17.352 1.00 98.50 485 HIS A C 1
ATOM 3814 O O . HIS A 1 485 ? -1.942 -13.010 17.356 1.00 98.50 485 HIS A O 1
ATOM 3820 N N . ASN A 1 486 ? -2.733 -15.047 17.832 1.00 97.81 486 ASN A N 1
ATOM 3821 C CA . ASN A 1 486 ? -4.073 -14.613 18.248 1.00 97.81 486 ASN A CA 1
ATOM 3822 C C . ASN A 1 486 ? -4.180 -14.438 19.770 1.00 97.81 486 ASN A C 1
ATOM 3824 O O . ASN A 1 486 ? -5.102 -14.950 20.399 1.00 97.81 486 ASN A O 1
ATOM 3828 N N . ARG A 1 487 ? -3.181 -13.790 20.381 1.00 97.75 487 ARG A N 1
ATOM 3829 C CA . ARG A 1 487 ? -3.138 -13.555 21.843 1.00 97.75 487 ARG A CA 1
ATOM 3830 C C . ARG A 1 487 ? -3.285 -12.079 22.213 1.00 97.75 487 ARG A C 1
ATOM 3832 O O . ARG A 1 487 ? -2.932 -11.713 23.327 1.00 97.75 487 ARG A O 1
ATOM 3839 N N . GLY A 1 488 ? -3.749 -11.245 21.284 1.00 97.56 488 GLY A N 1
ATOM 3840 C CA . GLY A 1 488 ? -4.054 -9.859 21.604 1.00 97.56 488 GLY A CA 1
ATOM 3841 C C . GLY A 1 488 ? -5.216 -9.766 22.597 1.00 97.56 488 GLY A C 1
ATOM 3842 O O . GLY A 1 488 ? -6.099 -10.623 22.629 1.00 97.56 488 GLY A O 1
ATOM 3843 N N . ASP A 1 489 ? -5.217 -8.715 23.407 1.00 97.38 489 ASP A N 1
ATOM 3844 C CA . ASP A 1 489 ? -6.078 -8.550 24.583 1.00 97.38 489 ASP A CA 1
ATOM 3845 C C . ASP A 1 489 ? -7.294 -7.648 24.323 1.00 97.38 489 ASP A C 1
ATOM 3847 O O . ASP A 1 489 ? -7.793 -6.992 25.234 1.00 97.38 489 ASP A O 1
ATOM 3851 N N . ALA A 1 490 ? -7.765 -7.580 23.072 1.00 98.25 490 ALA A N 1
ATOM 3852 C CA . ALA A 1 490 ? -8.889 -6.707 22.764 1.00 98.25 490 ALA A CA 1
ATOM 3853 C C . ALA A 1 490 ? -10.137 -7.195 23.508 1.00 98.25 490 ALA A C 1
ATOM 3855 O O . ALA A 1 490 ? -10.485 -8.372 23.456 1.00 98.25 490 ALA A O 1
ATOM 3856 N N . GLU A 1 491 ? -10.843 -6.277 24.148 1.00 97.06 491 GLU A N 1
ATOM 3857 C CA . GLU A 1 491 ? -12.111 -6.520 24.822 1.00 97.06 491 GLU A CA 1
ATOM 3858 C C . GLU A 1 491 ? -13.183 -5.604 24.237 1.00 97.06 491 GLU A C 1
ATOM 3860 O O . GLU A 1 491 ? -12.896 -4.493 23.791 1.00 97.06 491 GLU A O 1
ATOM 3865 N N . VAL A 1 492 ? -14.432 -6.073 24.230 1.00 94.75 492 VAL A N 1
ATOM 3866 C CA . VAL A 1 492 ? -15.578 -5.309 23.722 1.00 94.75 492 VAL A CA 1
ATOM 3867 C C . VAL A 1 492 ? -16.579 -5.110 24.848 1.00 94.75 492 VAL A C 1
ATOM 3869 O O . VAL A 1 492 ? -17.120 -6.078 25.383 1.00 94.75 492 VAL A O 1
ATOM 3872 N N . SER A 1 493 ? -16.852 -3.850 25.172 1.00 90.31 493 SER A N 1
ATOM 3873 C CA . SER A 1 493 ? -17.885 -3.430 26.114 1.00 90.31 493 SER A CA 1
ATOM 3874 C C . SER A 1 493 ? -18.943 -2.625 25.360 1.00 90.31 493 SER A C 1
ATOM 3876 O O . SER A 1 493 ? -18.756 -1.445 25.056 1.00 90.31 493 SER A O 1
ATOM 3878 N N . ASP A 1 494 ? -20.041 -3.297 24.999 1.00 84.44 494 ASP A N 1
ATOM 3879 C CA . ASP A 1 494 ? -21.118 -2.811 24.124 1.00 84.44 494 ASP A CA 1
ATOM 3880 C C . ASP A 1 494 ? -20.637 -2.302 22.751 1.00 84.44 494 ASP A C 1
ATOM 3882 O O . ASP A 1 494 ? -20.692 -3.025 21.756 1.00 84.44 494 ASP A O 1
ATOM 3886 N N . THR A 1 495 ? -20.202 -1.044 22.706 1.00 87.19 495 THR A N 1
ATOM 3887 C CA . THR A 1 495 ? -19.805 -0.303 21.495 1.00 87.19 495 THR A CA 1
ATOM 3888 C C . THR A 1 495 ? -18.365 0.204 21.549 1.00 87.19 495 THR A C 1
ATOM 3890 O O . THR A 1 495 ? -17.873 0.766 20.573 1.00 87.19 495 THR A O 1
ATOM 3893 N N . LEU A 1 496 ? -17.694 0.020 22.688 1.00 94.31 496 LEU A N 1
ATOM 3894 C CA . LEU A 1 496 ? -16.323 0.442 22.922 1.00 94.31 496 LEU A CA 1
ATOM 3895 C C . LEU A 1 496 ? -15.412 -0.780 22.907 1.00 94.31 496 LEU A C 1
ATOM 3897 O O . LEU A 1 496 ? -15.677 -1.769 23.593 1.00 94.31 496 LEU A O 1
ATOM 3901 N N . ILE A 1 497 ? -14.325 -0.686 22.154 1.00 95.94 497 ILE A N 1
ATOM 3902 C CA . ILE A 1 497 ? -13.242 -1.664 22.166 1.00 95.94 497 ILE A CA 1
ATOM 3903 C C . ILE A 1 497 ? -12.089 -1.079 22.962 1.00 95.94 497 ILE A C 1
ATOM 3905 O O . ILE A 1 497 ? -11.726 0.079 22.757 1.00 95.94 497 ILE A O 1
ATOM 3909 N N . THR A 1 498 ? -11.487 -1.886 23.822 1.00 97.69 498 THR A N 1
ATOM 3910 C CA . THR A 1 498 ? -10.239 -1.553 24.511 1.00 97.69 498 THR A CA 1
ATOM 3911 C C . THR A 1 498 ? -9.193 -2.610 24.209 1.00 97.69 498 THR A C 1
ATOM 3913 O O . THR A 1 498 ? -9.517 -3.791 24.239 1.00 97.69 498 THR A O 1
ATOM 3916 N N . ALA A 1 499 ? -7.960 -2.208 23.920 1.00 97.94 499 ALA A N 1
ATOM 3917 C CA . ALA A 1 499 ? -6.834 -3.119 23.705 1.00 97.94 499 ALA A CA 1
ATOM 3918 C C . ALA A 1 499 ? -5.528 -2.466 24.177 1.00 97.94 499 ALA A C 1
ATOM 3920 O O . ALA A 1 499 ? -5.422 -1.238 24.170 1.00 97.94 499 ALA A O 1
ATOM 3921 N N . SER A 1 500 ? -4.529 -3.261 24.548 1.00 97.94 500 SER A N 1
ATOM 3922 C CA . SER A 1 500 ? -3.159 -2.800 24.769 1.00 97.94 500 SER A CA 1
ATOM 3923 C C . SER A 1 500 ? -2.299 -3.223 23.584 1.00 97.94 500 SER A C 1
ATOM 3925 O O . SER A 1 500 ? -1.948 -4.392 23.432 1.00 97.94 500 SER A O 1
ATOM 3927 N N . LEU A 1 501 ? -1.965 -2.278 22.705 1.00 98.56 501 LEU A N 1
ATOM 3928 C CA . LEU A 1 501 ? -1.111 -2.583 21.560 1.00 98.56 501 LEU A CA 1
ATOM 3929 C C . LEU A 1 501 ? 0.333 -2.659 22.046 1.00 98.56 501 LEU A C 1
ATOM 3931 O O . LEU A 1 501 ? 0.875 -1.651 22.500 1.00 98.56 501 LEU A O 1
ATOM 3935 N N . ALA A 1 502 ? 0.982 -3.816 21.949 1.00 98.19 502 ALA A N 1
ATOM 3936 C CA . ALA A 1 502 ? 2.382 -3.944 22.340 1.00 98.19 502 ALA A CA 1
ATOM 3937 C C . ALA A 1 502 ? 3.273 -2.937 21.593 1.00 98.19 502 ALA A C 1
ATOM 3939 O O . ALA A 1 502 ? 2.912 -2.434 20.523 1.00 98.19 502 ALA A O 1
ATOM 3940 N N . LYS A 1 503 ? 4.434 -2.605 22.160 1.00 97.94 503 LYS A N 1
ATOM 3941 C CA . LYS A 1 503 ? 5.418 -1.742 21.492 1.00 97.94 503 LYS A CA 1
ATOM 3942 C C . LYS A 1 503 ? 5.795 -2.325 20.125 1.00 97.94 503 LYS A C 1
ATOM 3944 O O . LYS A 1 503 ? 5.904 -3.542 19.998 1.00 97.94 503 LYS A O 1
ATOM 3949 N N . ALA A 1 504 ? 6.000 -1.470 19.125 1.00 98.56 504 ALA A N 1
ATOM 3950 C CA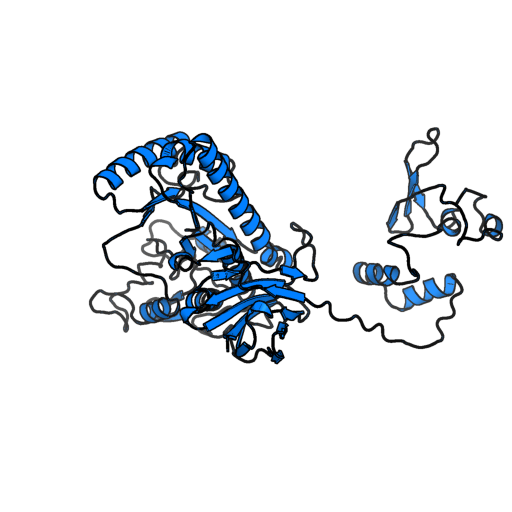 . ALA A 1 504 ? 6.423 -1.853 17.778 1.00 98.56 504 ALA A CA 1
ATOM 3951 C C . ALA A 1 504 ? 5.632 -3.058 17.220 1.00 98.56 504 ALA A C 1
ATOM 3953 O O . ALA A 1 504 ? 6.204 -4.102 16.901 1.00 98.56 504 ALA A O 1
ATOM 3954 N N . SER A 1 505 ? 4.306 -2.932 17.139 1.00 98.88 505 SER A N 1
ATOM 3955 C CA . SER A 1 505 ? 3.414 -4.041 16.777 1.00 98.88 505 SER A CA 1
ATOM 3956 C C . SER A 1 505 ? 2.452 -3.683 15.648 1.00 98.88 505 SER A C 1
ATOM 3958 O O . SER A 1 505 ? 2.001 -2.541 15.530 1.00 98.88 505 SER A O 1
ATOM 3960 N N . TRP A 1 506 ? 2.116 -4.686 14.836 1.00 98.94 506 TRP A N 1
ATOM 3961 C CA . TRP A 1 506 ? 1.004 -4.659 13.885 1.00 98.94 506 TRP A CA 1
ATOM 3962 C C . TRP A 1 506 ? -0.167 -5.460 14.456 1.00 98.94 506 TRP A C 1
ATOM 3964 O O . TRP A 1 506 ? 0.015 -6.586 14.918 1.00 98.94 506 TRP A O 1
ATOM 3974 N N . ASN A 1 507 ? -1.370 -4.894 14.395 1.00 98.94 507 ASN A N 1
ATOM 3975 C CA . ASN A 1 507 ? -2.552 -5.405 15.076 1.00 98.94 507 ASN A CA 1
ATOM 3976 C C . ASN A 1 507 ? -3.746 -5.447 14.117 1.00 98.94 507 ASN A C 1
ATOM 3978 O O . ASN A 1 507 ? -4.003 -4.492 13.378 1.00 98.94 507 ASN A O 1
ATOM 3982 N N . VAL A 1 508 ? -4.499 -6.546 14.161 1.00 98.94 508 VAL A N 1
ATOM 3983 C CA . VAL A 1 508 ? -5.746 -6.738 13.410 1.00 98.94 508 VAL A CA 1
ATOM 3984 C C . VAL A 1 508 ? -6.829 -7.172 14.386 1.00 98.94 508 VAL A C 1
ATOM 3986 O O . VAL A 1 508 ? -6.814 -8.297 14.887 1.00 98.94 508 VAL A O 1
ATOM 3989 N N . ILE A 1 509 ? -7.775 -6.281 14.663 1.00 98.81 509 ILE A N 1
ATOM 3990 C CA . ILE A 1 509 ? -8.901 -6.549 15.560 1.00 98.81 509 ILE A CA 1
ATOM 3991 C C . ILE A 1 509 ? -10.140 -6.750 14.696 1.00 98.81 509 ILE A C 1
ATOM 3993 O O . ILE A 1 509 ? -10.587 -5.829 14.010 1.00 98.81 509 ILE A O 1
ATOM 3997 N N . ARG A 1 510 ? -10.695 -7.962 14.718 1.00 98.62 510 ARG A N 1
ATOM 3998 C CA . ARG A 1 510 ? -11.858 -8.334 13.905 1.00 98.62 510 ARG A CA 1
ATOM 3999 C C . ARG A 1 510 ? -13.101 -8.445 14.761 1.00 98.62 510 ARG A C 1
ATOM 4001 O O . ARG A 1 510 ? -13.091 -9.091 15.812 1.00 98.62 510 ARG A O 1
ATOM 4008 N N . LEU A 1 511 ? -14.189 -7.847 14.295 1.00 97.88 511 LEU A N 1
ATOM 4009 C CA . LEU A 1 511 ? -15.442 -7.755 15.032 1.00 97.88 511 LEU A CA 1
ATOM 4010 C C . LEU A 1 511 ? -16.608 -8.178 14.155 1.00 97.88 511 LEU A C 1
ATOM 4012 O O . LEU A 1 511 ? -16.640 -7.892 12.963 1.00 97.88 511 LEU A O 1
ATOM 4016 N N . LYS A 1 512 ? -17.596 -8.811 14.780 1.00 97.00 512 LYS A N 1
ATOM 4017 C CA . LYS A 1 512 ? -18.898 -9.105 14.192 1.00 97.00 512 LYS A CA 1
ATOM 4018 C C . LYS A 1 512 ? -19.910 -8.065 14.663 1.00 97.00 512 LYS A C 1
ATOM 4020 O O . LYS A 1 512 ? -20.081 -7.910 15.873 1.00 97.00 512 LYS A O 1
ATOM 4025 N N . VAL A 1 513 ? -20.589 -7.407 13.732 1.00 93.81 513 VAL A N 1
ATOM 4026 C CA . VAL A 1 513 ? -21.739 -6.532 14.008 1.00 93.81 513 VAL A CA 1
ATOM 4027 C C . VAL A 1 513 ? -22.962 -7.418 14.287 1.00 93.81 513 VAL A C 1
ATOM 4029 O O . VAL A 1 513 ? -23.169 -8.403 13.572 1.00 93.81 513 VAL A O 1
ATOM 4032 N N . GLN A 1 514 ? -23.713 -7.138 15.360 1.00 84.12 514 GLN A N 1
ATOM 4033 C CA . GLN A 1 514 ? -24.839 -7.967 15.831 1.00 84.12 514 GLN A CA 1
ATOM 4034 C C . GLN A 1 514 ? -26.217 -7.451 15.429 1.00 84.12 514 GLN A C 1
ATOM 4036 O O . GLN A 1 514 ? -26.425 -6.217 15.448 1.00 84.12 514 GLN A O 1
#